Protein 7EE5 (pdb70)

Sequence (599 aa):
AMADYDTTYVSNVQINNLLSYGVYTSGGKETQFFCIGLKHGSEAISINAMCKVDVYGNHKQGFDNMLNTAKYYYTTGGDVRIYYKEENVWRDPDFKSAFSSRELIAITTCSSSSYCMGPTVAMADYDTTYVSNVQINNLLSYGVYTSGGKETQFFCIGLKHGSSEAISINAMCKVDVYGNHKQGFDNMLNTAKYYYTTGGDVRIYYKENVWRDPDFKSAFSSRELIAITTCSSSSYCMGPTVAMADYDTTYVSNVQINNLLSYGVYTSGGKETQFFCIGLKHGSEAISINAMCKVDVYGNHKQGFDNMLNTAKYYYTTGGDVRIYYKENVWRDPDFKSAFSSRELIAITTCSSSSYCMGPTVTNLESDAMADYDTYVSNVQINNLSYGVYTSGGKETQFFCCIGLKHGSEAISINAMCKVDVYGNHKQGFDNMLNTAKYYYTTGGDVRIYYKENVWRDPDFKSAFSSRELLIAITTCSSSSYCMGPTVTAMADYDTYVSNVQINNLLSYGVYTSGGKETQFFCIGLKHGSEAISINAMCKVDVYGNHKQGFDNMLNTAKYYYTTGGDVRIYYKENVWRDPDFKSAFSSRELIAITTCSSSSYCMGPTVTN

Foldseek 3Di:
DDPQQADKDWQKAQQDKDWDWDQFPNDTKIKMKTAIQRVPGRDPVGMAMAICPFWPDNPCRVVVNVVSVVRNVVRATKMWGWAAQGDDRVVVCVVTHRIHTDDIWGAPDPPDTDDDYD/DDPQQADKDWFKAFQDKDWDWDQFPNRTKIKMKTFIDRVPDDDPVGMAMAICPFWPDNPCRVVVNVVSVVRNVVRAIKMWRKAAQIDPRVVCCVVTHRIHTDDIWGAPDPPDTDDDYD/DDPQQADKDWFKAFQDKDWDWDDDPNDTKIKMKTAIARVVHHDDPGMAMAICPFWPDNPCRVVVVVVSVVRNVVRATKMWRKAAQRQDPVVCCVVGRRIHTDDIWHAPDPPDTDDDYAPDPVSD/DDPQQADKDWFWAFQDKAWDWDQFPNDTKIKMKTFIDDPPDNDGPDIAMAICPFWPDNPCRVVVNVVNVVRNVVRATKMWGKAAQTDDRVVCCVVTHRIHTDDIWHAPDPPDTDDDYDD/DDPQQQDKDWQKAFQDKDWDWDQFPNDTKIKMKTFIDRVPDDDDVGMAMAICPFWPDNPCRVVVVVVSVVRNVVRAIKMWRKDAQQDDRVVVCVVTHRIHTDDIWHAPDPPDTDDDHHHD

B-factor: mean 18.06, std 8.09, range [8.67, 68.16]

Secondary structure (DSSP, 8-state):
--TT-S-EEEEEEEEEEEEEEEEETTEEEEEEEEEEEETTEEEEEEEEEEESSSSS--TTHHHHHHHHHHHHHH---EEEEEESS----HHHHHHS-SPEEEEEEEEEETTEESS---/--TT-S-EEEEEEEEEEEEEEEEETTEEEEEEEEEEEBTTB--SS-EEEEETTBSS--TTHHHHHHHHHHHHHH---EEEEEESS----HHHHHHS-SPEEEEEEEBSSSS-BSS---/--TT-S-EEEEEEEEEEEEEEEEETTEEEEEEEEEEEBTTB--SS-EEEEESSSSS--TTHHHHHHHHHHHHHH---EEEEEETT----HHHHHHS-SPEEEEEEE-SBTTB--S---SSTT--/--TT-S-EEEEE-EEEEEEEEEEETTEEEEEEEEEE--TT-SS-EEEEEEESSSSS--TTHHHHHHHHHHHHHH---EEEEEESS----HHHHHHS-SPEEEEEEEBSSSS-BSS----/--TT-S-EEEEEEEEEEEEEEEEETTEEEEEEEEEEEBTBB--S--EEEEESSSSS--TTHHHHHHHHHHHHHH---EEEEEESS----HHHHHHS-SPEEEEEEEBSSSS-BSS-----

Nearest PDB structures (foldseek):
  7ee3-assembly1_C  TM=9.519E-01  e=1.771E-21  Salmonella enterica subsp. enterica serovar Typhi str. CT18
  5whv-assembly2_J  TM=9.503E-01  e=2.208E-17  Salmonella enterica subsp. enterica serovar Typhimurium str. DT104
  5whv-assembly1_C  TM=9.534E-01  e=9.502E-17  Salmonella enterica subsp. enterica serovar Typhimurium str. DT104
  4z9c-assembly1_F  TM=8.815E-01  e=1.760E-15  Escherichia coli
  7k7h-assembly1_B  TM=8.901E-01  e=2.316E-09  Salmonella enterica subsp. enterica serovar Typhi str. CT18

Structure (mmCIF, N/CA/C/O backbone):
data_7EE5
#
_entry.id   7EE5
#
_cell.length_a   189.094
_cell.length_b   189.094
_cell.length_c   41.207
_cell.angle_alpha   90.000
_cell.angle_beta   90.000
_cell.angle_gamma   120.000
#
_symmetry.space_group_name_H-M   'H 3'
#
loop_
_entity.id
_entity.type
_entity.pdbx_description
1 polymer 'Subtilase cytotoxin subunit B-like protein'
2 branched 'N-glycolyl-alpha-neuraminic acid-(2-3)-beta-D-galactopyranose-(1-4)-alpha-D-glucopyranose'
3 non-polymer 'N-glycolyl-alpha-neuraminic acid'
4 non-polymer 'TETRAETHYLENE GLYCOL'
5 water water
#
loop_
_atom_site.group_PDB
_atom_site.id
_atom_site.type_symbol
_atom_site.label_atom_id
_atom_site.label_alt_id
_atom_site.label_comp_id
_atom_site.label_asym_id
_atom_site.label_entity_id
_atom_site.label_seq_id
_atom_site.pdbx_PDB_ins_code
_atom_site.Cartn_x
_atom_site.Cartn_y
_atom_site.Cartn_z
_atom_site.occupancy
_atom_site.B_iso_or_equiv
_atom_site.auth_seq_id
_atom_site.auth_comp_id
_atom_site.auth_asym_id
_atom_site.auth_atom_id
_atom_site.pdbx_PDB_model_num
ATOM 1 N N . ALA A 1 1 ? -23.30900 50.12000 7.68700 1.000 21.34730 22 ALA A N 1
ATOM 2 C CA . ALA A 1 1 ? -24.08300 48.89600 7.93600 1.000 18.42589 22 ALA A CA 1
ATOM 3 C C . ALA A 1 1 ? -24.50400 48.27700 6.61500 1.000 14.55964 22 ALA A C 1
ATOM 4 O O . ALA A 1 1 ? -24.52800 48.91800 5.55500 1.000 16.78622 22 ALA A O 1
ATOM 6 N N . MET A 1 2 ? -24.84500 46.98300 6.66000 1.000 13.52004 23 MET A N 1
ATOM 7 C CA . MET A 1 2 ? -25.33900 46.26900 5.47400 1.000 13.29107 23 MET A CA 1
ATOM 8 C C . MET A 1 2 ? -26.72400 46.77600 5.11500 1.000 12.53308 23 MET A C 1
ATOM 9 O O . MET A 1 2 ? -27.69400 46.63100 5.89800 1.000 12.33832 23 MET A O 1
ATOM 14 N N . ALA A 1 3 ? -26.86100 47.25000 3.86800 1.000 12.20409 24 ALA A N 1
ATOM 15 C CA . ALA A 1 3 ? -28.18300 47.67500 3.38500 1.000 12.07513 24 ALA A CA 1
ATOM 16 C C . ALA A 1 3 ? -29.16100 46.50600 3.43700 1.000 12.48834 24 ALA A C 1
ATOM 17 O O . ALA A 1 3 ? -28.84600 45.38900 3.03100 1.000 11.95406 24 ALA A O 1
ATOM 19 N N . ASP A 1 4 ? -30.37000 46.78500 3.94100 1.000 12.07513 25 ASP A N 1
ATOM 20 C CA . ASP A 1 4 ? -31.47600 45.85100 4.04600 1.000 12.47518 25 ASP A CA 1
ATOM 21 C C . ASP A 1 4 ? -31.33000 44.87500 5.19900 1.000 10.66444 25 ASP A C 1
ATOM 22 O O . ASP A 1 4 ? -32.11800 43.91600 5.24900 1.000 11.43032 25 ASP A O 1
ATOM 27 N N . TYR A 1 5 ? -30.39300 45.08600 6.13200 1.000 11.48032 26 TYR A N 1
ATOM 28 C CA . TYR A 1 5 ? -30.17000 44.22700 7.29500 1.000 10.22754 26 TYR A CA 1
ATOM 29 C C . TYR A 1 5 ? -30.50000 44.92900 8.59400 1.000 11.05659 26 TYR A C 1
ATOM 30 O O . TYR A 1 5 ? -30.22700 44.38900 9.68000 1.000 13.16210 26 TYR A O 1
ATOM 39 N N . ASP A 1 6 ? -31.21200 46.06700 8.53800 1.000 12.45149 27 ASP A N 1
ATOM 40 C CA . ASP A 1 6 ? -31.46600 46.83800 9.76100 1.000 14.02800 27 ASP A CA 1
ATOM 41 C C . ASP A 1 6 ? -32.74300 46.43200 10.48600 1.000 11.79615 27 ASP A C 1
ATOM 42 O O . ASP A 1 6 ? -32.93500 46.85300 11.63700 1.000 13.01472 27 ASP A O 1
ATOM 47 N N A THR A 1 7 ? -33.55400 45.54800 9.91800 0.540 11.73825 28 THR A N 1
ATOM 48 N N B THR A 1 7 ? -33.64300 45.68200 9.86000 0.460 12.08829 28 THR A N 1
ATOM 49 C CA A THR A 1 7 ? -34.89300 45.25300 10.43900 0.540 11.31978 28 THR A CA 1
ATOM 50 C CA B THR A 1 7 ? -34.86400 45.25600 10.53500 0.460 11.18292 28 THR A CA 1
ATOM 51 C C A THR A 1 7 ? -35.06200 43.73400 10.59700 0.540 10.99342 28 THR A C 1
ATOM 52 C C B THR A 1 7 ? -34.89000 43.73100 10.62400 0.460 10.46178 28 THR A C 1
ATOM 53 O O A THR A 1 7 ? -35.18900 43.01800 9.59300 0.540 10.59074 28 THR A O 1
ATOM 54 O O B THR A 1 7 ? -34.67500 43.01400 9.62300 0.460 9.50377 28 THR A O 1
ATOM 61 N N . TYR A 1 8 ? -35.08900 43.26100 11.84500 1.000 10.11437 29 TYR A N 1
ATOM 62 C CA . TYR A 1 8 ? -35.07300 41.83500 12.09200 1.000 10.14859 29 TYR A CA 1
ATOM 63 C C . TYR A 1 8 ? -35.79400 41.52600 13.39600 1.000 10.12753 29 TYR A C 1
ATOM 64 O O . TYR A 1 8 ? -36.05000 42.38900 14.24100 1.000 11.02764 29 TYR A O 1
ATOM 73 N N . VAL A 1 9 ? -36.14500 40.24100 13.52700 1.000 10.25123 30 VAL A N 1
ATOM 74 C CA . VAL A 1 9 ? -36.67800 39.69900 14.78100 1.000 10.10121 30 VAL A CA 1
ATOM 75 C C . VAL A 1 9 ? -35.82100 38.48600 15.14900 1.000 9.97225 30 VAL A C 1
ATOM 76 O O . VAL A 1 9 ? -35.51100 37.67000 14.28200 1.000 10.83288 30 VAL A O 1
ATOM 80 N N . SER A 1 10 ? -35.48200 38.35700 16.43700 1.000 10.99342 31 SER A N 1
ATOM 81 C CA . SER A 1 10 ? -34.51000 37.35500 16.89300 1.000 11.42242 31 SER A CA 1
ATOM 82 C C . SER A 1 10 ? -35.12900 36.32700 17.82600 1.000 12.32253 31 SER A C 1
ATOM 83 O O . SER A 1 10 ? -36.10400 36.60400 18.53500 1.000 12.64625 31 SER A O 1
ATOM 86 N N . ASN A 1 11 ? -34.49300 35.14400 17.87600 1.000 10.78024 32 ASN A N 1
ATOM 87 C CA . ASN A 1 11 ? -34.93900 34.08000 18.76000 1.000 11.86721 32 ASN A CA 1
ATOM 88 C C . ASN A 1 11 ? -36.40000 33.75100 18.51800 1.000 11.45664 32 ASN A C 1
ATOM 89 O O . ASN A 1 11 ? -37.19600 33.57900 19.45700 1.000 14.38330 32 ASN A O 1
ATOM 94 N N . VAL A 1 12 ? -36.72900 33.64100 17.24100 1.000 10.82235 33 VAL A N 1
ATOM 95 C CA . VAL A 1 12 ? -38.03200 33.16800 16.82100 1.000 11.61192 33 VAL A CA 1
ATOM 96 C C . VAL A 1 12 ? -37.87900 31.76100 16.24400 1.000 10.85920 33 VAL A C 1
ATOM 97 O O . VAL A 1 12 ? -36.75200 31.28100 16.01500 1.000 11.87511 33 VAL A O 1
ATOM 101 N N . GLN A 1 13 ? -39.01900 31.09500 16.03600 1.000 10.10647 34 GLN A N 1
ATOM 102 C CA . GLN A 1 13 ? -39.03000 29.81500 15.33200 1.000 12.01197 34 GLN A CA 1
ATOM 103 C C . GLN A 1 13 ? -40.00400 29.90600 14.18300 1.000 11.12765 34 GLN A C 1
ATOM 104 O O . GLN A 1 13 ? -41.01800 30.62900 14.28200 1.000 11.76457 34 GLN A O 1
ATOM 110 N N . ILE A 1 14 ? -39.67000 29.26600 13.06500 1.000 10.52758 35 ILE A N 1
ATOM 111 C CA . ILE A 1 14 ? -40.58100 29.19500 11.92500 1.000 10.72234 35 ILE A CA 1
ATOM 112 C C . ILE A 1 14 ? -41.56000 28.07300 12.24000 1.000 10.99869 35 ILE A C 1
ATOM 113 O O . ILE A 1 14 ? -41.15100 26.89300 12.25600 1.000 14.12538 35 ILE A O 1
ATOM 118 N N . ASN A 1 15 ? -42.78700 28.41900 12.59400 1.000 10.69339 36 ASN A N 1
ATOM 119 C CA . ASN A 1 15 ? -43.77900 27.43200 13.00300 1.000 11.47243 36 ASN A CA 1
ATOM 120 C C . ASN A 1 15 ? -44.87000 27.28300 11.97200 1.000 11.87774 36 ASN A C 1
ATOM 121 O O . ASN A 1 15 ? -45.82300 26.52300 12.20900 1.000 13.55689 36 ASN A O 1
ATOM 126 N N . ASN A 1 16 ? -44.75900 27.89200 10.81000 1.000 11.54086 37 ASN A N 1
ATOM 127 C CA . ASN A 1 16 ? -45.68300 27.66400 9.70400 1.000 12.22778 37 ASN A CA 1
ATOM 128 C C . ASN A 1 16 ? -44.99300 28.03100 8.41200 1.000 9.58799 37 ASN A C 1
ATOM 129 O O . ASN A 1 16 ? -44.05300 28.84100 8.40100 1.000 10.31966 37 ASN A O 1
ATOM 134 N N A LEU A 1 17 ? -45.45300 27.48500 7.31000 0.620 10.51179 38 LEU A N 1
ATOM 135 N N B LEU A 1 17 ? -45.46500 27.47600 7.29600 0.380 10.06173 38 LEU A N 1
ATOM 136 C CA A LEU A 1 17 ? -44.90700 27.73600 5.99200 0.620 9.71432 38 LEU A CA 1
ATOM 137 C CA B LEU A 1 17 ? -44.88700 27.68400 5.96900 0.380 9.38534 38 LEU A CA 1
ATOM 138 C C A LEU A 1 17 ? -46.04600 27.75600 4.98200 0.620 10.01962 38 LEU A C 1
ATOM 139 C C B LEU A 1 17 ? -45.95100 27.61800 4.90400 0.380 10.33282 38 LEU A C 1
ATOM 140 O O A LEU A 1 17 ? -47.07300 27.08900 5.14600 0.620 10.95658 38 LEU A O 1
ATOM 141 O O B LEU A 1 17 ? -46.73000 26.64700 4.88500 0.380 8.67209 38 LEU A O 1
ATOM 150 N N . SER A 1 18 ? -45.91300 28.56500 3.95700 1.000 9.98541 39 SER A N 1
ATOM 151 C CA . SER A 1 18 ? -46.77500 28.54200 2.78600 1.000 9.95646 39 SER A CA 1
ATOM 152 C C . SER A 1 18 ? -45.92400 28.49800 1.54100 1.000 10.32755 39 SER A C 1
ATOM 153 O O . SER A 1 18 ? -44.91800 29.22300 1.46900 1.000 11.04869 39 SER A O 1
ATOM 156 N N . TYR A 1 19 ? -46.30700 27.74700 0.51900 1.000 9.71432 40 TYR A N 1
ATOM 157 C CA . TYR A 1 19 ? -45.70900 27.79200 -0.80100 1.000 9.03529 40 TYR A CA 1
ATOM 158 C C . TYR A 1 19 ? -46.83500 27.75600 -1.81800 1.000 9.19584 40 TYR A C 1
ATOM 159 O O . TYR A 1 19 ? -47.72000 26.88300 -1.71500 1.000 10.07752 40 TYR A O 1
ATOM 168 N N . GLY A 1 20 ? -46.80200 28.63500 -2.79900 1.000 9.08793 41 GLY A N 1
ATOM 169 C CA . GLY A 1 20 ? -47.86600 28.64100 -3.78700 1.000 10.59601 41 GLY A CA 1
ATOM 170 C C . GLY A 1 20 ? -47.45200 29.27600 -5.08500 1.000 9.67484 41 GLY A C 1
ATOM 171 O O . GLY A 1 20 ? -46.38000 29.91700 -5.19600 1.000 10.18017 41 GLY A O 1
ATOM 172 N N . VAL A 1 21 ? -48.33800 29.15400 -6.03900 1.000 9.76959 42 VAL A N 1
ATOM 173 C CA . VAL A 1 21 ? -48.23700 29.79500 -7.34400 1.000 10.39862 42 VAL A CA 1
ATOM 174 C C . VAL A 1 21 ? -49.39900 30.76600 -7.52300 1.000 12.06724 42 VAL A C 1
ATOM 175 O O . VAL A 1 21 ? -50.50200 30.50900 -7.03100 1.000 12.48308 42 VAL A O 1
ATOM 179 N N . TYR A 1 22 ? -49.16600 31.88000 -8.19800 1.000 11.40137 43 TYR A N 1
ATOM 180 C CA . TYR A 1 22 ? -50.15600 32.95400 -8.13200 1.000 11.70930 43 TYR A CA 1
ATOM 181 C C . TYR A 1 22 ? -49.87400 33.95800 -9.23300 1.000 12.48308 43 TYR A C 1
ATOM 182 O O . TYR A 1 22 ? -48.69300 34.37600 -9.41700 1.000 12.92260 43 TYR A O 1
ATOM 191 N N . THR A 1 23 ? -50.93100 34.42200 -9.90200 1.000 12.40149 44 THR A N 1
ATOM 192 C CA . THR A 1 23 ? -50.74800 35.51000 -10.86100 1.000 14.79125 44 THR A CA 1
ATOM 193 C C . THR A 1 23 ? -50.84200 36.84300 -10.12400 1.000 14.14117 44 THR A C 1
ATOM 194 O O . THR A 1 23 ? -51.83700 37.11000 -9.46700 1.000 15.10181 44 THR A O 1
ATOM 198 N N . SER A 1 24 ? -49.80800 37.68300 -10.22100 1.000 16.05719 45 SER A N 1
ATOM 199 C CA . SER A 1 24 ? -49.78600 38.96600 -9.50200 1.000 15.79137 45 SER A CA 1
ATOM 200 C C . SER A 1 24 ? -49.31100 40.06800 -10.44300 1.000 17.55737 45 SER A C 1
ATOM 201 O O . SER A 1 24 ? -48.24400 39.94100 -11.07200 1.000 18.47327 45 SER A O 1
ATOM 204 N N . GLY A 1 25 ? -50.14900 41.09700 -10.59900 1.000 19.61551 46 GLY A N 1
ATOM 205 C CA . GLY A 1 25 ? -49.74300 42.18700 -11.45800 1.000 21.72629 46 GLY A CA 1
ATOM 206 C C . GLY A 1 25 ? -49.48900 41.74300 -12.87500 1.000 23.24489 46 GLY A C 1
ATOM 207 O O . GLY A 1 25 ? -48.57300 42.24200 -13.53300 1.000 25.31619 46 GLY A O 1
ATOM 208 N N . GLY A 1 26 ? -50.18100 40.72400 -13.34800 1.000 23.48703 47 GLY A N 1
ATOM 209 C CA . GLY A 1 26 ? -49.94400 40.27300 -14.72900 1.000 24.63980 47 GLY A CA 1
ATOM 210 C C . GLY A 1 26 ? -48.80700 39.28300 -14.92000 1.000 25.15302 47 GLY A C 1
ATOM 211 O O . GLY A 1 26 ? -48.63000 38.86200 -16.01900 1.000 30.30627 47 GLY A O 1
ATOM 212 N N . LYS A 1 27 ? -48.05300 38.92500 -13.89100 1.000 20.94198 48 LYS A N 1
ATOM 213 C CA . LYS A 1 27 ? -46.94500 37.95400 -14.06300 1.000 19.12598 48 LYS A CA 1
ATOM 214 C C . LYS A 1 27 ? -47.28900 36.65000 -13.32400 1.000 16.43618 48 LYS A C 1
ATOM 215 O O . LYS A 1 27 ? -47.96200 36.68800 -12.35300 1.000 16.67042 48 LYS A O 1
ATOM 221 N N . GLU A 1 28 ? -46.67100 35.57600 -13.77700 1.000 14.25960 49 GLU A N 1
ATOM 222 C CA . GLU A 1 28 ? -46.85400 34.25900 -13.12600 1.000 13.56478 49 GLU A CA 1
ATOM 223 C C . GLU A 1 28 ? -45.77200 34.16000 -12.04600 1.000 14.20170 49 GLU A C 1
ATOM 224 O O . GLU A 1 28 ? -44.63400 34.14500 -12.38100 1.000 18.49432 49 GLU A O 1
ATOM 230 N N . THR A 1 29 ? -46.17200 34.10400 -10.78700 1.000 11.80931 50 THR A N 1
ATOM 231 C CA . THR A 1 29 ? -45.18400 34.09200 -9.71200 1.000 11.65403 50 THR A CA 1
ATOM 232 C C . THR A 1 29 ? -45.22600 32.75100 -8.95200 1.000 10.51968 50 THR A C 1
ATOM 233 O O . THR A 1 29 ? -46.25200 32.02300 -8.92800 1.000 10.66444 50 THR A O 1
ATOM 237 N N . GLN A 1 30 ? -44.10700 32.43700 -8.32800 1.000 10.69602 51 GLN A N 1
ATOM 238 C CA . GLN A 1 30 ? -44.03700 31.55200 -7.17900 1.000 9.99330 51 GLN A CA 1
ATOM 239 C C . GLN A 1 30 ? -43.83400 32.41600 -5.95100 1.000 9.71959 51 GLN A C 1
ATOM 240 O O . GLN A 1 30 ? -43.12800 33.44100 -6.02900 1.000 10.45652 51 GLN A O 1
ATOM 246 N N . PHE A 1 31 ? -44.31400 31.98900 -4.80500 1.000 9.56957 52 PHE A N 1
ATOM 247 C CA . PHE A 1 31 ? -43.99900 32.65300 -3.55300 1.000 9.08267 52 PHE A CA 1
ATOM 248 C C . PHE A 1 31 ? -43.90400 31.62500 -2.46400 1.000 9.65379 52 PHE A C 1
ATOM 249 O O . PHE A 1 31 ? -44.51100 30.54200 -2.54200 1.000 9.43797 52 PHE A O 1
ATOM 257 N N . PHE A 1 32 ? -43.23800 31.98900 -1.38300 1.000 9.87224 53 PHE A N 1
ATOM 258 C CA . PHE A 1 32 ? -43.40000 31.30700 -0.13400 1.000 9.45640 53 PHE A CA 1
ATOM 259 C C . PHE A 1 32 ? -43.44300 32.32000 0.96800 1.000 9.55378 53 PHE A C 1
ATOM 260 O O . PHE A 1 32 ? -42.95800 33.45100 0.82100 1.000 10.72497 53 PHE A O 1
ATOM 268 N N . CYS A 1 33 ? -44.02400 31.93500 2.07800 1.000 10.46441 54 CYS A N 1
ATOM 269 C CA . CYS A 1 33 ? -44.03100 32.75200 3.26200 1.000 10.95658 54 CYS A CA 1
ATOM 270 C C . CYS A 1 33 ? -43.68200 31.88400 4.44900 1.000 11.24082 54 CYS A C 1
ATOM 271 O O . CYS A 1 33 ? -43.93500 30.65000 4.46700 1.000 12.43570 54 CYS A O 1
ATOM 274 N N . ILE A 1 34 ? -43.12300 32.54900 5.44200 1.000 10.16174 55 ILE A N 1
ATOM 275 C CA . ILE A 1 34 ? -42.82800 31.92900 6.71700 1.000 9.41165 55 ILE A CA 1
ATOM 276 C C . ILE A 1 34 ? -43.69400 32.52900 7.78800 1.000 10.49863 55 ILE A C 1
ATOM 277 O O . ILE A 1 34 ? -43.91400 33.75300 7.79400 1.000 12.42781 55 ILE A O 1
ATOM 282 N N . GLY A 1 35 ? -44.20800 31.68100 8.67400 1.000 10.73023 56 GLY A N 1
ATOM 283 C CA . GLY A 1 35 ? -44.92300 32.10600 9.85600 1.000 10.96184 56 GLY A CA 1
ATOM 284 C C . GLY A 1 35 ? -44.07500 31.86900 11.08100 1.000 10.90131 56 GLY A C 1
ATOM 285 O O . GLY A 1 35 ? -43.38600 30.83100 11.16200 1.000 11.90406 56 GLY A O 1
ATOM 286 N N . LEU A 1 36 ? -44.12500 32.80600 12.02200 1.000 11.82247 57 LEU A N 1
ATOM 287 C CA . LEU A 1 36 ? -43.24300 32.77700 13.16900 1.000 11.13818 57 LEU A CA 1
ATOM 288 C C . LEU A 1 36 ? -43.97800 32.70600 14.48100 1.000 11.52243 57 LEU A C 1
ATOM 289 O O . LEU A 1 36 ? -45.10600 33.18700 14.60100 1.000 12.16198 57 LEU A O 1
ATOM 294 N N . LYS A 1 37 ? -43.28700 32.18900 15.49200 1.000 11.66982 58 LYS A N 1
ATOM 295 C CA . LYS A 1 37 ? -43.66200 32.36700 16.89700 1.000 12.55150 58 LYS A CA 1
ATOM 296 C C . LYS A 1 37 ? -42.40500 32.76100 17.65200 1.000 11.56191 58 LYS A C 1
ATOM 297 O O . LYS A 1 37 ? -41.27900 32.59300 17.17400 1.000 13.31739 58 LYS A O 1
ATOM 303 N N . HIS A 1 38 ? -42.59600 33.30100 18.84000 1.000 13.69901 59 HIS A N 1
ATOM 304 C CA . HIS A 1 38 ? -41.47200 33.68700 19.71100 1.000 14.05168 59 HIS A CA 1
ATOM 305 C C . HIS A 1 38 ? -41.50400 32.79500 20.93900 1.000 13.41740 59 HIS A C 1
ATOM 306 O O . HIS A 1 38 ? -41.99500 33.18000 22.00400 1.000 14.34119 59 HIS A O 1
ATOM 313 N N . GLY A 1 39 ? -40.99600 31.57800 20.77400 1.000 13.73586 60 GLY A N 1
ATOM 314 C CA . GLY A 1 39 ? -41.01100 30.58400 21.83600 1.000 15.02549 60 GLY A CA 1
ATOM 315 C C . GLY A 1 39 ? -42.42000 30.17200 22.17100 1.000 16.15720 60 GLY A C 1
ATOM 316 O O . GLY A 1 39 ? -43.09200 29.51700 21.37700 1.000 17.05731 60 GLY A O 1
ATOM 317 N N . SER A 1 40 ? -42.86400 30.53200 23.35900 1.000 14.16749 61 SER A N 1
ATOM 318 C CA . SER A 1 40 ? -44.22000 30.18900 23.80300 1.000 13.27528 61 SER A CA 1
ATOM 319 C C . SER A 1 40 ? -45.24000 31.26000 23.45100 1.000 15.06496 61 SER A C 1
ATOM 320 O O . SER A 1 40 ? -46.41600 31.11300 23.79900 1.000 17.00204 61 SER A O 1
ATOM 323 N N . GLU A 1 41 ? -44.82300 32.37100 22.84300 1.000 17.32839 62 GLU A N 1
ATOM 324 C CA . GLU A 1 41 ? -45.82000 33.40800 22.60500 1.000 20.42877 62 GLU A CA 1
ATOM 325 C C . GLU A 1 41 ? -45.88700 33.77600 21.12800 1.000 15.77294 62 GLU A C 1
ATOM 326 O O . GLU A 1 41 ? -44.99000 33.47500 20.33200 1.000 14.60438 62 GLU A O 1
ATOM 332 N N . ALA A 1 42 ? -46.99900 34.39500 20.76000 1.000 16.63357 63 ALA A N 1
ATOM 333 C CA . ALA A 1 42 ? -47.15000 34.85600 19.40400 1.000 16.14404 63 ALA A CA 1
ATOM 334 C C . ALA A 1 42 ? -46.23400 36.07500 19.17800 1.000 14.79125 63 ALA A C 1
ATOM 335 O O . ALA A 1 42 ? -45.77300 36.75400 20.11400 1.000 18.79173 63 ALA A O 1
ATOM 337 N N . ILE A 1 43 ? -45.96000 36.34800 17.93000 1.000 15.14392 64 ILE A N 1
ATOM 338 C CA . ILE A 1 43 ? -45.28500 37.60100 17.57600 1.000 15.38342 64 ILE A CA 1
ATOM 339 C C . ILE A 1 43 ? -46.08900 38.24300 16.46100 1.000 16.05456 64 ILE A C 1
ATOM 340 O O . ILE A 1 43 ? -46.46800 37.57100 15.50600 1.000 17.90741 64 ILE A O 1
ATOM 345 N N . SER A 1 44 ? -46.38800 39.53900 16.58800 1.000 17.71002 65 SER A N 1
ATOM 346 C CA . SER A 1 44 ? -47.28700 40.14400 15.58700 1.000 19.23389 65 SER A CA 1
ATOM 347 C C . SER A 1 44 ? -46.54700 40.64100 14.34400 1.000 15.74662 65 SER A C 1
ATOM 348 O O . SER A 1 44 ? -47.19000 41.12500 13.38100 1.000 21.07621 65 SER A O 1
ATOM 351 N N . ILE A 1 45 ? -45.21900 40.63700 14.35800 1.000 15.82295 66 ILE A N 1
ATOM 352 C CA . ILE A 1 45 ? -44.44300 40.73300 13.12600 1.000 15.53081 66 ILE A CA 1
ATOM 353 C C . ILE A 1 45 ? -44.24400 39.26200 12.74000 1.000 20.39192 66 ILE A C 1
ATOM 354 O O . ILE A 1 45 ? -43.29300 38.60700 13.12700 1.000 19.12335 66 ILE A O 1
ATOM 359 N N . ASN A 1 46 ? -45.28000 38.62700 12.19100 1.000 26.35579 67 ASN A N 1
ATOM 360 C CA . ASN A 1 46 ? -45.15100 37.14600 12.22600 1.000 25.41884 67 ASN A CA 1
ATOM 361 C C . ASN A 1 46 ? -45.18500 36.44000 10.89300 1.000 18.47590 67 ASN A C 1
ATOM 362 O O . ASN A 1 46 ? -45.35100 35.17300 10.92600 1.000 16.62305 67 ASN A O 1
ATOM 367 N N . ALA A 1 47 ? -45.06900 37.19700 9.76200 1.000 20.91040 68 ALA A N 1
ATOM 368 C CA . ALA A 1 47 ? -45.03300 36.56900 8.47700 1.000 15.99139 68 ALA A CA 1
ATOM 369 C C . ALA A 1 47 ? -44.12800 37.36800 7.54200 1.000 16.76517 68 ALA A C 1
ATOM 370 O O . ALA A 1 47 ? -44.05600 38.60800 7.59400 1.000 18.91543 68 ALA A O 1
ATOM 372 N N . MET A 1 48 ? -43.39800 36.70400 6.67300 1.000 11.85932 69 MET A N 1
ATOM 373 C CA . MET A 1 48 ? -42.47900 37.38700 5.75800 1.000 11.34873 69 MET A CA 1
ATOM 374 C C . MET A 1 48 ? -42.43400 36.49900 4.49900 1.000 10.86183 69 MET A C 1
ATOM 375 O O . MET A 1 48 ? -42.40300 35.24100 4.64100 1.000 12.78574 69 MET A O 1
ATOM 380 N N . CYS A 1 49 ? -42.39700 37.06300 3.31500 1.000 9.49061 70 CYS A N 1
ATOM 381 C CA . CYS A 1 49 ? -42.52800 36.29000 2.07400 1.000 10.69865 70 CYS A CA 1
ATOM 382 C C . CYS A 1 49 ? -41.39600 36.60000 1.13100 1.000 8.83001 70 CYS A C 1
ATOM 383 O O . CYS A 1 49 ? -40.74600 37.65100 1.19200 1.000 10.10647 70 CYS A O 1
ATOM 386 N N . LYS A 1 50 ? -41.21800 35.72000 0.16500 1.000 9.70116 71 LYS A N 1
ATOM 387 C CA . LYS A 1 50 ? -40.30400 35.90200 -0.93400 1.000 10.28544 71 LYS A CA 1
ATOM 388 C C . LYS A 1 50 ? -40.99600 35.47500 -2.21400 1.000 9.24848 71 LYS A C 1
ATOM 389 O O . LYS A 1 50 ? -41.77600 34.50400 -2.20700 1.000 9.29059 71 LYS A O 1
ATOM 395 N N . VAL A 1 51 ? -40.76000 36.19100 -3.29400 1.000 10.33545 72 VAL A N 1
ATOM 396 C CA . VAL A 1 51 ? -41.44700 36.02300 -4.56800 1.000 10.10911 72 VAL A CA 1
ATOM 397 C C . VAL A 1 51 ? -40.37300 35.86100 -5.62700 1.000 10.48547 72 VAL A C 1
ATOM 398 O O . VAL A 1 51 ? -39.37500 36.57700 -5.59100 1.000 11.05396 72 VAL A O 1
ATOM 402 N N . ASP A 1 52 ? -40.53600 34.91600 -6.55400 1.000 10.69339 73 ASP A N 1
ATOM 403 C CA . ASP A 1 52 ? -39.43400 34.63600 -7.48200 1.000 12.27516 73 ASP A CA 1
ATOM 404 C C . ASP A 1 52 ? -39.20100 35.75800 -8.47800 1.000 11.35136 73 ASP A C 1
ATOM 405 O O . ASP A 1 52 ? -38.02900 36.01700 -8.82700 1.000 14.57543 73 ASP A O 1
ATOM 410 N N . VAL A 1 53 ? -40.23200 36.47400 -8.89100 1.000 11.46190 74 VAL A N 1
ATOM 411 C CA . VAL A 1 53 ? -40.09500 37.41300 -9.99100 1.000 13.92799 74 VAL A CA 1
ATOM 412 C C . VAL A 1 53 ? -40.38900 38.84700 -9.58100 1.000 13.57005 74 VAL A C 1
ATOM 413 O O . VAL A 1 53 ? -40.45000 39.74400 -10.45200 1.000 16.14930 74 VAL A O 1
ATOM 417 N N . TYR A 1 54 ? -40.56100 39.10400 -8.30100 1.000 12.16198 75 TYR A N 1
ATOM 418 C CA . TYR A 1 54 ? -40.73900 40.45500 -7.78400 1.000 12.68047 75 TYR A CA 1
ATOM 419 C C . TYR A 1 54 ? -39.91700 40.57300 -6.51100 1.000 12.71731 75 TYR A C 1
ATOM 420 O O . TYR A 1 54 ? -39.60000 39.57200 -5.84100 1.000 13.48320 75 TYR A O 1
ATOM 429 N N . GLY A 1 55 ? -39.61000 41.81200 -6.15200 1.000 13.01735 76 GLY A N 1
ATOM 430 C CA . GLY A 1 55 ? -38.93200 42.11100 -4.90000 1.000 12.45939 76 GLY A CA 1
ATOM 431 C C . GLY A 1 55 ? -37.65100 42.88100 -5.13900 1.000 11.89616 76 GLY A C 1
ATOM 432 O O . GLY A 1 55 ? -37.22000 43.09800 -6.26900 1.000 13.92272 76 GLY A O 1
ATOM 433 N N . ASN A 1 56 ? -37.08200 43.30500 -4.03900 1.000 11.53296 77 ASN A N 1
ATOM 434 C CA . ASN A 1 56 ? -35.78100 43.99300 -4.06300 1.000 12.56993 77 ASN A CA 1
ATOM 435 C C . ASN A 1 56 ? -34.64400 43.05200 -4.35800 1.000 11.88300 77 ASN A C 1
ATOM 436 O O . ASN A 1 56 ? -33.61900 43.50200 -4.86000 1.000 14.90442 77 ASN A O 1
ATOM 441 N N . HIS A 1 57 ? -34.78600 41.76900 -4.07600 1.000 11.28556 78 HIS A N 1
ATOM 442 C CA . HIS A 1 57 ? -33.68900 40.80700 -4.29000 1.000 10.97763 78 HIS A CA 1
ATOM 443 C C . HIS A 1 57 ? -34.36600 39.54800 -4.80600 1.000 11.68298 78 HIS A C 1
ATOM 444 O O . HIS A 1 57 ? -34.82600 38.73300 -4.00300 1.000 14.38330 78 HIS A O 1
ATOM 451 N N . LYS A 1 58 ? -34.44100 39.37700 -6.11700 1.000 10.93026 79 LYS A N 1
ATOM 452 C CA . LYS A 1 58 ? -35.14300 38.22700 -6.68000 1.000 11.28030 79 LYS A CA 1
ATOM 453 C C . LYS A 1 58 ? -34.33200 36.93700 -6.65700 1.000 10.87236 79 LYS A C 1
ATOM 454 O O . LYS A 1 58 ? -34.91200 35.85200 -6.81900 1.000 11.61981 79 LYS A O 1
ATOM 460 N N . GLN A 1 59 ? -33.00200 37.04800 -6.52700 1.000 11.47506 80 GLN A N 1
ATOM 461 C CA . GLN A 1 59 ? -32.13500 35.87900 -6.47200 1.000 11.82773 80 GLN A CA 1
ATOM 462 C C . GLN A 1 59 ? -32.43800 35.06100 -5.21500 1.000 10.29860 80 GLN A C 1
ATOM 463 O O . GLN A 1 59 ? -32.98400 35.55600 -4.21500 1.000 10.84604 80 GLN A O 1
ATOM 469 N N . GLY A 1 60 ? -32.03100 33.78200 -5.24900 1.000 10.32755 81 GLY A N 1
ATOM 470 C CA . GLY A 1 60 ? -32.08200 32.94100 -4.08200 1.000 10.89078 81 GLY A CA 1
ATOM 471 C C . GLY A 1 60 ? -33.43000 32.39500 -3.73400 1.000 9.60905 81 GLY A C 1
ATOM 472 O O . GLY A 1 60 ? -33.61000 31.98800 -2.59100 1.000 10.51968 81 GLY A O 1
ATOM 473 N N . PHE A 1 61 ? -34.39700 32.38500 -4.65900 1.000 10.30387 82 PHE A N 1
ATOM 474 C CA . PHE A 1 61 ? -35.72200 31.85900 -4.31200 1.000 9.60641 82 PHE A CA 1
ATOM 475 C C . PHE A 1 61 ? -35.65400 30.43500 -3.79300 1.000 9.95383 82 PHE A C 1
ATOM 476 O O . PHE A 1 61 ? -36.15400 30.15200 -2.69600 1.000 10.00120 82 PHE A O 1
ATOM 484 N N . ASP A 1 62 ? -35.00300 29.53900 -4.54300 1.000 10.43020 83 ASP A N 1
ATOM 485 C CA . ASP A 1 62 ? -34.99600 28.12800 -4.16300 1.000 11.25135 83 ASP A CA 1
ATOM 486 C C . ASP A 1 62 ? -34.18800 27.95300 -2.90600 1.000 10.32492 83 ASP A C 1
ATOM 487 O O . ASP A 1 62 ? -34.58500 27.18600 -2.01200 1.000 10.68286 83 ASP A O 1
ATOM 492 N N . ASN A 1 63 ? -33.02200 28.61100 -2.81000 1.000 10.36440 84 ASN A N 1
ATOM 493 C CA . ASN A 1 63 ? -32.21100 28.41900 -1.61200 1.000 10.78287 84 ASN A CA 1
ATOM 494 C C . ASN A 1 63 ? -32.90300 28.96200 -0.38200 1.000 10.17754 84 ASN A C 1
ATOM 495 O O . ASN A 1 63 ? -32.81900 28.38100 0.70700 1.000 10.31703 84 ASN A O 1
ATOM 500 N N . MET A 1 64 ? -33.57500 30.11800 -0.47800 1.000 10.11963 85 MET A N 1
ATOM 501 C CA . MET A 1 64 ? -34.29200 30.61900 0.69600 1.000 9.47482 85 MET A CA 1
ATOM 502 C C . MET A 1 64 ? -35.44000 29.68800 1.06600 1.000 10.31439 85 MET A C 1
ATOM 503 O O . MET A 1 64 ? -35.69000 29.49700 2.27600 1.000 10.39335 85 MET A O 1
ATOM 508 N N . LEU A 1 65 ? -36.17400 29.19100 0.07600 1.000 10.24070 86 LEU A N 1
ATOM 509 C CA . LEU A 1 65 ? -37.28600 28.26900 0.36500 1.000 10.77234 86 LEU A CA 1
ATOM 510 C C . LEU A 1 65 ? -36.76100 27.02100 1.07000 1.000 10.71444 86 LEU A C 1
ATOM 511 O O . LEU A 1 65 ? -37.30000 26.58700 2.09800 1.000 11.19345 86 LEU A O 1
ATOM 516 N N . ASN A 1 66 ? -35.66000 26.46200 0.57900 1.000 10.98026 87 ASN A N 1
ATOM 517 C CA . ASN A 1 66 ? -35.09900 25.26900 1.20600 1.000 12.46992 87 ASN A CA 1
ATOM 518 C C . ASN A 1 66 ? -34.60300 25.54000 2.60400 1.000 11.06185 87 ASN A C 1
ATOM 519 O O . ASN A 1 66 ? -34.74900 24.70500 3.51900 1.000 12.30674 87 ASN A O 1
ATOM 524 N N . THR A 1 67 ? -34.06000 26.72500 2.81400 1.000 10.95394 88 THR A N 1
ATOM 525 C CA . THR A 1 67 ? -33.60800 27.09700 4.15000 1.000 11.63297 88 THR A CA 1
ATOM 526 C C . THR A 1 67 ? -34.80200 27.24700 5.08700 1.000 10.50126 88 THR A C 1
ATOM 527 O O . THR A 1 67 ? -34.73100 26.85100 6.26800 1.000 11.34610 88 THR A O 1
ATOM 531 N N . ALA A 1 68 ? -35.86100 27.93000 4.64400 1.000 11.57770 89 ALA A N 1
ATOM 532 C CA . ALA A 1 68 ? -37.05300 28.06700 5.48900 1.000 12.55940 89 ALA A CA 1
ATOM 533 C C . ALA A 1 68 ? -37.62300 26.71200 5.86200 1.000 12.06460 89 ALA A C 1
ATOM 534 O O . ALA A 1 68 ? -37.99600 26.48200 7.01900 1.000 12.27516 89 ALA A O 1
ATOM 536 N N . LYS A 1 69 ? -37.68300 25.80200 4.90100 1.000 11.66982 90 LYS A N 1
ATOM 537 C CA . LYS A 1 69 ? -38.24700 24.48600 5.15700 1.000 12.25936 90 LYS A CA 1
ATOM 538 C C . LYS A 1 69 ? -37.40100 23.74300 6.16900 1.000 12.36727 90 LYS A C 1
ATOM 539 O O . LYS A 1 69 ? -37.91600 23.03000 7.05200 1.000 12.97261 90 LYS A O 1
ATOM 545 N N . TYR A 1 70 ? -36.08300 23.92200 6.07600 1.000 11.53559 91 TYR A N 1
ATOM 546 C CA . TYR A 1 70 ? -35.16400 23.31000 7.03300 1.000 13.12526 91 TYR A CA 1
ATOM 547 C C . TYR A 1 70 ? -35.47100 23.75300 8.46400 1.000 12.66468 91 TYR A C 1
ATOM 548 O O . TYR A 1 70 ? -35.58800 22.92800 9.38400 1.000 12.92523 91 TYR A O 1
ATOM 557 N N . TYR A 1 71 ? -35.59700 25.08500 8.69300 1.000 11.41716 92 TYR A N 1
ATOM 558 C CA . TYR A 1 71 ? -35.87800 25.50500 10.07500 1.000 11.57770 92 TYR A CA 1
ATOM 559 C C . TYR A 1 71 ? -37.30300 25.20300 10.52800 1.000 10.54863 92 TYR A C 1
ATOM 560 O O . TYR A 1 71 ? -37.51700 25.04900 11.74400 1.000 11.49348 92 TYR A O 1
ATOM 569 N N . TYR A 1 72 ? -38.26800 25.12200 9.62100 1.000 12.58309 93 TYR A N 1
ATOM 570 C CA . TYR A 1 72 ? -39.58000 24.61500 10.00400 1.000 11.80668 93 TYR A CA 1
ATOM 571 C C . TYR A 1 72 ? -39.45600 23.18300 10.51800 1.000 13.98062 93 TYR A C 1
ATOM 572 O O . TYR A 1 72 ? -40.07600 22.81600 11.51500 1.000 14.72545 93 TYR A O 1
ATOM 581 N N . THR A 1 73 ? -38.58400 22.37600 9.89700 1.000 13.77007 94 THR A N 1
ATOM 582 C CA . THR A 1 73 ? -38.38600 20.99200 10.32900 1.000 13.27264 94 THR A CA 1
ATOM 583 C C . THR A 1 73 ? -37.72500 20.95300 11.69800 1.000 15.33079 94 THR A C 1
ATOM 584 O O . THR A 1 73 ? -38.11600 20.18000 12.59400 1.000 16.61515 94 THR A O 1
ATOM 588 N N . THR A 1 74 ? -36.65600 21.72000 11.86000 1.000 14.72019 95 THR A N 1
ATOM 589 C CA . THR A 1 74 ? -35.90400 21.58200 13.10300 1.000 15.88612 95 THR A CA 1
ATOM 590 C C . THR A 1 74 ? -36.57400 22.30000 14.24800 1.000 16.54146 95 THR A C 1
ATOM 591 O O . THR A 1 74 ? -36.35100 21.94100 15.41200 1.000 19.55234 95 THR A O 1
ATOM 595 N N . GLY A 1 75 ? -37.37300 23.33600 13.96900 1.000 15.15445 96 GLY A N 1
ATOM 596 C CA . GLY A 1 75 ? -37.91500 24.18300 15.02800 1.000 15.95454 96 GLY A CA 1
ATOM 597 C C . GLY A 1 75 ? -36.85300 24.99200 15.73900 1.000 15.55450 96 GLY A C 1
ATOM 598 O O . GLY A 1 75 ? -37.13100 25.52400 16.81900 1.000 15.99665 96 GLY A O 1
ATOM 599 N N . GLY A 1 76 ? -35.66800 25.12300 15.14400 1.000 14.85704 97 GLY A N 1
ATOM 600 C CA . GLY A 1 76 ? -34.56200 25.83100 15.77000 1.000 16.93887 97 GLY A CA 1
ATOM 601 C C . GLY A 1 76 ? -34.81500 27.32100 15.91900 1.000 13.76744 97 GLY A C 1
ATOM 602 O O . GLY A 1 76 ? -35.56900 27.93900 15.15300 1.000 12.99630 97 GLY A O 1
ATOM 603 N N . ASP A 1 77 ? -34.09400 27.91000 16.88600 1.000 13.80692 98 ASP A N 1
ATOM 604 C CA . ASP A 1 77 ? -34.11300 29.34400 17.06500 1.000 14.38857 98 ASP A CA 1
ATOM 605 C C . ASP A 1 77 ? -33.36400 30.04000 15.96100 1.000 12.42517 98 ASP A C 1
ATOM 606 O O . ASP A 1 77 ? -32.18200 29.71600 15.72600 1.000 13.83587 98 ASP A O 1
ATOM 611 N N . VAL A 1 78 ? -33.99500 31.04800 15.37400 1.000 11.59350 99 VAL A N 1
ATOM 612 C CA . VAL A 1 78 ? -33.40800 31.81900 14.28700 1.000 10.71444 99 VAL A CA 1
ATOM 613 C C . VAL A 1 78 ? -33.65900 33.31500 14.46500 1.000 10.65128 99 VAL A C 1
ATOM 614 O O . VAL A 1 78 ? -34.48300 33.75000 15.28500 1.000 11.15134 99 VAL A O 1
ATOM 618 N N . ARG A 1 79 ? -32.91400 34.08500 13.69100 1.000 10.03541 100 ARG A N 1
ATOM 619 C CA . ARG A 1 79 ? -33.19600 35.49400 13.46700 1.000 9.79328 100 ARG A CA 1
ATOM 620 C C . ARG A 1 79 ? -33.62300 35.62500 12.01400 1.000 8.91949 100 ARG A C 1
ATOM 621 O O . ARG A 1 79 ? -33.01100 35.07200 11.08200 1.000 10.05910 100 ARG A O 1
ATOM 629 N N . ILE A 1 80 ? -34.68800 36.42000 11.80700 1.000 9.38270 101 ILE A N 1
ATOM 630 C CA . ILE A 1 80 ? -35.23300 36.69100 10.48500 1.000 8.96950 101 ILE A CA 1
ATOM 631 C C . ILE A 1 80 ? -34.93700 38.16100 10.17400 1.000 10.04594 101 ILE A C 1
ATOM 632 O O . ILE A 1 80 ? -35.42400 39.06100 10.88000 1.000 9.94330 101 ILE A O 1
ATOM 637 N N . TYR A 1 81 ? -34.21500 38.39300 9.06300 1.000 9.63537 102 TYR A N 1
ATOM 638 C CA . TYR A 1 81 ? -34.05100 39.75200 8.53100 1.000 10.01436 102 TYR A CA 1
ATOM 639 C C . TYR A 1 81 ? -35.09500 39.95300 7.45200 1.000 9.37744 102 TYR A C 1
ATOM 640 O O . TYR A 1 81 ? -35.29900 39.04800 6.62300 1.000 10.03541 102 TYR A O 1
ATOM 649 N N . TYR A 1 82 ? -35.72300 41.13700 7.42300 1.000 9.49324 103 TYR A N 1
ATOM 650 C CA . TYR A 1 82 ? -36.77800 41.33400 6.43700 1.000 9.44850 103 TYR A CA 1
ATOM 651 C C . TYR A 1 82 ? -36.83900 42.80800 6.08100 1.000 10.51442 103 TYR A C 1
ATOM 652 O O . TYR A 1 82 ? -36.23500 43.65500 6.74700 1.000 11.73299 103 TYR A O 1
ATOM 661 N N . LYS A 1 83 ? -37.52900 43.12300 4.99000 1.000 9.97751 104 LYS A N 1
ATOM 662 C CA . LYS A 1 83 ? -37.67800 44.51000 4.55500 1.000 10.51442 104 LYS A CA 1
ATOM 663 C C . LYS A 1 83 ? -39.15900 44.84100 4.53800 1.000 11.03817 104 LYS A C 1
ATOM 664 O O . LYS A 1 83 ? -39.99300 44.09000 3.99400 1.000 12.19883 104 LYS A O 1
ATOM 670 N N A GLU A 1 84 ? -39.46200 46.02500 5.02700 0.540 12.47518 105 GLU A N 1
ATOM 671 N N B GLU A 1 84 ? -39.52500 45.94000 5.19000 0.460 11.75667 105 GLU A N 1
ATOM 672 C CA A GLU A 1 84 ? -40.82700 46.49700 5.17100 0.540 12.59625 105 GLU A CA 1
ATOM 673 C CA B GLU A 1 84 ? -40.92600 46.33900 5.29400 0.460 12.85417 105 GLU A CA 1
ATOM 674 C C A GLU A 1 84 ? -41.41600 46.95600 3.85100 0.540 11.11449 105 GLU A C 1
ATOM 675 C C B GLU A 1 84 ? -41.41600 46.98400 4.00300 0.460 11.93564 105 GLU A C 1
ATOM 676 O O A GLU A 1 84 ? -40.72800 47.47500 2.96500 0.540 12.14619 105 GLU A O 1
ATOM 677 O O B GLU A 1 84 ? -40.64200 47.60100 3.26100 0.460 13.11999 105 GLU A O 1
ATOM 688 N N . ASN A 1 85 ? -42.73900 46.86000 3.76700 1.000 12.43044 106 ASN A N 1
ATOM 689 C CA . ASN A 1 85 ? -43.48800 47.63200 2.77000 1.000 13.99115 106 ASN A CA 1
ATOM 690 C C . ASN A 1 85 ? -43.04200 47.31000 1.34100 1.000 13.88588 106 ASN A C 1
ATOM 691 O O . ASN A 1 85 ? -42.90300 48.20200 0.50000 1.000 15.74399 106 ASN A O 1
ATOM 696 N N . VAL A 1 86 ? -42.84800 46.02600 1.05200 1.000 12.16988 107 VAL A N 1
ATOM 697 C CA . VAL A 1 86 ? -42.41100 45.60300 -0.29200 1.000 12.30674 107 VAL A CA 1
ATOM 698 C C . VAL A 1 86 ? -43.57600 45.16400 -1.18000 1.000 12.51729 107 VAL A C 1
ATOM 699 O O . VAL A 1 86 ? -43.69200 45.59000 -2.33300 1.000 15.25446 107 VAL A O 1
ATOM 703 N N . TRP A 1 87 ? -44.38400 44.21200 -0.70900 1.000 13.77270 108 TRP A N 1
ATOM 704 C CA . TRP A 1 87 ? -45.42900 43.63100 -1.56400 1.000 14.31487 108 TRP A CA 1
ATOM 705 C C . TRP A 1 87 ? -46.59000 44.61100 -1.66100 1.000 15.50449 108 TRP A C 1
ATOM 706 O O . TRP A 1 87 ? -47.15800 45.01200 -0.64000 1.000 19.36285 108 TRP A O 1
ATOM 717 N N . ARG A 1 88 ? -46.95600 44.97000 -2.88700 1.000 15.90717 109 ARG A N 1
ATOM 718 C CA . ARG A 1 88 ? -47.97900 45.98500 -3.12600 1.000 18.74962 109 ARG A CA 1
ATOM 719 C C . ARG A 1 88 ? -49.26300 45.42700 -3.70200 1.000 17.52842 109 ARG A C 1
ATOM 720 O O . ARG A 1 88 ? -50.23800 46.15400 -3.77000 1.000 21.19991 109 ARG A O 1
ATOM 728 N N . ASP A 1 89 ? -49.32500 44.16100 -4.09400 1.000 17.44946 110 ASP A N 1
ATOM 729 C CA . ASP A 1 89 ? -50.59100 43.58600 -4.48600 1.000 17.96005 110 ASP A CA 1
ATOM 730 C C . ASP A 1 89 ? -51.47700 43.52900 -3.25500 1.000 17.37577 110 ASP A C 1
ATOM 731 O O . ASP A 1 89 ? -51.11600 42.87700 -2.27600 1.000 17.56000 110 ASP A O 1
ATOM 736 N N . PRO A 1 90 ? -52.59900 44.24400 -3.22800 1.000 19.61814 111 PRO A N 1
ATOM 737 C CA . PRO A 1 90 ? -53.36900 44.33700 -1.97500 1.000 19.77342 111 PRO A CA 1
ATOM 738 C C . PRO A 1 90 ? -53.94600 42.99700 -1.54800 1.000 18.88121 111 PRO A C 1
ATOM 739 O O . PRO A 1 90 ? -54.05300 42.74200 -0.34000 1.000 19.56550 111 PRO A O 1
ATOM 743 N N . ASP A 1 91 ? -54.29300 42.11000 -2.49800 1.000 18.02848 112 ASP A N 1
ATOM 744 C CA . ASP A 1 91 ? -54.83500 40.81400 -2.09600 1.000 19.36285 112 ASP A CA 1
ATOM 745 C C . ASP A 1 91 ? -53.75400 39.94900 -1.47900 1.000 17.04415 112 ASP A C 1
ATOM 746 O O . ASP A 1 91 ? -53.96800 39.29600 -0.45800 1.000 17.11258 112 ASP A O 1
ATOM 751 N N . PHE A 1 92 ? -52.55300 40.00800 -2.03500 1.000 17.58632 113 PHE A N 1
ATOM 752 C CA . PHE A 1 92 ? -51.43300 39.23300 -1.50600 1.000 14.08853 113 PHE A CA 1
ATOM 753 C C . PHE A 1 92 ? -51.00600 39.74400 -0.13200 1.000 16.11246 113 PHE A C 1
ATOM 754 O O . PHE A 1 92 ? -50.78600 38.96700 0.80200 1.000 15.27288 113 PHE A O 1
ATOM 762 N N . LYS A 1 93 ? -50.91000 41.07300 0.01300 1.000 15.96507 114 LYS A N 1
ATOM 763 C CA . LYS A 1 93 ? -50.43200 41.58500 1.28300 1.000 18.84173 114 LYS A CA 1
ATOM 764 C C . LYS A 1 93 ? -51.44400 41.37800 2.38700 1.000 17.73107 114 LYS A C 1
ATOM 765 O O . LYS A 1 93 ? -51.03700 41.10900 3.53000 1.000 20.57878 114 LYS A O 1
ATOM 771 N N . SER A 1 94 ? -52.73900 41.38500 2.05800 1.000 19.00228 115 SER A N 1
ATOM 772 C CA . SER A 1 94 ? -53.76900 41.09800 3.03700 1.000 20.25506 115 SER A CA 1
ATOM 773 C C . SER A 1 94 ? -53.72000 39.63200 3.48600 1.000 19.23915 115 SER A C 1
ATOM 774 O O . SER A 1 94 ? -53.89700 39.32200 4.67700 1.000 23.02645 115 SER A O 1
ATOM 777 N N . ALA A 1 95 ? -53.49000 38.71400 2.55800 1.000 17.00204 116 ALA A N 1
ATOM 778 C CA . ALA A 1 95 ? -53.50200 37.26600 2.86300 1.000 19.09176 116 ALA A CA 1
ATOM 779 C C . ALA A 1 95 ? -52.22500 36.79900 3.56000 1.000 20.16821 116 ALA A C 1
ATOM 780 O O . ALA A 1 95 ? -52.27600 35.93200 4.40600 1.000 22.81853 116 ALA A O 1
ATOM 782 N N . PHE A 1 96 ? -51.10200 37.37000 3.14000 1.000 20.51299 117 PHE A N 1
ATOM 783 C CA . PHE A 1 96 ? -49.78600 36.89600 3.60000 1.000 23.63704 117 PHE A CA 1
ATOM 784 C C . PHE A 1 96 ? -49.13800 38.04900 4.32500 1.000 24.44767 117 PHE A C 1
ATOM 785 O O . PHE A 1 96 ? -49.41200 38.27800 5.44900 1.000 29.21929 117 PHE A O 1
ATOM 793 N N . SER A 1 97 ? -48.36400 38.85900 3.61000 1.000 22.95012 118 SER A N 1
ATOM 794 C CA . SER A 1 97 ? -47.64100 39.95100 4.28900 1.000 22.75010 118 SER A CA 1
ATOM 795 C C . SER A 1 97 ? -47.14800 41.03500 3.31300 1.000 17.68107 118 SER A C 1
ATOM 796 O O . SER A 1 97 ? -47.13100 40.73100 2.18600 1.000 16.49145 118 SER A O 1
ATOM 799 N N . SER A 1 98 ? -46.77400 42.22700 3.80700 1.000 16.68621 119 SER A N 1
ATOM 800 C CA . SER A 1 98 ? -46.04900 43.19500 2.95500 1.000 17.03889 119 SER A CA 1
ATOM 801 C C . SER A 1 98 ? -44.52500 42.99900 2.99400 1.000 13.42003 119 SER A C 1
ATOM 802 O O . SER A 1 98 ? -43.79500 43.64600 2.23000 1.000 14.85704 119 SER A O 1
ATOM 805 N N . ARG A 1 99 ? -44.03800 42.15000 3.87800 1.000 11.11186 120 ARG A N 1
ATOM 806 C CA . ARG A 1 99 ? -42.58200 42.08700 4.15300 1.000 9.84329 120 ARG A CA 1
ATOM 807 C C . ARG A 1 99 ? -41.83600 41.11800 3.23700 1.000 11.49612 120 ARG A C 1
ATOM 808 O O . ARG A 1 99 ? -42.30600 40.03800 3.03500 1.000 11.12765 120 ARG A O 1
ATOM 816 N N . GLU A 1 100 ? -40.68700 41.54600 2.75000 1.000 10.43020 121 GLU A N 1
ATOM 817 C CA . GLU A 1 100 ? -39.80100 40.67000 1.96200 1.000 10.31703 121 GLU A CA 1
ATOM 818 C C . GLU A 1 100 ? -38.76000 40.02300 2.86400 1.000 10.02225 121 GLU A C 1
ATOM 819 O O . GLU A 1 100 ? -38.04000 40.70700 3.59400 1.000 10.39598 121 GLU A O 1
ATOM 825 N N . LEU A 1 101 ? -38.66600 38.71100 2.80700 1.000 9.19058 122 LEU A N 1
ATOM 826 C CA . LEU A 1 101 ? -37.65100 37.96400 3.55300 1.000 9.95383 122 LEU A CA 1
ATOM 827 C C . LEU A 1 101 ? -36.26800 38.20000 2.96400 1.000 9.16162 122 LEU A C 1
ATOM 828 O O . LEU A 1 101 ? -36.07600 38.00700 1.75200 1.000 10.28018 122 LEU A O 1
ATOM 833 N N . ILE A 1 102 ? -35.31300 38.59500 3.81000 1.000 10.08805 123 ILE A N 1
ATOM 834 C CA . ILE A 1 102 ? -33.93500 38.93400 3.37700 1.000 10.89341 123 ILE A CA 1
ATOM 835 C C . ILE A 1 102 ? -32.90700 37.86300 3.78000 1.000 10.21701 123 ILE A C 1
ATOM 836 O O . ILE A 1 102 ? -31.98500 37.55400 3.01100 1.000 9.54851 123 ILE A O 1
ATOM 841 N N . ALA A 1 103 ? -32.99600 37.38000 5.04300 1.000 9.51693 124 ALA A N 1
ATOM 842 C CA . ALA A 1 103 ? -31.98100 36.42200 5.50900 1.000 8.66946 124 ALA A CA 1
ATOM 843 C C . ALA A 1 103 ? -32.55500 35.64600 6.68100 1.000 9.27480 124 ALA A C 1
ATOM 844 O O . ALA A 1 103 ? -33.41500 36.14100 7.40700 1.000 9.18005 124 ALA A O 1
ATOM 846 N N . ILE A 1 104 ? -32.00200 34.46700 6.86500 1.000 9.07477 125 ILE A N 1
ATOM 847 C CA . ILE A 1 104 ? -32.28800 33.62900 8.02300 1.000 9.65116 125 ILE A CA 1
ATOM 848 C C . ILE A 1 104 ? -30.95800 33.23900 8.63300 1.000 9.08267 125 ILE A C 1
ATOM 849 O O . ILE A 1 104 ? -30.10500 32.62700 7.95100 1.000 10.08805 125 ILE A O 1
ATOM 854 N N . THR A 1 105 ? -30.77500 33.51000 9.92900 1.000 9.84855 126 THR A N 1
ATOM 855 C CA . THR A 1 105 ? -29.51700 33.11500 10.60800 1.000 10.08805 126 THR A CA 1
ATOM 856 C C . THR A 1 105 ? -29.89600 32.35700 11.87700 1.000 10.80919 126 THR A C 1
ATOM 857 O O . THR A 1 105 ? -31.00700 32.47900 12.37500 1.000 11.35926 126 THR A O 1
ATOM 861 N N . THR A 1 106 ? -28.94300 31.56700 12.38700 1.000 11.95143 127 THR A N 1
ATOM 862 C CA . THR A 1 106 ? -29.22600 30.77000 13.57700 1.000 11.14607 127 THR A CA 1
ATOM 863 C C . THR A 1 106 ? -28.90400 31.49400 14.85600 1.000 11.53559 127 THR A C 1
ATOM 864 O O . THR A 1 106 ? -27.97000 32.31100 14.91600 1.000 12.76995 127 THR A O 1
ATOM 868 N N . CYS A 1 107 ? -29.55500 31.07300 15.92200 1.000 11.78036 128 CYS A N 1
ATOM 869 C CA . CYS A 1 107 ? -29.25600 31.52200 17.28100 1.000 12.52255 128 CYS A CA 1
ATOM 870 C C . CYS A 1 107 ? -28.73200 30.35800 18.09700 1.000 15.15708 128 CYS A C 1
ATOM 871 O O . CYS A 1 107 ? -29.45100 29.37900 18.32100 1.000 21.07621 128 CYS A O 1
ATOM 874 N N . SER A 1 108 ? -27.54500 30.48700 18.62600 1.000 15.80453 129 SER A N 1
ATOM 875 C CA . SER A 1 108 ? -26.99000 29.41700 19.43500 1.000 16.68095 129 SER A CA 1
ATOM 876 C C . SER A 1 108 ? -27.21100 29.64800 20.91700 1.000 19.38653 129 SER A C 1
ATOM 877 O O . SER A 1 108 ? -26.82100 28.80100 21.72500 1.000 22.64482 129 SER A O 1
ATOM 880 N N . SER A 1 109 ? -27.83700 30.76200 21.31500 1.000 19.17335 130 SER A N 1
ATOM 881 C CA . SER A 1 109 ? -28.28600 30.92900 22.69000 1.000 20.38929 130 SER A CA 1
ATOM 882 C C . SER A 1 109 ? -29.47900 31.87300 22.67500 1.000 21.49731 130 SER A C 1
ATOM 883 O O . SER A 1 109 ? -29.81700 32.45700 21.63600 1.000 21.89736 130 SER A O 1
ATOM 886 N N . SER A 1 110 ? -30.04900 32.08000 23.86900 1.000 24.50820 131 SER A N 1
ATOM 887 C CA . SER A 1 110 ? -31.17100 33.00100 24.01700 1.000 27.01113 131 SER A CA 1
ATOM 888 C C . SER A 1 110 ? -30.76300 34.44900 23.79200 1.000 28.08495 131 SER A C 1
ATOM 889 O O . SER A 1 110 ? -31.64000 35.31300 23.66300 1.000 28.83504 131 SER A O 1
ATOM 892 N N . SER A 1 111 ? -29.46200 34.74100 23.74700 1.000 28.96663 132 SER A N 1
ATOM 893 C CA . SER A 1 111 ? -28.98600 36.10500 23.59500 1.000 32.24334 132 SER A CA 1
ATOM 894 C C . SER A 1 111 ? -28.10900 36.33300 22.36500 1.000 31.93278 132 SER A C 1
ATOM 895 O O . SER A 1 111 ? -27.69400 37.47400 22.13200 1.000 34.04882 132 SER A O 1
ATOM 898 N N . TYR A 1 112 ? -27.79600 35.29500 21.58200 1.000 24.27659 133 TYR A N 1
ATOM 899 C CA . TYR A 1 112 ? -26.87800 35.43900 20.46400 1.000 22.28951 133 TYR A CA 1
ATOM 900 C C . TYR A 1 112 ? -27.43900 34.76700 19.21800 1.000 16.86255 133 TYR A C 1
ATOM 901 O O . TYR A 1 112 ? -27.74300 33.55600 19.23600 1.000 17.55474 133 TYR A O 1
ATOM 910 N N . CYS A 1 113 ? -27.53500 35.52800 18.12800 1.000 15.64135 134 CYS A N 1
ATOM 911 C CA . CYS A 1 113 ? -27.75400 34.99300 16.80000 1.000 14.29908 134 CYS A CA 1
ATOM 912 C C . CYS A 1 113 ? -26.69500 35.51900 15.86200 1.000 13.45951 134 CYS A C 1
ATOM 913 O O . CYS A 1 113 ? -26.22300 36.65100 16.01600 1.000 14.76493 134 CYS A O 1
ATOM 916 N N . MET A 1 114 ? -26.37600 34.77900 14.82300 1.000 14.19118 135 MET A N 1
ATOM 917 C CA . MET A 1 114 ? -25.36600 35.24200 13.88900 1.000 15.35184 135 MET A CA 1
ATOM 918 C C . MET A 1 114 ? -25.92800 36.42000 13.08100 1.000 13.98326 135 MET A C 1
ATOM 919 O O . MET A 1 114 ? -27.13700 36.55800 12.87800 1.000 14.60965 135 MET A O 1
ATOM 924 N N . GLY A 1 115 ? -25.02400 37.30100 12.64900 1.000 15.27288 136 GLY A N 1
ATOM 925 C CA . GLY A 1 115 ? -25.34600 38.40400 11.77900 1.000 14.49121 136 GLY A CA 1
ATOM 926 C C . GLY A 1 115 ? -25.36800 39.73500 12.51300 1.000 13.62005 136 GLY A C 1
ATOM 927 O O . GLY A 1 115 ? -25.31300 39.79100 13.75800 1.000 16.28616 136 GLY A O 1
ATOM 928 N N . PRO A 1 116 ? -25.51000 40.81500 11.76400 1.000 14.14117 137 PRO A N 1
ATOM 929 C CA . PRO A 1 116 ? -25.36000 42.15200 12.34600 1.000 16.14930 137 PRO A CA 1
ATOM 930 C C . PRO A 1 116 ? -26.58100 42.56900 13.14100 1.000 14.79388 137 PRO A C 1
ATOM 931 O O . PRO A 1 116 ? -27.72200 42.16400 12.85400 1.000 13.67269 137 PRO A O 1
ATOM 935 N N . THR A 1 117 ? -26.34400 43.38300 14.16500 1.000 16.43355 138 THR A N 1
ATOM 936 C CA . THR A 1 117 ? -27.42000 43.98100 14.93000 1.000 16.10456 138 THR A CA 1
ATOM 937 C C . THR A 1 117 ? -27.35200 45.49900 14.88000 1.000 17.60474 138 THR A C 1
ATOM 938 O O . THR A 1 117 ? -26.29500 46.07800 14.54900 1.000 21.11043 138 THR A O 1
ATOM 942 N N . VAL A 1 118 ? -28.44800 46.13900 15.23000 1.000 20.08399 139 VAL A N 1
ATOM 943 C CA . VAL A 1 118 ? -28.48500 47.60700 15.33100 1.000 24.70823 139 VAL A CA 1
ATOM 944 C C . VAL A 1 118 ? -28.37000 48.07000 16.77600 1.000 34.24095 139 VAL A C 1
ATOM 945 O O . VAL A 1 118 ? -28.77300 47.35200 17.69100 1.000 34.62784 139 VAL A O 1
ATOM 949 N N . ALA B 1 1 ? -59.79400 39.51800 -3.39200 1.000 26.20841 22 ALA B N 1
ATOM 950 C CA . ALA B 1 1 ? -59.25600 38.24100 -2.87900 1.000 23.75022 22 ALA B CA 1
ATOM 951 C C . ALA B 1 1 ? -58.23100 37.70200 -3.88800 1.000 21.56048 22 ALA B C 1
ATOM 952 O O . ALA B 1 1 ? -58.25400 38.15700 -5.03600 1.000 23.33701 22 ALA B O 1
ATOM 954 N N . MET B 1 2 ? -57.30400 36.80600 -3.47800 1.000 18.02321 23 MET B N 1
ATOM 955 C CA . MET B 1 2 ? -56.28300 36.30100 -4.39900 1.000 17.44156 23 MET B CA 1
ATOM 956 C C . MET B 1 2 ? -56.94400 35.37800 -5.42200 1.000 16.30985 23 MET B C 1
ATOM 957 O O . MET B 1 2 ? -57.55400 34.35200 -5.07000 1.000 17.67054 23 MET B O 1
ATOM 962 N N . ALA B 1 3 ? -56.77600 35.69000 -6.70100 1.000 16.60725 24 ALA B N 1
ATOM 963 C CA . ALA B 1 3 ? -57.24900 34.82600 -7.75600 1.000 17.06784 24 ALA B CA 1
ATOM 964 C C . ALA B 1 3 ? -56.67300 33.41800 -7.61900 1.000 14.62017 24 ALA B C 1
ATOM 965 O O . ALA B 1 3 ? -55.45000 33.24300 -7.44100 1.000 15.61240 24 ALA B O 1
ATOM 967 N N . ASP B 1 4 ? -57.56500 32.41900 -7.71600 1.000 15.24393 25 ASP B N 1
ATOM 968 C CA . ASP B 1 4 ? -57.27500 30.98800 -7.62300 1.000 15.18077 25 ASP B CA 1
ATOM 969 C C . ASP B 1 4 ? -57.03400 30.49100 -6.20400 1.000 13.98062 25 ASP B C 1
ATOM 970 O O . ASP B 1 4 ? -56.61200 29.33700 -6.04300 1.000 14.74914 25 ASP B O 1
ATOM 975 N N . TYR B 1 5 ? -57.36200 31.27900 -5.17800 1.000 15.04128 26 TYR B N 1
ATOM 976 C CA . TYR B 1 5 ? -57.20100 30.89200 -3.77100 1.000 13.70164 26 TYR B CA 1
ATOM 977 C C . TYR B 1 5 ? -58.55100 30.68800 -3.06500 1.000 14.75703 26 TYR B C 1
ATOM 978 O O . TYR B 1 5 ? -58.58600 30.61400 -1.85000 1.000 15.89664 26 TYR B O 1
ATOM 987 N N . ASP B 1 6 ? -59.64500 30.62000 -3.79800 1.000 15.90191 27 ASP B N 1
ATOM 988 C CA . ASP B 1 6 ? -60.99400 30.59000 -3.21300 1.000 15.88348 27 ASP B CA 1
ATOM 989 C C . ASP B 1 6 ? -61.44900 29.19300 -2.83700 1.000 14.79651 27 ASP B C 1
ATOM 990 O O . ASP B 1 6 ? -62.47000 29.06300 -2.14700 1.000 17.33366 27 ASP B O 1
ATOM 995 N N A THR B 1 7 ? -60.72000 28.14900 -3.21300 0.530 13.20158 28 THR B N 1
ATOM 996 N N B THR B 1 7 ? -60.82500 28.13700 -3.34200 0.470 13.03051 28 THR B N 1
ATOM 997 C CA A THR B 1 7 ? -61.19700 26.77500 -3.07300 0.530 14.17538 28 THR B CA 1
ATOM 998 C CA B THR B 1 7 ? -61.24300 26.77900 -3.00500 0.470 13.91219 28 THR B CA 1
ATOM 999 C C A THR B 1 7 ? -60.11700 25.89500 -2.44300 0.530 13.23843 28 THR B C 1
ATOM 1000 C C B THR B 1 7 ? -60.07200 26.06200 -2.34900 0.470 13.03577 28 THR B C 1
ATOM 1001 O O A THR B 1 7 ? -59.05900 25.65200 -3.05500 0.530 13.94378 28 THR B O 1
ATOM 1002 O O B THR B 1 7 ? -58.91200 26.15900 -2.81100 0.470 13.69901 28 THR B O 1
ATOM 1009 N N . TYR B 1 8 ? -60.35500 25.44600 -1.19900 1.000 12.04881 29 TYR B N 1
ATOM 1010 C CA . TYR B 1 8 ? -59.31800 24.77400 -0.40300 1.000 13.05683 29 TYR B CA 1
ATOM 1011 C C . TYR B 1 8 ? -59.95500 23.75800 0.53800 1.000 11.96722 29 TYR B C 1
ATOM 1012 O O . TYR B 1 8 ? -61.15200 23.82200 0.85400 1.000 14.47542 29 TYR B O 1
ATOM 1021 N N . VAL B 1 9 ? -59.13800 22.80100 0.97600 1.000 13.21211 30 VAL B N 1
ATOM 1022 C CA . VAL B 1 9 ? -59.50100 21.91000 2.06900 1.000 13.01209 30 VAL B CA 1
ATOM 1023 C C . VAL B 1 9 ? -58.43000 22.06900 3.14000 1.000 11.88564 30 VAL B C 1
ATOM 1024 O O . VAL B 1 9 ? -57.24100 22.13700 2.81400 1.000 12.52255 30 VAL B O 1
ATOM 1028 N N . SER B 1 10 ? -58.80900 22.16300 4.39400 1.000 12.17778 31 SER B N 1
ATOM 1029 C CA . SER B 1 10 ? -57.94100 22.48800 5.51300 1.000 13.29107 31 SER B CA 1
ATOM 1030 C C . SER B 1 10 ? -57.75500 21.29100 6.42100 1.000 13.08578 31 SER B C 1
ATOM 1031 O O . SER B 1 10 ? -58.63400 20.43100 6.53000 1.000 13.71743 31 SER B O 1
ATOM 1034 N N . ASN B 1 11 ? -56.61100 21.26000 7.11500 1.000 13.30159 32 ASN B N 1
ATOM 1035 C CA . ASN B 1 11 ? -56.31800 20.27300 8.15200 1.000 15.07812 32 ASN B CA 1
ATOM 1036 C C . ASN B 1 11 ? -56.34100 18.86100 7.60100 1.000 13.53847 32 ASN B C 1
ATOM 1037 O O . ASN B 1 11 ? -56.88300 17.93900 8.24000 1.000 16.58620 32 ASN B O 1
ATOM 1042 N N . 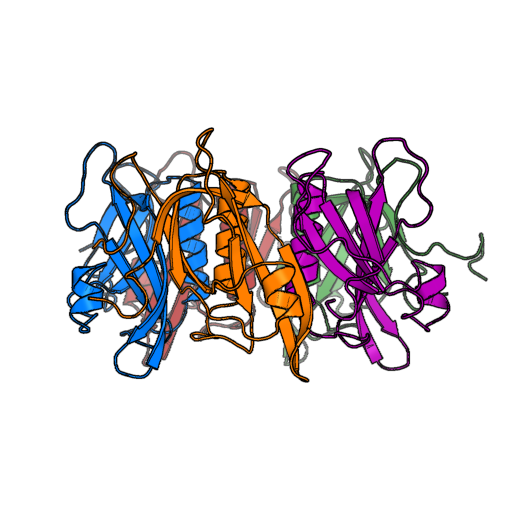VAL B 1 12 ? -55.83100 18.70500 6.39500 1.000 12.88312 33 VAL B N 1
ATOM 1043 C CA . VAL B 1 12 ? -55.70400 17.38700 5.73800 1.000 11.99618 33 VAL B CA 1
ATOM 1044 C C . VAL B 1 12 ? -54.25600 16.93400 5.86900 1.000 11.96722 33 VAL B C 1
ATOM 1045 O O . VAL B 1 12 ? -53.35600 17.71000 6.25400 1.000 12.84101 33 VAL B O 1
ATOM 1049 N N . GLN B 1 13 ? -53.98100 15.67500 5.49600 1.000 11.19871 34 GLN B N 1
ATOM 1050 C CA . GLN B 1 13 ? -52.63900 15.14900 5.39200 1.000 11.86458 34 GLN B CA 1
ATOM 1051 C C . GLN B 1 13 ? -52.44900 14.60100 3.98700 1.000 12.05671 34 GLN B C 1
ATOM 1052 O O . GLN B 1 13 ? -53.39400 14.03200 3.40200 1.000 11.77246 34 GLN B O 1
ATOM 1058 N N . ILE B 1 14 ? -51.23900 14.71100 3.48100 1.000 11.16976 35 ILE B N 1
ATOM 1059 C CA . ILE B 1 14 ? -50.91600 14.10600 2.20400 1.000 10.55653 35 ILE B CA 1
ATOM 1060 C C . ILE B 1 14 ? -50.54700 12.66100 2.50500 1.000 11.81984 35 ILE B C 1
ATOM 1061 O O . ILE B 1 14 ? -49.46500 12.42400 3.07500 1.000 13.86482 35 ILE B O 1
ATOM 1066 N N . ASN B 1 15 ? -51.41700 11.70700 2.11500 1.000 11.77773 36 ASN B N 1
ATOM 1067 C CA . ASN B 1 15 ? -51.15700 10.30900 2.39300 1.000 12.82522 36 ASN B CA 1
ATOM 1068 C C . ASN B 1 15 ? -50.80700 9.49800 1.17200 1.000 12.57256 36 ASN B C 1
ATOM 1069 O O . ASN B 1 15 ? -50.66700 8.27600 1.32100 1.000 13.80692 36 ASN B O 1
ATOM 1074 N N . ASN B 1 16 ? -50.71400 10.07500 -0.00800 1.000 11.42769 37 ASN B N 1
ATOM 1075 C CA . ASN B 1 16 ? -50.29300 9.35800 -1.20100 1.000 11.14607 37 ASN B CA 1
ATOM 1076 C C . ASN B 1 16 ? -49.63400 10.35600 -2.11700 1.000 10.37756 37 ASN B C 1
ATOM 1077 O O . ASN B 1 16 ? -49.96000 11.55500 -2.07800 1.000 10.54074 37 ASN B O 1
ATOM 1082 N N A LEU B 1 17 ? -48.67900 9.89700 -2.92000 0.560 10.66180 38 LEU B N 1
ATOM 1083 N N B LEU B 1 17 ? -48.86400 9.85800 -3.07400 0.440 9.71959 38 LEU B N 1
ATOM 1084 C CA A LEU B 1 17 ? -48.08200 10.66200 -4.00400 0.560 10.46178 38 LEU B CA 1
ATOM 1085 C CA B LEU B 1 17 ? -48.10100 10.70900 -3.97900 0.440 9.92487 38 LEU B CA 1
ATOM 1086 C C A LEU B 1 17 ? -48.02100 9.83300 -5.29000 0.560 10.03541 38 LEU B C 1
ATOM 1087 C C B LEU B 1 17 ? -47.77600 9.92200 -5.24900 0.440 9.56430 38 LEU B C 1
ATOM 1088 O O A LEU B 1 17 ? -47.96200 8.58500 -5.28400 0.560 10.86972 38 LEU B O 1
ATOM 1089 O O B LEU B 1 17 ? -47.36000 8.75300 -5.16800 0.440 9.74854 38 LEU B O 1
ATOM 1098 N N . SER B 1 18 ? -47.99800 10.53200 -6.41500 1.000 10.37493 39 SER B N 1
ATOM 1099 C CA . SER B 1 18 ? -47.69100 9.98200 -7.72600 1.000 10.14595 39 SER B CA 1
ATOM 1100 C C . SER B 1 18 ? -46.74900 10.92400 -8.43300 1.000 10.81709 39 SER B C 1
ATOM 1101 O O . SER B 1 18 ? -46.93700 12.15300 -8.38600 1.000 11.53033 39 SER B O 1
ATOM 1104 N N . TYR B 1 19 ? -45.76200 10.37100 -9.13600 1.000 10.21175 40 TYR B N 1
ATOM 1105 C CA . TYR B 1 19 ? -44.90500 11.17300 -9.99900 1.000 10.47231 40 TYR B CA 1
ATOM 1106 C C . TYR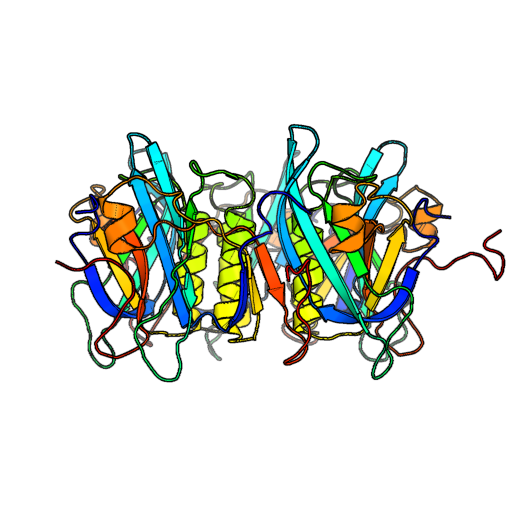 B 1 19 ? -44.69900 10.38300 -11.27800 1.000 9.71169 40 TYR B C 1
ATOM 1107 O O . TYR B 1 19 ? -44.37700 9.19000 -11.21400 1.000 10.18280 40 TYR B O 1
ATOM 1116 N N . GLY B 1 20 ? -44.89800 10.96800 -12.44800 1.000 9.63273 41 GLY B N 1
ATOM 1117 C CA . GLY B 1 20 ? -44.64300 10.24900 -13.66700 1.000 11.13555 41 GLY B CA 1
ATOM 1118 C C . GLY B 1 20 ? -44.35400 11.14300 -14.85300 1.000 9.67221 41 GLY B C 1
ATOM 1119 O O . GLY B 1 20 ? -44.48300 12.38900 -14.78600 1.000 10.38282 41 GLY B O 1
ATOM 1120 N N . VAL B 1 21 ? -44.01600 10.51000 -15.95500 1.000 10.40125 42 VAL B N 1
ATOM 1121 C CA . VAL B 1 21 ? -43.80700 11.12200 -17.26100 1.000 10.77761 42 VAL B CA 1
ATOM 1122 C C . VAL B 1 21 ? -44.83700 10.58800 -18.22700 1.000 11.03027 42 VAL B C 1
ATOM 1123 O O . VAL B 1 21 ? -45.24700 9.42500 -18.11100 1.000 12.52519 42 VAL B O 1
ATOM 1127 N N . TYR B 1 22 ? -45.29800 11.43200 -19.14900 1.000 12.43570 43 TYR B N 1
ATOM 1128 C CA . TYR B 1 22 ? -46.51300 11.07900 -19.88300 1.000 12.68310 43 TYR B CA 1
ATOM 1129 C C . TYR B 1 22 ? -46.67200 12.00900 -21.08400 1.000 13.02525 43 TYR B C 1
ATOM 1130 O O . TYR B 1 22 ? -46.42800 13.22700 -20.95000 1.000 14.08327 43 TYR B O 1
ATOM 1139 N N . THR B 1 23 ? -47.04100 11.47000 -22.23900 1.000 13.55162 44 THR B N 1
ATOM 1140 C CA . THR B 1 23 ? -47.33400 12.27200 -23.43000 1.000 14.44647 44 THR B CA 1
ATOM 1141 C C . THR B 1 23 ? -48.80500 12.64100 -23.35900 1.000 16.29932 44 THR B C 1
ATOM 1142 O O . THR B 1 23 ? -49.66600 11.76400 -23.27900 1.000 17.65475 44 THR B O 1
ATOM 1146 N N . SER B 1 24 ? -49.11300 13.93200 -23.33900 1.000 18.08375 45 SER B N 1
ATOM 1147 C CA . SER B 1 24 ? -50.50700 14.37400 -23.20800 1.000 19.21020 45 SER B CA 1
ATOM 1148 C C . SER B 1 24 ? -50.78400 15.41400 -24.26900 1.000 20.43666 45 SER B C 1
ATOM 1149 O O . SER B 1 24 ? -50.05900 16.41200 -24.36800 1.000 19.21809 45 SER B O 1
ATOM 1152 N N . GLY B 1 25 ? -51.83300 15.17900 -25.06300 1.000 21.93684 46 GLY B N 1
ATOM 1153 C CA . GLY B 1 25 ? -52.17000 16.14400 -26.09000 1.000 24.09499 46 GLY B CA 1
ATOM 1154 C C . GLY B 1 25 ? -51.00600 16.44700 -26.99800 1.000 22.87906 46 GLY B C 1
ATOM 1155 O O . GLY B 1 25 ? -50.82300 17.59400 -27.39200 1.000 24.17132 46 GLY B O 1
ATOM 1156 N N . GLY B 1 26 ? -50.16100 15.45200 -27.26700 1.000 21.98158 47 GLY B N 1
ATOM 1157 C CA . GLY B 1 26 ? -49.05100 15.57600 -28.19700 1.000 20.21558 47 GLY B CA 1
ATOM 1158 C C . GLY B 1 26 ? -47.82000 16.26300 -27.64300 1.000 20.93935 47 GLY B C 1
ATOM 1159 O O . GLY B 1 26 ? -46.92600 16.64200 -28.42200 1.000 23.75548 47 GLY B O 1
ATOM 1160 N N . LYS B 1 27 ? -47.73400 16.43300 -26.32600 1.000 18.97859 48 LYS B N 1
ATOM 1161 C CA . LYS B 1 27 ? -46.58300 17.07400 -25.71200 1.000 18.19429 48 LYS B CA 1
ATOM 1162 C C . LYS B 1 27 ? -46.03000 16.19200 -24.59900 1.000 16.41249 48 LYS B C 1
ATOM 1163 O O . LYS B 1 27 ? -46.78300 15.56100 -23.87400 1.000 16.17299 48 LYS B O 1
ATOM 1169 N N . GLU B 1 28 ? -44.71600 16.23800 -24.42500 1.000 15.12550 49 GLU B N 1
ATOM 1170 C CA . GLU B 1 28 ? -44.06100 15.49300 -23.33900 1.000 14.06748 49 GLU B CA 1
ATOM 1171 C C . GLU B 1 28 ? -44.23200 16.23000 -22.01100 1.000 14.45436 49 GLU B C 1
ATOM 1172 O O . GLU B 1 28 ? -43.88000 17.42500 -21.87600 1.000 16.76780 49 GLU B O 1
ATOM 1178 N N . THR B 1 29 ? -44.79200 15.56500 -21.03600 1.000 13.20158 50 THR B N 1
ATOM 1179 C CA . THR B 1 29 ? -45.03400 16.15800 -19.72900 1.000 11.88827 50 THR B CA 1
ATOM 1180 C C . THR B 1 29 ? -44.33800 15.39400 -18.60900 1.000 10.67496 50 THR B C 1
ATOM 1181 O O . THR B 1 29 ? -44.07600 14.16200 -18.70100 1.000 11.26714 50 THR B O 1
ATOM 1185 N N . GLN B 1 30 ? -44.16700 16.08700 -17.49900 1.000 10.25912 51 GLN B N 1
ATOM 1186 C CA . GLN B 1 30 ? -44.05700 15.53100 -16.16300 1.000 10.57758 51 GLN B CA 1
ATOM 1187 C C . GLN B 1 30 ? -45.31700 15.88600 -15.41900 1.000 10.28018 51 GLN B C 1
ATOM 1188 O O . GLN B 1 30 ? -45.86600 16.99100 -15.59900 1.000 11.14871 51 GLN B O 1
ATOM 1194 N N . PHE B 1 31 ? -45.70600 15.03100 -14.47900 1.000 10.11437 52 PHE B N 1
ATOM 1195 C CA . PHE B 1 31 ? -46.78800 15.40500 -13.57900 1.000 10.66707 52 PHE B CA 1
ATOM 1196 C C . PHE B 1 31 ? -46.57600 14.81100 -12.21700 1.000 9.51693 52 PHE B C 1
ATOM 1197 O O . PHE B 1 31 ? -45.83500 13.81100 -12.06800 1.000 9.66432 52 PHE B O 1
ATOM 1205 N N . PHE B 1 32 ? -47.22900 15.38500 -11.23600 1.000 9.84329 53 PHE B N 1
ATOM 1206 C CA . PHE B 1 32 ? -47.32200 14.71000 -9.92700 1.000 10.05121 53 PHE B CA 1
ATOM 1207 C C . PHE B 1 32 ? -48.72900 14.95800 -9.40100 1.000 9.77749 53 PHE B C 1
ATOM 1208 O O . PHE B 1 32 ? -49.36300 15.89700 -9.77900 1.000 11.17239 53 PHE B O 1
ATOM 1216 N N . CYS B 1 33 ? -49.17200 14.05900 -8.54200 1.000 10.53811 54 CYS B N 1
ATOM 1217 C CA . CYS B 1 33 ? -50.49000 14.20800 -7.88600 1.000 11.41979 54 CYS B CA 1
ATOM 1218 C C . CYS B 1 33 ? -50.34100 13.84900 -6.41900 1.000 11.96196 54 CYS B C 1
ATOM 1219 O O . CYS B 1 33 ? -49.58300 12.98300 -6.10800 1.000 14.12011 54 CYS B O 1
ATOM 1222 N N . ILE B 1 34 ? -51.05900 14.56300 -5.58500 1.000 10.53284 55 ILE B N 1
ATOM 1223 C CA . ILE B 1 34 ? -51.08900 14.28300 -4.12900 1.000 10.65391 55 ILE B CA 1
ATOM 1224 C C . ILE B 1 34 ? -52.44900 13.65800 -3.84200 1.000 11.34873 55 ILE B C 1
ATOM 1225 O O . ILE B 1 34 ? -53.41500 14.00600 -4.48100 1.000 12.32516 55 ILE B O 1
ATOM 1230 N N . GLY B 1 35 ? -52.43000 12.71500 -2.92600 1.000 10.41967 56 GLY B N 1
ATOM 1231 C CA . GLY B 1 35 ? -53.65000 12.09000 -2.38600 1.000 10.99079 56 GLY B CA 1
ATOM 1232 C C . GLY B 1 35 ? -53.78800 12.53000 -0.94300 1.000 11.30136 56 GLY B C 1
ATOM 1233 O O . GLY B 1 35 ? -52.78400 12.65100 -0.28400 1.000 12.27252 56 GLY B O 1
ATOM 1234 N N . LEU B 1 36 ? -55.01700 12.79800 -0.53000 1.000 10.91183 57 LEU B N 1
ATOM 1235 C CA . LEU B 1 36 ? -55.26200 13.33200 0.82900 1.000 10.61969 57 LEU B CA 1
ATOM 1236 C C . LEU B 1 36 ? -56.10900 12.41900 1.70500 1.000 11.05659 57 LEU B C 1
ATOM 1237 O O . LEU B 1 36 ? -56.92700 11.65600 1.21900 1.000 11.86721 57 LEU B O 1
ATOM 1242 N N . LYS B 1 37 ? -55.89500 12.58400 2.99100 1.000 10.70128 58 LYS B N 1
ATOM 1243 C CA . LYS B 1 37 ? -56.80300 12.05300 4.03500 1.000 13.08841 58 LYS B CA 1
ATOM 1244 C C . LYS B 1 37 ? -57.07800 13.21800 4.99600 1.000 12.31463 58 LYS B C 1
ATOM 1245 O O . LYS B 1 37 ? -56.46400 14.25500 4.91700 1.000 12.95155 58 LYS B O 1
ATOM 1251 N N . HIS B 1 38 ? -58.05200 13.01200 5.85800 1.000 15.09391 59 HIS B N 1
ATOM 1252 C CA . HIS B 1 38 ? -58.38400 13.99300 6.91500 1.000 15.89401 59 HIS B CA 1
ATOM 1253 C C . HIS B 1 38 ? -58.50600 13.18200 8.20300 1.000 16.23616 59 HIS B C 1
ATOM 1254 O O . HIS B 1 38 ? -59.60900 12.97400 8.65800 1.000 18.52854 59 HIS B O 1
ATOM 1261 N N . GLY B 1 39 ? -57.40200 12.67600 8.69400 1.000 19.86554 60 GLY B N 1
ATOM 1262 C CA . GLY B 1 39 ? -57.42300 11.81000 9.87900 1.000 19.61288 60 GLY B CA 1
ATOM 1263 C C . GLY B 1 39 ? -58.21100 10.55500 9.56700 1.000 20.69985 60 GLY B C 1
ATOM 1264 O O . GLY B 1 39 ? -58.00600 9.98800 8.53900 1.000 23.51335 60 GLY B O 1
ATOM 1265 N N A SER B 1 40 ? -59.28300 10.32100 10.32100 0.460 21.90789 61 SER B N 1
ATOM 1266 N N B SER B 1 40 ? -59.28400 10.32900 10.32400 0.540 22.05791 61 SER B N 1
ATOM 1267 C CA A SER B 1 40 ? -60.12700 9.13100 10.06500 0.460 22.49480 61 SER B CA 1
ATOM 1268 C CA B SER B 1 40 ? -60.15600 9.14700 10.12500 0.540 22.66324 61 SER B CA 1
ATOM 1269 C C A SER B 1 40 ? -61.45500 9.56200 9.43600 0.460 20.86829 61 SER B C 1
ATOM 1270 C C B SER B 1 40 ? -61.43300 9.55800 9.39400 0.540 21.01568 61 SER B C 1
ATOM 1271 O O A SER B 1 40 ? -62.18700 8.65600 9.04400 0.460 20.91830 61 SER B O 1
ATOM 1272 O O B SER B 1 40 ? -62.18000 8.65300 9.03900 0.540 21.11306 61 SER B O 1
ATOM 1277 N N . GLU B 1 41 ? -61.57800 10.83700 9.05800 1.000 19.33127 62 GLU B N 1
ATOM 1278 C CA . GLU B 1 41 ? -62.81600 11.36100 8.41800 1.000 17.99689 62 GLU B CA 1
ATOM 1279 C C . GLU B 1 41 ? -62.77500 11.15800 6.89900 1.000 20.19979 62 GLU B C 1
ATOM 1280 O O . GLU B 1 41 ? -61.80000 11.59400 6.28700 1.000 21.25255 62 GLU B O 1
ATOM 1286 N N . ALA B 1 42 ? -63.80400 10.56900 6.30000 1.000 16.79149 63 ALA B N 1
ATOM 1287 C CA . ALA B 1 42 ? -63.76400 10.34800 4.84000 1.000 16.38881 63 ALA B CA 1
ATOM 1288 C C . ALA B 1 42 ? -63.72700 11.67200 4.07400 1.000 16.34406 63 ALA B C 1
ATOM 1289 O O . ALA B 1 42 ? -64.53400 12.52700 4.31000 1.000 18.26272 63 ALA B O 1
ATOM 1291 N N . ILE B 1 43 ? -62.78300 11.78600 3.14500 1.000 16.32564 64 ILE B N 1
ATOM 1292 C CA . ILE B 1 43 ? -62.65700 13.00700 2.31200 1.000 15.85453 64 ILE B CA 1
ATOM 1293 C C . ILE B 1 43 ? -62.80300 12.60500 0.84300 1.000 16.50987 64 ILE B C 1
ATOM 1294 O O . ILE B 1 43 ? -62.15200 11.70600 0.41900 1.000 17.65212 64 ILE B O 1
ATOM 1299 N N . SER B 1 44 ? -63.67900 13.28000 0.12600 1.000 15.20182 65 SER B N 1
ATOM 1300 C CA . SER B 1 44 ? -63.87800 12.98900 -1.31800 1.000 14.65702 65 SER B CA 1
ATOM 1301 C C . SER B 1 44 ? -62.99400 13.90500 -2.16900 1.000 13.66743 65 SER B C 1
ATOM 1302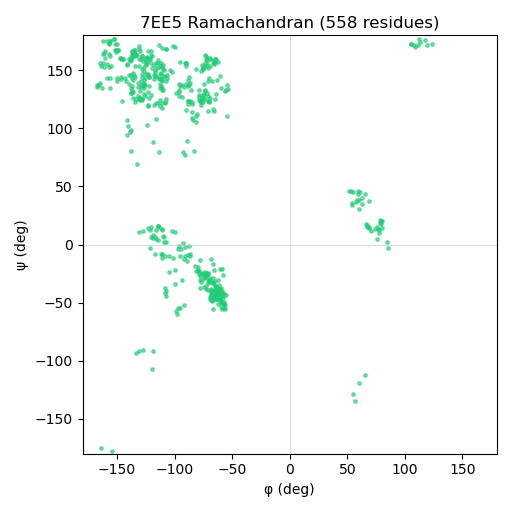 O O . SER B 1 44 ? -62.63100 13.50600 -3.24300 1.000 14.64912 65 SER B O 1
ATOM 1305 N N . ILE B 1 45 ? -62.71600 15.10400 -1.68900 1.000 14.30698 66 ILE B N 1
ATOM 1306 C CA . ILE B 1 45 ? -61.83400 16.06600 -2.42200 1.000 14.59649 66 ILE B CA 1
ATOM 1307 C C . ILE B 1 45 ? -60.41100 15.63600 -2.03700 1.000 13.72796 66 ILE B C 1
ATOM 1308 O O . ILE B 1 45 ? -59.81800 16.25900 -1.20800 1.000 15.50975 66 ILE B O 1
ATOM 1313 N N . ASN B 1 46 ? -59.91700 14.60500 -2.70800 1.000 13.42266 67 ASN B N 1
ATOM 1314 C CA . ASN B 1 46 ? -58.77400 13.85000 -2.14800 1.000 12.86733 67 ASN B CA 1
ATOM 1315 C C . ASN B 1 46 ? -57.60100 13.69100 -3.11900 1.000 12.08303 67 ASN B C 1
ATOM 1316 O O . ASN B 1 46 ? -56.75900 12.88100 -2.82800 1.000 11.74878 67 ASN B O 1
ATOM 1321 N N . ALA B 1 47 ? -57.61000 14.42000 -4.22900 1.000 12.40412 68 ALA B N 1
ATOM 1322 C CA . ALA B 1 47 ? -56.51600 14.28600 -5.21100 1.000 11.72509 68 ALA B CA 1
ATOM 1323 C C . ALA B 1 47 ? -56.40900 15.56300 -6.03300 1.000 10.25912 68 ALA B C 1
ATOM 1324 O O . ALA B 1 47 ? -57.39100 16.18700 -6.30200 1.000 12.74363 68 ALA B O 1
ATOM 1326 N N . MET B 1 48 ? -55.17700 16.02100 -6.19400 1.000 10.88552 69 MET B N 1
ATOM 1327 C CA . MET B 1 48 ? -54.86100 17.28200 -6.92600 1.000 13.10947 69 MET B CA 1
ATOM 1328 C C . MET B 1 48 ? -53.51600 17.06900 -7.62300 1.000 10.82761 69 MET B C 1
ATOM 1329 O O . MET B 1 48 ? -52.62500 16.49400 -7.04900 1.000 12.44623 69 MET B O 1
ATOM 1334 N N . CYS B 1 49 ? -53.40100 17.60800 -8.82000 1.000 10.40388 70 CYS B N 1
ATOM 1335 C CA . CYS B 1 49 ? -52.18200 17.37200 -9.61500 1.000 11.68561 70 CYS B CA 1
ATOM 1336 C C . CYS B 1 49 ? -51.57200 18.66100 -10.15900 1.000 9.76433 70 CYS B C 1
ATOM 1337 O O . CYS B 1 49 ? -52.20400 19.68300 -10.20100 1.000 10.44862 70 CYS B O 1
ATOM 1340 N N . LYS B 1 50 ? -50.35200 18.50800 -10.61700 1.000 10.37756 71 LYS B N 1
ATOM 1341 C CA . LYS B 1 50 ? -49.62100 19.62200 -11.24300 1.000 10.97500 71 LYS B CA 1
ATOM 1342 C C . LYS B 1 50 ? -48.82100 19.04300 -12.41200 1.000 9.93540 71 LYS B C 1
ATOM 1343 O O . LYS B 1 50 ? -48.34100 17.93500 -12.31700 1.000 10.54600 71 LYS B O 1
ATOM 1349 N N . VAL B 1 51 ? -48.78300 19.79800 -13.51100 1.000 10.53811 72 VAL B N 1
ATOM 1350 C CA . VAL B 1 51 ? -48.14700 19.32400 -14.73500 1.000 10.48547 72 VAL B CA 1
ATOM 1351 C C . VAL B 1 51 ? -47.14500 20.38100 -15.16500 1.000 10.01436 72 VAL B C 1
ATOM 1352 O O . VAL B 1 51 ? -47.44700 21.57400 -15.11600 1.000 11.44611 72 VAL B O 1
ATOM 1356 N N . ASP B 1 52 ? -45.96600 19.95700 -15.60200 1.000 10.62759 73 ASP B N 1
ATOM 1357 C CA . ASP B 1 52 ? -44.89700 20.94500 -15.84200 1.000 10.56442 73 ASP B CA 1
ATOM 1358 C C . ASP B 1 52 ? -45.19100 21.89500 -16.98200 1.000 11.41453 73 ASP B C 1
ATOM 1359 O O . ASP B 1 52 ? -44.80400 23.09000 -16.90100 1.000 13.70164 73 ASP B O 1
ATOM 1364 N N . VAL B 1 53 ? -45.90000 21.48500 -18.03100 1.000 11.63824 74 VAL B N 1
ATOM 1365 C CA . VAL B 1 53 ? -46.05900 22.25400 -19.26200 1.000 12.80943 74 VAL B CA 1
ATOM 1366 C C . VAL B 1 53 ? -47.52100 22.57000 -19.55500 1.000 13.44898 74 VAL B C 1
ATOM 1367 O O . VAL B 1 53 ? -47.83500 23.05700 -20.64200 1.000 15.55713 74 VAL B O 1
ATOM 1371 N N . TYR B 1 54 ? -48.43100 22.24400 -18.64000 1.000 13.76481 75 TYR B N 1
ATOM 1372 C CA . TYR B 1 54 ? -49.85500 22.53400 -18.80700 1.000 12.55940 75 TYR B CA 1
ATOM 1373 C C . TYR B 1 54 ? -50.37700 23.10600 -17.50800 1.000 12.52255 75 TYR B C 1
ATOM 1374 O O . TYR B 1 54 ? -49.75000 23.03000 -16.46800 1.000 14.07800 75 TYR B O 1
ATOM 1383 N N . GLY B 1 55 ? -51.58000 23.66900 -17.56900 1.000 13.99641 76 GLY B N 1
ATOM 1384 C CA . GLY B 1 55 ? -52.26200 24.17400 -16.39300 1.000 14.22013 76 GLY B CA 1
ATOM 1385 C C . GLY B 1 55 ? -52.41200 25.68300 -16.41200 1.000 14.45700 76 GLY B C 1
ATOM 1386 O O . GLY B 1 55 ? -51.89400 26.39500 -17.28100 1.000 15.04654 76 GLY B O 1
ATOM 1387 N N . ASN B 1 56 ? -53.14600 26.16800 -15.40700 1.000 13.14894 77 ASN B N 1
ATOM 1388 C CA . ASN B 1 56 ? -53.25000 27.59800 -15.21400 1.000 14.36751 77 ASN B CA 1
ATOM 1389 C C . ASN B 1 56 ? -51.95100 28.20200 -14.70900 1.000 12.92523 77 ASN B C 1
ATOM 1390 O O . ASN B 1 56 ? -51.76400 29.41300 -14.89300 1.000 15.30710 77 ASN B O 1
ATOM 1395 N N . HIS B 1 57 ? -51.08900 27.43400 -14.04300 1.000 12.32516 78 HIS B N 1
ATOM 1396 C CA . HIS B 1 57 ? -49.82400 27.99400 -13.57300 1.000 12.17514 78 HIS B CA 1
ATOM 1397 C C . HIS B 1 57 ? -48.76900 26.91700 -13.77100 1.000 11.99881 78 HIS B C 1
ATOM 1398 O O . HIS B 1 57 ? -48.74800 25.92600 -13.03700 1.000 13.96746 78 HIS B O 1
ATOM 1405 N N . LYS B 1 58 ? -47.89600 27.10800 -14.75700 1.000 11.09607 79 LYS B N 1
ATOM 1406 C CA . LYS B 1 58 ? -46.86400 26.12100 -15.05300 1.000 10.63285 79 LYS B CA 1
ATOM 1407 C C . LYS B 1 58 ? -45.66800 26.24500 -14.12100 1.000 11.23819 79 LYS B C 1
ATOM 1408 O O . LYS B 1 58 ? -44.86300 25.33100 -14.03000 1.000 11.60665 79 LYS B O 1
ATOM 1414 N N . GLN B 1 59 ? -45.50100 27.43800 -13.53600 1.000 11.10659 80 GLN B N 1
ATOM 1415 C CA . GLN B 1 59 ? -44.31100 27.67200 -12.69100 1.000 11.11186 80 GLN B CA 1
ATOM 1416 C C . GLN B 1 59 ? -44.31800 26.78300 -11.44500 1.000 11.06448 80 GLN B C 1
ATOM 1417 O O . GLN B 1 59 ? -45.36100 26.31800 -10.98000 1.000 11.23556 80 GLN B O 1
ATOM 1423 N N . GLY B 1 60 ? -43.13800 26.56700 -10.89500 1.000 10.31703 81 GLY B N 1
ATOM 1424 C CA . GLY B 1 60 ? -43.04000 25.95900 -9.59200 1.000 10.72234 81 GLY B CA 1
ATOM 1425 C C . GLY B 1 60 ? -43.19700 24.44000 -9.60400 1.000 9.92487 81 GLY B C 1
ATOM 1426 O O . GLY B 1 60 ? -43.51300 23.87400 -8.55900 1.000 11.24345 81 GLY B O 1
ATOM 1427 N N . PHE B 1 61 ? -42.99900 23.78700 -10.75100 1.000 9.93803 82 PHE B N 1
ATOM 1428 C CA . PHE B 1 61 ? -43.18400 22.33500 -10.76000 1.000 9.96962 82 PHE B CA 1
ATOM 1429 C C . PHE B 1 61 ? -42.31000 21.62100 -9.72700 1.000 11.00132 82 PHE B C 1
ATOM 1430 O O . PHE B 1 61 ? -42.80500 20.85700 -8.88200 1.000 10.45915 82 PHE B O 1
ATOM 1438 N N . ASP B 1 62 ? -41.00200 21.84600 -9.78900 1.000 10.08279 83 ASP B N 1
ATOM 1439 C CA . ASP B 1 62 ? -40.07400 21.15000 -8.87800 1.000 11.23556 83 ASP B CA 1
ATOM 1440 C C . ASP B 1 62 ? -40.29700 21.55900 -7.45400 1.000 10.17227 83 ASP B C 1
ATOM 1441 O O . ASP B 1 62 ? -40.28100 20.72500 -6.54500 1.000 10.95658 83 ASP B O 1
ATOM 1446 N N . ASN B 1 63 ? -40.48700 22.86500 -7.22300 1.000 9.60641 84 ASN B N 1
ATOM 1447 C CA . ASN B 1 63 ? -40.68600 23.30100 -5.84000 1.000 9.35112 84 ASN B CA 1
ATOM 1448 C C . ASN B 1 63 ? -41.98200 22.73000 -5.24700 1.000 9.76959 84 ASN B C 1
ATOM 1449 O O . ASN B 1 63 ? -42.01700 22.40000 -4.05200 1.000 10.26965 84 ASN B O 1
ATOM 1454 N N . MET B 1 64 ? -43.07400 22.73800 -6.00400 1.000 10.20912 85 MET B N 1
ATOM 1455 C CA . MET B 1 64 ? -44.31300 22.16500 -5.48600 1.000 9.98541 85 MET B CA 1
ATOM 1456 C C . MET B 1 64 ? -44.16000 20.66400 -5.25900 1.000 10.01962 85 MET B C 1
ATOM 1457 O O . MET B 1 64 ? -44.65000 20.15600 -4.24900 1.000 10.56442 85 MET B O 1
ATOM 1462 N N . LEU B 1 65 ? -43.46100 19.93900 -6.15600 1.000 10.54863 86 LEU B N 1
ATOM 1463 C CA . LEU B 1 65 ? -43.23100 18.50900 -5.94500 1.000 10.20912 86 LEU B CA 1
ATOM 1464 C C . LEU B 1 65 ? -42.44800 18.27500 -4.66600 1.000 10.66707 86 LEU B C 1
ATOM 1465 O O . LEU B 1 65 ? -42.79800 17.40100 -3.84300 1.000 12.05144 86 LEU B O 1
ATOM 1470 N N . ASN B 1 66 ? -41.36800 19.03400 -4.47900 1.000 10.68286 87 ASN B N 1
ATOM 1471 C CA . ASN B 1 66 ? -40.58000 18.83000 -3.28300 1.000 11.66192 87 ASN B CA 1
ATOM 1472 C C . ASN B 1 66 ? -41.35100 19.15800 -2.03400 1.000 10.37493 87 ASN B C 1
ATOM 1473 O O . ASN B 1 66 ? -41.17100 18.52000 -0.99700 1.000 11.81984 87 ASN B O 1
ATOM 1478 N N . THR B 1 67 ? -42.20000 20.18400 -2.09900 1.000 10.37756 88 THR B N 1
ATOM 1479 C CA . THR B 1 67 ? -43.03000 20.54400 -0.94800 1.000 12.03039 88 THR B CA 1
ATOM 1480 C C . THR B 1 67 ? -44.04000 19.44400 -0.64000 1.000 10.44862 88 THR B C 1
ATOM 1481 O O . THR B 1 67 ? -44.23400 19.07900 0.54300 1.000 11.24345 88 THR B O 1
ATOM 1485 N N . ALA B 1 68 ? -44.68500 18.91900 -1.67000 1.000 11.13555 89 ALA B N 1
ATOM 1486 C CA . ALA B 1 68 ? -45.63000 17.80800 -1.46000 1.000 12.11987 89 ALA B CA 1
ATOM 1487 C C . ALA B 1 68 ? -44.93200 16.58700 -0.86100 1.000 12.23568 89 ALA B C 1
ATOM 1488 O O . ALA B 1 68 ? -45.43000 15.96900 0.09500 1.000 11.93301 89 ALA B O 1
ATOM 1490 N N . LYS B 1 69 ? -43.73700 16.26400 -1.36000 1.000 11.28030 90 LYS B N 1
ATOM 1491 C CA . LYS B 1 69 ? -42.97800 15.13300 -0.81300 1.000 11.47243 90 LYS B CA 1
ATOM 1492 C C . LYS B 1 69 ? -42.62500 15.35700 0.63400 1.000 12.39096 90 LYS B C 1
ATOM 1493 O O . LYS B 1 69 ? -42.66400 14.41700 1.45500 1.000 13.24896 90 LYS B O 1
ATOM 1499 N N . TYR B 1 70 ? -42.26300 16.60300 0.96700 1.000 11.54612 91 TYR B N 1
ATOM 1500 C CA . TYR B 1 70 ? -41.96400 16.91200 2.34600 1.000 12.01723 91 TYR B CA 1
ATOM 1501 C C . TYR B 1 70 ? -43.14900 16.58900 3.26200 1.000 12.67257 91 TYR B C 1
ATOM 1502 O O . TYR B 1 70 ? -42.98100 15.94100 4.31000 1.000 13.74639 91 TYR B O 1
ATOM 1511 N N . TYR B 1 71 ? -44.36100 17.07400 2.93500 1.000 12.43307 92 TYR B N 1
ATOM 1512 C CA . TYR B 1 71 ? -45.49700 16.83900 3.83500 1.000 12.41991 92 TYR B CA 1
ATOM 1513 C C . TYR B 1 71 ? -45.94300 15.37500 3.82100 1.000 11.73562 92 TYR B C 1
ATOM 1514 O O . TYR B 1 71 ? -46.52900 14.90200 4.80700 1.000 13.08578 92 TYR B O 1
ATOM 1523 N N . TYR B 1 72 ? -45.77200 14.68400 2.70900 1.000 11.44874 93 TYR B N 1
ATOM 1524 C CA . TYR B 1 72 ? -46.02000 13.23500 2.73900 1.000 12.89102 93 TYR B CA 1
ATOM 1525 C C . TYR B 1 72 ? -45.12100 12.58400 3.79300 1.000 14.34383 93 TYR B C 1
ATOM 1526 O O . TYR B 1 72 ? -45.53600 11.68900 4.53800 1.000 14.96232 93 TYR B O 1
ATOM 1535 N N . THR B 1 73 ? -43.85700 13.01300 3.85900 1.000 13.97010 94 THR B N 1
ATOM 1536 C CA . THR B 1 73 ? -42.91600 12.47000 4.84000 1.000 14.82809 94 THR B CA 1
ATOM 1537 C C . THR B 1 73 ? -43.33400 12.78600 6.26600 1.000 16.02824 94 THR B C 1
ATOM 1538 O O . THR B 1 73 ? -43.25100 11.92300 7.15800 1.000 19.18651 94 THR B O 1
ATOM 1542 N N . THR B 1 74 ? -43.69100 14.03700 6.53100 1.000 15.81242 95 THR B N 1
ATOM 1543 C CA . THR B 1 74 ? -43.99700 14.37500 7.91600 1.000 16.35722 95 THR B CA 1
ATOM 1544 C C . THR B 1 74 ? -45.37300 13.90400 8.37000 1.000 17.24154 95 THR B C 1
ATOM 1545 O O . THR B 1 74 ? -45.60600 13.74200 9.58000 1.000 18.43116 95 THR B O 1
ATOM 1549 N N . GLY B 1 75 ? -46.31200 13.74300 7.45800 1.000 16.76517 96 GLY B N 1
ATOM 1550 C CA . GLY B 1 75 ? -47.70600 13.52100 7.84800 1.000 16.27564 96 GLY B CA 1
ATOM 1551 C C . GLY B 1 75 ? -48.37500 14.71500 8.51900 1.000 16.73885 96 GLY B C 1
ATOM 1552 O O . GLY B 1 75 ? -49.46600 14.55300 9.13400 1.000 19.04702 96 GLY B O 1
ATOM 1553 N N . GLY B 1 76 ? -47.78500 15.91100 8.41800 1.000 15.20182 97 GLY B N 1
ATOM 1554 C CA . GLY B 1 76 ? -48.31300 17.07400 9.11700 1.000 16.34933 97 GLY B CA 1
ATOM 1555 C C . GLY B 1 76 ? -49.59900 17.59100 8.50200 1.000 13.67532 97 GLY B C 1
ATOM 1556 O O . GLY B 1 76 ? -49.92500 17.35100 7.32900 1.000 14.59122 97 GLY B O 1
ATOM 1557 N N . ASP B 1 77 ? -50.31900 18.38300 9.27000 1.000 14.67544 98 ASP B N 1
ATOM 1558 C CA . ASP B 1 77 ? -51.56300 18.96200 8.78000 1.000 14.66492 98 ASP B CA 1
ATOM 1559 C C . ASP B 1 77 ? -51.27600 20.15200 7.87800 1.000 13.18579 98 ASP B C 1
ATOM 1560 O O . ASP B 1 77 ? -50.43900 21.03400 8.19300 1.000 13.83850 98 ASP B O 1
ATOM 1565 N N . VAL B 1 78 ? -51.94100 20.18400 6.73500 1.000 11.25135 99 VAL B N 1
ATOM 1566 C CA . VAL B 1 78 ? -51.79200 21.21700 5.73200 1.000 11.30136 99 VAL B CA 1
ATOM 1567 C C . VAL B 1 78 ? -53.15900 21.67100 5.25200 1.000 11.14344 99 VAL B C 1
ATOM 1568 O O . VAL B 1 78 ? -54.16500 20.97800 5.44100 1.000 11.84089 99 VAL B O 1
ATOM 1572 N N . ARG B 1 79 ? -53.17400 22.81000 4.59700 1.000 11.77773 100 ARG B N 1
ATOM 1573 C CA . ARG B 1 79 ? -54.29100 23.27200 3.77500 1.000 10.74866 100 ARG B CA 1
ATOM 1574 C C . ARG B 1 79 ? -53.84800 23.20600 2.31000 1.000 11.28030 100 ARG B C 1
ATOM 1575 O O . ARG B 1 79 ? -52.73500 23.64100 1.95300 1.000 10.98026 100 ARG B O 1
ATOM 1583 N N . ILE B 1 80 ? -54.71900 22.64400 1.47300 1.000 10.06963 101 ILE B N 1
ATOM 1584 C CA . ILE B 1 80 ? -54.47700 22.54200 0.05200 1.000 9.37218 101 ILE B CA 1
ATOM 1585 C C . ILE B 1 80 ? -55.40000 23.52700 -0.65900 1.000 10.83551 101 ILE B C 1
ATOM 1586 O O . ILE B 1 80 ? -56.62300 23.40700 -0.55800 1.000 11.00658 101 ILE B O 1
ATOM 1591 N N . TYR B 1 81 ? -54.81600 24.43500 -1.43100 1.000 11.39610 102 TYR B N 1
ATOM 1592 C CA . TYR B 1 81 ? -55.54900 25.30400 -2.36500 1.000 10.61706 102 TYR B CA 1
ATOM 1593 C C . TYR B 1 81 ? -55.49900 24.67900 -3.74300 1.000 11.05659 102 TYR B C 1
ATOM 1594 O O . TYR B 1 81 ? -54.42400 24.22700 -4.17400 1.000 10.45652 102 TYR B O 1
ATOM 1603 N N . TYR B 1 82 ? -56.66000 24.57800 -4.41000 1.000 10.20649 103 TYR B N 1
ATOM 1604 C CA . TYR B 1 82 ? -56.69800 23.88600 -5.68900 1.000 10.69339 103 TYR B CA 1
ATOM 1605 C C . TYR B 1 82 ? -57.76400 24.51800 -6.54900 1.000 11.81984 103 TYR B C 1
ATOM 1606 O O . TYR B 1 82 ? -58.59400 25.29600 -6.07500 1.000 13.07525 103 TYR B O 1
ATOM 1615 N N . LYS B 1 83 ? -57.74800 24.18700 -7.83000 1.000 11.73562 104 LYS B N 1
ATOM 1616 C CA . LYS B 1 83 ? -58.73100 24.65300 -8.80200 1.000 14.51227 104 LYS B CA 1
ATOM 1617 C C . LYS B 1 83 ? -59.40200 23.45700 -9.45200 1.000 13.28580 104 LYS B C 1
ATOM 1618 O O . LYS B 1 83 ? -58.72500 22.51100 -9.89500 1.000 14.58859 104 LYS B O 1
ATOM 1624 N N . GLU B 1 84 ? -60.72500 23.41800 -9.42100 1.000 15.29394 105 GLU B N 1
ATOM 1625 C CA . GLU B 1 84 ? -61.47800 22.33200 -10.02800 1.000 16.75727 105 GLU B CA 1
ATOM 1626 C C . GLU B 1 84 ? -61.47600 22.41900 -11.55600 1.000 17.48104 105 GLU B C 1
ATOM 1627 O O . GLU B 1 84 ? -61.41100 23.50000 -12.14200 1.000 19.69973 105 GLU B O 1
ATOM 1633 N N . ASN B 1 85 ? -61.69400 21.27300 -12.19300 1.000 18.69435 106 ASN B N 1
ATOM 1634 C CA . ASN B 1 85 ? -62.04300 21.22900 -13.61300 1.000 20.11820 106 ASN B CA 1
ATOM 1635 C C . ASN B 1 85 ? -60.97600 21.82800 -14.51700 1.000 19.00754 106 ASN B C 1
ATOM 1636 O O . ASN B 1 85 ? -61.28200 22.59100 -15.44000 1.000 22.46585 106 ASN B O 1
ATOM 1641 N N . VAL B 1 86 ? -59.73200 21.47100 -14.24600 1.000 15.85716 107 VAL B N 1
ATOM 1642 C CA . VAL B 1 86 ? -58.61500 21.99200 -15.06400 1.000 15.01233 107 VAL B CA 1
ATOM 1643 C C . VAL B 1 86 ? -58.18700 20.99600 -16.14300 1.000 16.07824 107 VAL B C 1
ATOM 1644 O O . VAL B 1 86 ? -58.24000 21.33600 -17.27500 1.000 17.11258 107 VAL B O 1
ATOM 1648 N N . TRP B 1 87 ? -57.76100 19.80700 -15.76200 1.000 16.10719 108 TRP B N 1
ATOM 1649 C CA . TRP B 1 87 ? -57.16200 18.88900 -16.76900 1.000 16.91782 108 TRP B CA 1
ATOM 1650 C C . TRP B 1 87 ? -58.19300 18.45600 -17.81600 1.000 21.44731 108 TRP B C 1
ATOM 1651 O O . TRP B 1 87 ? -59.19300 17.91300 -17.43600 1.000 22.66061 108 TRP B O 1
ATOM 1662 N N . ARG B 1 88 ? -57.85500 18.67600 -19.07600 1.000 23.22384 109 ARG B N 1
ATOM 1663 C CA . ARG B 1 88 ? -58.77400 18.37000 -20.20700 1.000 28.74029 109 ARG B CA 1
ATOM 1664 C C . ARG B 1 88 ? -58.40100 17.06400 -20.90800 1.000 26.64793 109 ARG B C 1
ATOM 1665 O O . ARG B 1 88 ? -59.19100 16.61700 -21.69500 1.000 29.88253 109 ARG B O 1
ATOM 1673 N N . ASP B 1 89 ? -57.23500 16.49200 -20.63800 1.000 22.49480 110 ASP B N 1
ATOM 1674 C CA . ASP B 1 89 ? -56.91200 15.16900 -21.22100 1.000 21.64733 110 ASP B CA 1
ATOM 1675 C C . ASP B 1 89 ? -57.81400 14.24600 -20.48200 1.000 24.82140 110 ASP B C 1
ATOM 1676 O O . ASP B 1 89 ? -57.70500 14.10000 -19.25100 1.000 24.12921 110 ASP B O 1
ATOM 1681 N N . PRO B 1 90 ? -58.92300 13.44700 -21.04400 1.000 23.88971 111 PRO B N 1
ATOM 1682 C CA . PRO B 1 90 ? -59.88900 12.62200 -20.30900 1.000 24.93457 111 PRO B CA 1
ATOM 1683 C C . PRO B 1 90 ? -59.26000 11.38500 -19.70100 1.000 23.87655 111 PRO B C 1
ATOM 1684 O O . PRO B 1 90 ? -59.67800 10.95800 -18.61600 1.000 24.22659 111 PRO B O 1
ATOM 1688 N N . ASP B 1 91 ? -58.19600 10.85900 -20.32500 1.000 22.92906 112 ASP B N 1
ATOM 1689 C CA . ASP B 1 91 ? -57.50100 9.71000 -19.76000 1.000 23.66073 112 ASP B CA 1
ATOM 1690 C C . ASP B 1 91 ? -56.80100 10.08600 -18.45300 1.000 20.84460 112 ASP B C 1
ATOM 1691 O O . ASP B 1 91 ? -56.84900 9.35000 -17.46400 1.000 22.30004 112 ASP B O 1
ATOM 1696 N N . PHE B 1 92 ? -56.19000 11.26100 -18.41800 1.000 19.52076 113 PHE B N 1
ATOM 1697 C CA . PHE B 1 92 ? -55.49600 11.70100 -17.20900 1.000 17.21522 113 PHE B CA 1
ATOM 1698 C C . PHE B 1 92 ? -56.48100 11.98600 -16.08800 1.000 17.61790 113 PHE B C 1
ATOM 1699 O O . PHE B 1 92 ? -56.28000 11.62300 -14.93300 1.000 17.29681 113 PHE B O 1
ATOM 1707 N N . LYS B 1 93 ? -57.52200 12.74800 -16.44200 1.000 19.56814 114 LYS B N 1
ATOM 1708 C CA . LYS B 1 93 ? -58.57500 13.17500 -15.48200 1.000 23.68705 114 LYS B CA 1
ATOM 1709 C C . LYS B 1 93 ? -59.18200 11.94100 -14.80800 1.000 22.19477 114 LYS B C 1
ATOM 1710 O O . LYS B 1 93 ? -59.38100 11.97600 -13.57800 1.000 22.13686 114 LYS B O 1
ATOM 1716 N N . SER B 1 94 ? -59.45900 10.89800 -15.59400 1.000 22.39742 115 SER B N 1
ATOM 1717 C CA . SER B 1 94 ? -60.04500 9.68100 -15.05700 1.000 25.32146 115 SER B CA 1
ATOM 1718 C C . SER B 1 94 ? -59.05000 8.90700 -14.20800 1.000 25.10827 115 SER B C 1
ATOM 1719 O O . SER B 1 94 ? -59.43600 8.30500 -13.20000 1.000 27.19800 115 SER B O 1
ATOM 1722 N N . ALA B 1 95 ? -57.75200 8.95300 -14.56400 1.000 23.57125 116 ALA B N 1
ATOM 1723 C CA . ALA B 1 95 ? -56.74800 8.18300 -13.82300 1.000 22.67903 116 ALA B CA 1
ATOM 1724 C C . ALA B 1 95 ? -56.37300 8.84400 -12.51900 1.000 22.03948 116 ALA B C 1
ATOM 1725 O O . ALA B 1 95 ? -55.96500 8.16500 -11.57300 1.000 24.33976 116 ALA B O 1
ATOM 1727 N N . PHE B 1 96 ? -56.43000 10.17900 -12.47500 1.000 20.67353 117 PHE B N 1
ATOM 1728 C CA . PHE B 1 96 ? -55.80200 10.94700 -11.39900 1.000 20.80513 117 PHE B CA 1
ATOM 1729 C C . PHE B 1 96 ? -56.85800 11.90700 -10.90600 1.000 23.85549 117 PHE B C 1
ATOM 1730 O O . PHE B 1 96 ? -57.71300 11.51900 -10.10600 1.000 28.87715 117 PHE B O 1
ATOM 1738 N N . SER B 1 97 ? -56.91600 13.11400 -11.45200 1.000 21.74998 118 SER B N 1
ATOM 1739 C CA . SER B 1 97 ? -57.93400 14.04400 -10.99100 1.000 20.62879 118 SER B CA 1
ATOM 1740 C C . SER B 1 97 ? -58.09300 15.12300 -12.06200 1.000 18.00216 118 SER B C 1
ATOM 1741 O O . SER B 1 97 ? -57.22200 15.24900 -12.91400 1.000 18.13375 118 SER B O 1
ATOM 1744 N N . SER B 1 98 ? -59.19800 15.91300 -11.99800 1.000 16.59673 119 SER B N 1
ATOM 1745 C CA . SER B 1 98 ? -59.25600 17.13400 -12.81100 1.000 15.38079 119 SER B CA 1
ATOM 1746 C C . SER B 1 98 ? -58.62400 18.33200 -12.11800 1.000 14.12801 119 SER B C 1
ATOM 1747 O O . SER B 1 98 ? -58.55600 19.41600 -12.73800 1.000 15.10971 119 SER B O 1
ATOM 1750 N N . ARG B 1 99 ? -58.27500 18.23400 -10.83600 1.000 13.21474 120 ARG B N 1
ATOM 1751 C CA . ARG B 1 99 ? -57.96700 19.41300 -10.04200 1.000 11.97775 120 ARG B CA 1
ATOM 1752 C C . ARG B 1 99 ? -56.48400 19.80200 -10.19400 1.000 10.94868 120 ARG B C 1
ATOM 1753 O O . ARG B 1 99 ? -55.57500 18.93200 -10.17000 1.000 12.19094 120 ARG B O 1
ATOM 1761 N N . GLU B 1 100 ? -56.21000 21.10600 -10.29700 1.000 11.66719 121 GLU B N 1
ATOM 1762 C CA . GLU B 1 100 ? -54.84000 21.63700 -10.28600 1.000 11.43295 121 GLU B CA 1
ATOM 1763 C C . GLU B 1 100 ? -54.47300 22.08900 -8.87500 1.000 11.63561 121 GLU B C 1
ATOM 1764 O O . GLU B 1 100 ? -55.19100 22.90500 -8.26500 1.000 11.72246 121 GLU B O 1
ATOM 1770 N N . LEU B 1 101 ? -53.29300 21.67700 -8.44500 1.000 10.07489 122 LEU B N 1
ATOM 1771 C CA . LEU B 1 101 ? -52.77100 22.09200 -7.15800 1.000 9.76696 122 LEU B CA 1
ATOM 1772 C C . LEU B 1 101 ? -52.20400 23.52000 -7.29300 1.000 10.77498 122 LEU B C 1
ATOM 1773 O O . LEU B 1 101 ? -51.33300 23.77900 -8.14800 1.000 11.49348 122 LEU B O 1
ATOM 1778 N N . ILE B 1 102 ? -52.63100 24.41500 -6.39200 1.000 10.42493 123 ILE B N 1
ATOM 1779 C CA . ILE B 1 102 ? -52.24400 25.83000 -6.40400 1.000 10.12227 123 ILE B CA 1
ATOM 1780 C C . ILE B 1 102 ? -51.29000 26.18300 -5.27500 1.000 9.04319 123 ILE B C 1
ATOM 1781 O O . ILE B 1 102 ? -50.35300 26.97000 -5.50800 1.000 10.20649 123 ILE B O 1
ATOM 1786 N N . ALA B 1 103 ? -51.51200 25.67800 -4.07800 1.000 10.17227 124 ALA B N 1
ATOM 1787 C CA . ALA B 1 103 ? -50.68100 26.04000 -2.93000 1.000 10.69339 124 ALA B CA 1
ATOM 1788 C C . ALA B 1 103 ? -50.83300 25.01600 -1.82600 1.000 10.11963 124 ALA B C 1
ATOM 1789 O O . ALA B 1 103 ? -51.87200 24.37400 -1.70400 1.000 10.39335 124 ALA B O 1
ATOM 1791 N N . ILE B 1 104 ? -49.77900 24.89400 -1.02100 1.000 9.59062 125 ILE B N 1
ATOM 1792 C CA . ILE B 1 104 ? -49.79700 24.06500 0.17700 1.000 10.11700 125 ILE B CA 1
ATOM 1793 C C . ILE B 1 104 ? -49.32400 24.93200 1.31500 1.000 10.18806 125 ILE B C 1
ATOM 1794 O O . ILE B 1 104 ? -48.21900 25.50000 1.25200 1.000 10.37230 125 ILE B O 1
ATOM 1799 N N . THR B 1 105 ? -50.12600 25.03600 2.37600 1.000 10.42230 126 THR B N 1
ATOM 1800 C CA . THR B 1 105 ? -49.74000 25.79100 3.56900 1.000 10.39072 126 THR B CA 1
ATOM 1801 C C . THR B 1 105 ? -49.86300 24.89100 4.77900 1.000 10.48284 126 THR B C 1
ATOM 1802 O O . THR B 1 105 ? -50.60500 23.90500 4.75400 1.000 12.14883 126 THR B O 1
ATOM 1806 N N . THR B 1 106 ? -49.19400 25.19800 5.86200 1.000 10.63285 127 THR B N 1
ATOM 1807 C CA . THR B 1 106 ? -49.25600 24.39700 7.06600 1.000 10.89868 127 THR B CA 1
ATOM 1808 C C . THR B 1 106 ? -50.35500 24.85100 7.99200 1.000 10.96447 127 THR B C 1
ATOM 1809 O O . THR B 1 106 ? -50.73300 26.03700 8.03600 1.000 12.59362 127 THR B O 1
ATOM 1813 N N . CYS B 1 107 ? -50.82900 23.90300 8.77800 1.000 12.62520 128 CYS B N 1
ATOM 1814 C CA . CYS B 1 107 ? -51.77000 24.20500 9.86600 1.000 13.38318 128 CYS B CA 1
ATOM 1815 C C . CYS B 1 107 ? -51.11100 23.95100 11.20900 1.000 14.51490 128 CYS B C 1
ATOM 1816 O O . CYS B 1 107 ? -50.61200 22.85000 11.45600 1.000 22.22109 128 CYS B O 1
ATOM 1819 N N . SER B 1 108 ? -51.09300 24.96000 12.07500 1.000 14.03063 129 SER B N 1
ATOM 1820 C CA . SER B 1 108 ? -50.51300 24.80400 13.40000 1.000 14.29119 129 SER B CA 1
ATOM 1821 C C . SER B 1 108 ? -51.54100 24.46000 14.45000 1.000 15.89401 129 SER B C 1
ATOM 1822 O O . SER B 1 108 ? -51.19900 24.16600 15.59400 1.000 17.73897 129 SER B O 1
ATOM 1825 N N . SER B 1 109 ? -52.82600 24.53700 14.11400 1.000 17.02046 130 SER B N 1
ATOM 1826 C CA . SER B 1 109 ? -53.89100 24.10500 15.01100 1.000 18.95754 130 SER B CA 1
ATOM 1827 C C . SER B 1 109 ? -55.08600 23.68200 14.17400 1.000 17.89162 130 SER B C 1
ATOM 1828 O O . SER B 1 109 ? -55.09900 23.86400 12.96300 1.000 18.85489 130 SER B O 1
ATOM 1831 N N . SER B 1 110 ? -56.13700 23.18600 14.85200 1.000 20.11557 131 SER B N 1
ATOM 1832 C CA . SER B 1 110 ? -57.36500 22.75500 14.15900 1.000 20.59984 131 SER B CA 1
ATOM 1833 C C . SER B 1 110 ? -58.07700 23.92100 13.50000 1.000 22.25267 131 SER B C 1
ATOM 1834 O O . SER B 1 110 ? -58.88400 23.69500 12.58800 1.000 23.37122 131 SER B O 1
ATOM 1837 N N . SER B 1 111 ? -57.83700 25.15900 13.95100 1.000 22.46585 132 SER B N 1
ATOM 1838 C CA . SER B 1 111 ? -58.42600 26.31600 13.28100 1.000 23.42649 132 SER B CA 1
ATOM 1839 C C . SER B 1 111 ? -57.48400 27.02900 12.33200 1.000 23.17909 132 SER B C 1
ATOM 1840 O O . SER B 1 111 ? -57.92700 27.52500 11.28600 1.000 24.51610 132 SER B O 1
ATOM 1843 N N . TYR B 1 112 ? -56.19300 27.08300 12.61000 1.000 18.75751 133 TYR B N 1
ATOM 1844 C CA . TYR B 1 112 ? -55.37500 27.99300 11.85800 1.000 17.02573 133 TYR B CA 1
ATOM 1845 C C . TYR B 1 112 ? -54.48900 27.23200 10.88800 1.000 14.84125 133 TYR B C 1
ATOM 1846 O O . TYR B 1 112 ? -53.67900 26.37300 11.31300 1.000 15.32552 133 TYR B O 1
ATOM 1855 N N . CYS B 1 113 ? -54.57300 27.60900 9.59700 1.000 15.15971 134 CYS B N 1
ATOM 1856 C CA . CYS B 1 113 ? -53.51600 27.25700 8.66100 1.000 15.27552 134 CYS B CA 1
ATOM 1857 C C . CYS B 1 113 ? -53.19500 28.57400 7.95900 1.000 14.68071 134 CYS B C 1
ATOM 1858 O O . CYS B 1 113 ? -54.05600 29.47700 7.86400 1.000 15.32289 134 CYS B O 1
ATOM 1861 N N . MET B 1 114 ? -51.97100 28.71100 7.47600 1.000 15.53081 135 MET B N 1
ATOM 1862 C CA . MET B 1 114 ? -51.63100 29.96000 6.80900 1.000 16.98625 135 MET B CA 1
ATOM 1863 C C . MET B 1 114 ? -52.42300 30.13900 5.52100 1.000 14.50963 135 MET B C 1
ATOM 1864 O O . MET B 1 114 ? -52.85400 29.15400 4.90200 1.000 14.64649 135 MET B O 1
ATOM 1869 N N . GLY B 1 115 ? -52.57700 31.40300 5.09500 1.000 14.66228 136 GLY B N 1
ATOM 1870 C CA . GLY B 1 115 ? -53.16500 31.72800 3.81100 1.000 15.78874 136 GLY B CA 1
ATOM 1871 C C . GLY B 1 115 ? -54.56200 32.31200 3.94800 1.000 15.06496 136 GLY B C 1
ATOM 1872 O O . GLY B 1 115 ? -55.17200 32.27400 5.02300 1.000 17.94162 136 GLY B O 1
ATOM 1873 N N . PRO B 1 116 ? -55.11300 32.78700 2.84800 1.000 16.29406 137 PRO B N 1
ATOM 1874 C CA . PRO B 1 116 ? -56.41000 33.45900 2.90200 1.000 16.65463 137 PRO B CA 1
ATOM 1875 C C . PRO B 1 116 ? -57.54100 32.46400 3.07600 1.000 15.78347 137 PRO B C 1
ATOM 1876 O O . PRO B 1 116 ? -57.47900 31.31400 2.61100 1.000 16.15720 137 PRO B O 1
ATOM 1880 N N . THR B 1 117 ? -58.61100 32.91900 3.70400 1.000 18.31272 138 THR B N 1
ATOM 1881 C CA . THR B 1 117 ? -59.82400 32.12400 3.82600 1.000 19.83133 138 THR B CA 1
ATOM 1882 C C . THR B 1 117 ? -60.98400 32.91400 3.26200 1.000 23.09224 138 THR B C 1
ATOM 1883 O O . THR B 1 117 ? -60.95200 34.15400 3.18800 1.000 25.75835 138 THR B O 1
ATOM 1887 N N . VAL B 1 118 ? -62.00500 32.16900 2.87400 1.000 25.26356 139 VAL B N 1
ATOM 1888 C CA . VAL B 1 118 ? -63.22100 32.83800 2.35900 1.000 31.42745 139 VAL B CA 1
ATOM 1889 C C . VAL B 1 118 ? -64.21200 33.15800 3.48900 1.000 35.66217 139 VAL B C 1
ATOM 1890 O O . VAL B 1 118 ? -63.93400 33.93900 4.39600 1.000 39.22312 139 VAL B O 1
ATOM 1894 N N . ALA C 1 1 ? -19.42500 -6.05900 -22.65800 1.000 25.95838 22 ALA C N 1
ATOM 1895 C CA . ALA C 1 1 ? -19.66000 -5.53200 -21.30200 1.000 25.07406 22 ALA C CA 1
ATOM 1896 C C . ALA C 1 1 ? -19.87000 -4.01800 -21.36000 1.000 23.77653 22 ALA C C 1
ATOM 1897 O O . ALA C 1 1 ? -19.51200 -3.39700 -22.37400 1.000 24.25817 22 ALA C O 1
ATOM 1899 N N . MET C 1 2 ? -20.41400 -3.41000 -20.28400 1.000 20.61563 23 MET C N 1
ATOM 1900 C CA . MET C 1 2 ? -20.54500 -1.96200 -20.23300 1.000 19.23915 23 MET C CA 1
ATOM 1901 C C . MET C 1 2 ? -19.14200 -1.36000 -20.08500 1.000 17.53631 23 MET C C 1
ATOM 1902 O O . MET C 1 2 ? -18.48000 -1.54600 -19.03900 1.000 18.44432 23 MET C O 1
ATOM 1907 N N . ALA C 1 3 ? -18.80000 -0.50300 -21.05000 1.000 18.76278 24 ALA C N 1
ATOM 1908 C CA . ALA C 1 3 ? -17.56800 0.27100 -20.98300 1.000 18.13112 24 ALA C CA 1
ATOM 1909 C C . ALA C 1 3 ? -17.51200 1.04400 -19.67700 1.000 15.96507 24 ALA C C 1
ATOM 1910 O O . ALA C 1 3 ? -18.47100 1.72400 -19.30300 1.000 15.89664 24 ALA C O 1
ATOM 1912 N N . ASP C 1 4 ? -16.31600 1.05800 -19.04200 1.000 15.06496 25 ASP C N 1
ATOM 1913 C CA . ASP C 1 4 ? -16.02700 1.71500 -17.77700 1.000 16.14930 25 ASP C CA 1
ATOM 1914 C C . ASP C 1 4 ? -16.68400 1.11600 -16.54500 1.000 14.60175 25 ASP C C 1
ATOM 1915 O O . ASP C 1 4 ? -16.61000 1.73500 -15.46800 1.000 15.73610 25 ASP C O 1
ATOM 1920 N N . TYR C 1 5 ? -17.22700 -0.11100 -16.63100 1.000 14.14906 26 TYR C N 1
ATOM 1921 C CA . TYR C 1 5 ? -17.86100 -0.78700 -15.49700 1.000 14.38594 26 TYR C CA 1
ATOM 1922 C C . TYR C 1 5 ? -17.11000 -2.04100 -15.05500 1.000 15.29131 26 TYR C C 1
ATOM 1923 O O . TYR C 1 5 ? -17.66500 -2.84700 -14.30000 1.000 16.20984 26 TYR C O 1
ATOM 1932 N N . ASP C 1 6 ? -15.86700 -2.18500 -15.48300 1.000 13.48320 27 ASP C N 1
ATOM 1933 C CA . ASP C 1 6 ? -15.09900 -3.42500 -15.20100 1.000 15.58082 27 ASP C CA 1
ATOM 1934 C C . ASP C 1 6 ? -14.32900 -3.37500 -13.88800 1.000 14.79914 27 ASP C C 1
ATOM 1935 O O . ASP C 1 6 ? -13.81300 -4.42800 -13.55700 1.000 15.71241 27 ASP C O 1
ATOM 1940 N N A THR C 1 7 ? -14.31300 -2.27500 -13.22300 0.400 15.05180 28 THR C N 1
ATOM 1941 N N B THR C 1 7 ? -14.12400 -2.23600 -13.32000 0.600 14.41752 28 THR C N 1
ATOM 1942 C CA A THR C 1 7 ? -13.44200 -2.11200 -12.07200 0.400 15.54397 28 THR C CA 1
ATOM 1943 C CA B THR C 1 7 ? -13.43100 -2.16900 -12.04500 0.600 14.73598 28 THR C CA 1
ATOM 1944 C C A THR C 1 7 ? -14.24100 -1.50900 -10.92500 0.400 14.57806 28 THR C C 1
ATOM 1945 C C B THR C 1 7 ? -14.38800 -1.59100 -11.00900 0.600 14.30961 28 THR C C 1
ATOM 1946 O O A THR C 1 7 ? -14.58700 -0.33300 -10.95700 0.400 15.35184 28 THR C O 1
ATOM 1947 O O B THR C 1 7 ? -15.05100 -0.56100 -11.23500 0.600 15.28868 28 THR C O 1
ATOM 1954 N N . TYR C 1 8 ? -14.51600 -2.29700 -9.90100 1.000 13.62269 29 TYR C N 1
ATOM 1955 C CA . TYR C 1 8 ? -15.42200 -1.90900 -8.84900 1.000 12.87523 29 TYR C CA 1
ATOM 1956 C C . TYR C 1 8 ? -14.94200 -2.50600 -7.56300 1.000 14.00168 29 TYR C C 1
ATOM 1957 O O . TYR C 1 8 ? -14.12300 -3.43200 -7.56000 1.000 15.35974 29 TYR C O 1
ATOM 1966 N N . VAL C 1 9 ? -15.45700 -1.99200 -6.47400 1.000 13.63585 30 VAL C N 1
ATOM 1967 C CA . VAL C 1 9 ? -15.30900 -2.60400 -5.16000 1.000 14.47279 30 VAL C CA 1
ATOM 1968 C C . VAL C 1 9 ? -16.67900 -2.77900 -4.53400 1.000 13.00945 30 VAL C C 1
ATOM 1969 O O . VAL C 1 9 ? -17.49200 -1.85700 -4.56100 1.000 14.73861 30 VAL C O 1
ATOM 1973 N N . SER C 1 10 ? -16.92400 -3.94100 -3.96900 1.000 13.82797 31 SER C N 1
ATOM 1974 C CA . SER C 1 10 ? -18.24800 -4.35100 -3.53700 1.000 12.33569 31 SER C CA 1
ATOM 1975 C C . SER C 1 10 ? -18.34500 -4.43100 -2.02600 1.000 14.19118 31 SER C C 1
ATOM 1976 O O . SER C 1 10 ? -17.36600 -4.74600 -1.34900 1.000 15.54923 31 SER C O 1
ATOM 1979 N N . ASN C 1 11 ? -19.57200 -4.24700 -1.50500 1.000 12.30147 32 ASN C N 1
ATOM 1980 C CA . ASN C 1 11 ? -19.87800 -4.43200 -0.07900 1.000 14.86757 32 ASN C CA 1
ATOM 1981 C C . ASN C 1 11 ? -19.01400 -3.50100 0.77400 1.000 14.54648 32 ASN C C 1
ATOM 1982 O O . ASN C 1 11 ? -18.47100 -3.88400 1.81700 1.000 16.83886 32 ASN C O 1
ATOM 1987 N N . VAL C 1 12 ? -18.88400 -2.26000 0.34000 1.000 15.33342 33 VAL C N 1
ATOM 1988 C CA . VAL C 1 12 ? -18.16500 -1.23600 1.09800 1.000 15.01233 33 VAL C CA 1
ATOM 1989 C C . VAL C 1 12 ? -19.15900 -0.24500 1.69500 1.000 13.90956 33 VAL C C 1
ATOM 1990 O O . VAL C 1 12 ? -20.32500 -0.18000 1.32100 1.000 14.46489 33 VAL C O 1
ATOM 1994 N N . GLN C 1 13 ? -18.66500 0.59200 2.60800 1.000 14.41225 34 GLN C N 1
ATOM 1995 C CA . GLN C 1 13 ? -19.41600 1.74400 3.09500 1.000 14.27013 34 GLN C CA 1
ATOM 1996 C C . GLN C 1 13 ? -18.63600 3.00500 2.84300 1.000 13.49109 34 GLN C C 1
ATOM 1997 O O . GLN C 1 13 ? -17.41400 2.99100 2.92300 1.000 16.31248 34 GLN C O 1
ATOM 2003 N N . ILE C 1 14 ? -19.35600 4.07000 2.52400 1.000 13.22264 35 ILE C N 1
ATOM 2004 C CA . ILE C 1 14 ? -18.75900 5.39200 2.37900 1.000 13.59374 35 ILE C CA 1
ATOM 2005 C C . ILE C 1 14 ? -18.62600 5.95700 3.79100 1.000 15.67556 35 ILE C C 1
ATOM 2006 O O . ILE C 1 14 ? -19.63000 6.25800 4.44000 1.000 16.76780 35 ILE C O 1
ATOM 2011 N N . ASN C 1 15 ? -17.40200 6.08500 4.26500 1.000 14.70439 36 ASN C N 1
ATOM 2012 C CA . ASN C 1 15 ? -17.15200 6.55100 5.63200 1.000 14.62281 36 ASN C CA 1
ATOM 2013 C C . ASN C 1 15 ? -16.43300 7.89800 5.68400 1.000 14.24118 36 ASN C C 1
ATOM 2014 O O . ASN C 1 15 ? -16.11100 8.34800 6.78300 1.000 16.24142 36 ASN C O 1
ATOM 2019 N N . ASN C 1 16 ? -16.18100 8.54700 4.54500 1.000 13.87008 37 ASN C N 1
ATOM 2020 C CA . ASN C 1 16 ? -15.65800 9.90500 4.55800 1.000 12.07776 37 ASN C CA 1
ATOM 2021 C C . ASN C 1 16 ? -16.07900 10.58000 3.26000 1.000 11.99354 37 ASN C C 1
ATOM 2022 O O . ASN C 1 16 ? -16.32600 9.90400 2.24100 1.000 13.15421 37 ASN C O 1
ATOM 2027 N N A LEU C 1 17 ? -16.12300 11.90900 3.28200 0.590 11.60665 38 LEU C N 1
ATOM 2028 N N B LEU C 1 17 ? -16.17200 11.91600 3.31600 0.410 11.82247 38 LEU C N 1
ATOM 2029 C CA A LEU C 1 17 ? -16.56400 12.63400 2.10400 0.590 11.38031 38 LEU C CA 1
ATOM 2030 C CA B LEU C 1 17 ? -16.57800 12.74000 2.18800 0.410 11.18555 38 LEU C CA 1
ATOM 2031 C C A LEU C 1 17 ? -15.87900 13.99400 2.08700 0.590 11.43821 38 LEU C C 1
ATOM 2032 C C B LEU C 1 17 ? -15.69900 13.98300 2.11600 0.410 11.12765 38 LEU C C 1
ATOM 2033 O O A LEU C 1 17 ? -15.75500 14.62600 3.13400 0.590 12.20673 38 LEU C O 1
ATOM 2034 O O B LEU C 1 17 ? -15.27600 14.52800 3.13800 0.410 14.09380 38 LEU C O 1
ATOM 2043 N N . SER C 1 18 ? -15.46300 14.45300 0.90600 1.000 10.79866 39 SER C N 1
ATOM 2044 C CA . SER C 1 18 ? -14.89000 15.78400 0.73300 1.000 11.47243 39 SER C CA 1
ATOM 2045 C C . SER C 1 18 ? -15.62400 16.48900 -0.38300 1.000 10.94079 39 SER C C 1
ATOM 2046 O O . SER C 1 18 ? -15.95100 15.86800 -1.39400 1.000 12.08303 39 SER C O 1
ATOM 2049 N N . TYR C 1 19 ? -15.86100 17.79400 -0.24300 1.000 10.86709 40 TYR C N 1
ATOM 2050 C CA . TYR C 1 19 ? -16.35600 18.60800 -1.35200 1.000 10.43546 40 TYR C CA 1
ATOM 2051 C C . TYR C 1 19 ? -15.57900 19.91800 -1.35100 1.000 10.21965 40 TYR C C 1
ATOM 2052 O O . TYR C 1 19 ? -15.41900 20.52600 -0.28700 1.000 10.53284 40 TYR C O 1
ATOM 2061 N N . GLY C 1 20 ? -15.18000 20.34200 -2.53700 1.000 11.31188 41 GLY C N 1
ATOM 2062 C CA . GLY C 1 20 ? -14.46200 21.61600 -2.61700 1.000 12.28042 41 GLY C CA 1
ATOM 2063 C C . GLY C 1 20 ? -14.44800 22.18000 -4.00300 1.000 10.41704 41 GLY C C 1
ATOM 2064 O O . GLY C 1 20 ? -14.94900 21.61200 -4.98400 1.000 11.38294 41 GLY C O 1
ATOM 2065 N N . VAL C 1 21 ? -13.87700 23.38600 -4.05100 1.000 10.27228 42 VAL C N 1
ATOM 2066 C CA . VAL C 1 21 ? -13.67100 24.08700 -5.31400 1.000 11.95143 42 VAL C CA 1
ATOM 2067 C C . VAL C 1 21 ? -12.16800 24.22600 -5.54700 1.000 12.93050 42 VAL C C 1
ATOM 2068 O O . VAL C 1 21 ? -11.37000 24.27900 -4.59300 1.000 14.13064 42 VAL C O 1
ATOM 2072 N N . TYR C 1 22 ? -11.78200 24.29000 -6.82200 1.000 11.93564 43 TYR C N 1
ATOM 2073 C CA . TYR C 1 22 ? -10.35900 24.21500 -7.15300 1.000 13.64900 43 TYR C CA 1
ATOM 2074 C C . TYR C 1 22 ? -10.13400 24.72200 -8.56700 1.000 12.98050 43 TYR C C 1
ATOM 2075 O O . TYR C 1 22 ? -10.88500 24.36700 -9.50000 1.000 13.68059 43 TYR C O 1
ATOM 2084 N N . THR C 1 23 ? -9.10800 25.56500 -8.75400 1.000 13.22527 44 THR C N 1
ATOM 2085 C CA . THR C 1 23 ? -8.75300 26.00200 -10.09100 1.000 12.80153 44 THR C CA 1
ATOM 2086 C C . THR C 1 23 ? -7.82100 24.98600 -10.71300 1.000 14.02537 44 THR C C 1
ATOM 2087 O O . THR C 1 23 ? -6.79400 24.63000 -10.10400 1.000 15.74926 44 THR C O 1
ATOM 2091 N N . SER C 1 24 ? -8.07200 24.58200 -11.95900 1.000 13.12263 45 SER C N 1
ATOM 2092 C CA . SER C 1 24 ? -7.17000 23.64000 -12.64000 1.000 13.99641 45 SER C CA 1
ATOM 2093 C C . SER C 1 24 ? -7.11100 23.94500 -14.13000 1.000 13.77270 45 SER C C 1
ATOM 2094 O O . SER C 1 24 ? -8.17000 23.94900 -14.78100 1.000 14.20170 45 SER C O 1
ATOM 2097 N N . GLY C 1 25 ? -5.92400 24.19300 -14.67200 1.000 16.69147 46 GLY C N 1
ATOM 2098 C CA . GLY C 1 25 ? -5.85800 24.33300 -16.13000 1.000 18.23377 46 GLY C CA 1
ATOM 2099 C C . GLY C 1 25 ? -6.66800 25.49800 -16.64800 1.000 20.79460 46 GLY C C 1
ATOM 2100 O O . GLY C 1 25 ? -7.21200 25.42600 -17.76300 1.000 21.97895 46 GLY C O 1
ATOM 2101 N N . GLY C 1 26 ? -6.73200 26.58800 -15.88900 1.000 19.56024 47 GLY C N 1
ATOM 2102 C CA . GLY C 1 26 ? -7.48900 27.75800 -16.32100 1.000 20.34454 47 GLY C CA 1
ATOM 2103 C C . GLY C 1 26 ? -8.98100 27.61100 -16.19200 1.000 19.09703 47 GLY C C 1
ATOM 2104 O O . GLY C 1 26 ? -9.69000 28.54100 -16.60900 1.000 21.66049 47 GLY C O 1
ATOM 2105 N N . LYS C 1 27 ? -9.49000 26.49600 -15.62200 1.000 17.18101 48 LYS C N 1
ATOM 2106 C CA . LYS C 1 27 ? -10.91800 26.27100 -15.42300 1.000 16.56251 48 LYS C CA 1
ATOM 2107 C C . LYS C 1 27 ? -11.22200 26.26500 -13.93900 1.000 14.20697 48 LYS C C 1
ATOM 2108 O O . LYS C 1 27 ? -10.47500 25.69400 -13.13500 1.000 15.91243 48 LYS C O 1
ATOM 2114 N N . GLU C 1 28 ? -12.35000 26.80400 -13.57900 1.000 14.68597 49 GLU C N 1
ATOM 2115 C CA . GLU C 1 28 ? -12.81700 26.74000 -12.20900 1.000 13.18053 49 GLU C CA 1
ATOM 2116 C C . GLU C 1 28 ? -13.61800 25.45300 -12.03600 1.000 13.43056 49 GLU C C 1
ATOM 2117 O O . GLU C 1 28 ? -14.60600 25.24700 -12.75800 1.000 16.09930 49 GLU C O 1
ATOM 2123 N N . THR C 1 29 ? -13.24200 24.60900 -11.09200 1.000 11.16976 50 THR C N 1
ATOM 2124 C CA . THR C 1 29 ? -13.89600 23.32400 -10.97800 1.000 10.25123 50 THR C CA 1
ATOM 2125 C C . THR C 1 29 ? -14.55300 23.21200 -9.59900 1.000 11.38294 50 THR C C 1
ATOM 2126 O O . THR C 1 29 ? -14.17700 23.86700 -8.60700 1.000 10.85130 50 THR C O 1
ATOM 2130 N N . GLN C 1 30 ? -15.48000 22.24900 -9.53200 1.000 10.36966 51 GLN C N 1
ATOM 2131 C CA . GLN C 1 30 ? -15.91600 21.66000 -8.27400 1.000 9.25111 51 GLN C CA 1
ATOM 2132 C C . GLN C 1 30 ? -15.45300 20.19800 -8.27700 1.000 9.98804 51 GLN C C 1
ATOM 2133 O O . GLN C 1 30 ? -15.40200 19.57200 -9.33800 1.000 11.23819 51 GLN C O 1
ATOM 2139 N N . PHE C 1 31 ? -15.22900 19.65400 -7.09300 1.000 10.30387 52 PHE C N 1
ATOM 2140 C CA . PHE C 1 31 ? -14.97100 18.21000 -7.01600 1.000 10.38282 52 PHE C CA 1
ATOM 2141 C C . PHE C 1 31 ? -15.52500 17.68500 -5.71900 1.000 10.03015 52 PHE C C 1
ATOM 2142 O O . PHE C 1 31 ? -15.75200 18.40000 -4.75400 1.000 11.49875 52 PHE C O 1
ATOM 2150 N N . PHE C 1 32 ? -15.72000 16.38300 -5.71000 1.000 10.42757 53 PHE C N 1
ATOM 2151 C CA . PHE C 1 32 ? -15.98300 15.69800 -4.42500 1.000 9.76433 53 PHE C CA 1
ATOM 2152 C C . PHE C 1 32 ? -15.26400 14.35800 -4.45100 1.000 11.10133 53 PHE C C 1
ATOM 2153 O O . PHE C 1 32 ? -14.98000 13.86500 -5.50700 1.000 11.67508 53 PHE C O 1
ATOM 2161 N N . CYS C 1 33 ? -14.95400 13.88300 -3.26800 1.000 11.55928 54 CYS C N 1
ATOM 2162 C CA . CYS C 1 33 ? -14.28800 12.56500 -3.11400 1.000 11.90932 54 CYS C CA 1
ATOM 2163 C C . CYS C 1 33 ? -14.95400 11.78500 -1.99100 1.000 12.66731 54 CYS C C 1
ATOM 2164 O O . CYS C 1 33 ? -15.36300 12.35200 -1.03200 1.000 15.63345 54 CYS C O 1
ATOM 2167 N N . ILE C 1 34 ? -15.00100 10.48100 -2.18600 1.000 11.78036 55 ILE C N 1
ATOM 2168 C CA . ILE C 1 34 ? -15.54600 9.55100 -1.16600 1.000 13.29896 55 ILE C CA 1
ATOM 2169 C C . ILE C 1 34 ? -14.39700 8.69000 -0.65200 1.000 11.67772 55 ILE C C 1
ATOM 2170 O O . ILE C 1 34 ? -13.49800 8.37900 -1.39500 1.000 13.57005 55 ILE C O 1
ATOM 2175 N N . GLY C 1 35 ? -14.45900 8.42500 0.63900 1.000 12.79101 56 GLY C N 1
ATOM 2176 C CA . GLY C 1 35 ? -13.56100 7.48600 1.33200 1.000 15.17287 56 GLY C CA 1
ATOM 2177 C C . GLY C 1 35 ? -14.36500 6.24400 1.69400 1.000 13.81745 56 GLY C C 1
ATOM 2178 O O . GLY C 1 35 ? -15.51300 6.37500 2.04000 1.000 13.68059 56 GLY C O 1
ATOM 2179 N N . LEU C 1 36 ? -13.71000 5.08900 1.63600 1.000 12.87260 57 LEU C N 1
ATOM 2180 C CA . LEU C 1 36 ? -14.41200 3.80200 1.86800 1.000 13.50425 57 LEU C CA 1
ATOM 2181 C C . LEU C 1 36 ? -13.77200 2.96300 2.97500 1.000 15.99929 57 LEU C C 1
ATOM 2182 O O . LEU C 1 36 ? -12.59400 3.04200 3.20900 1.000 18.63645 57 LEU C O 1
ATOM 2187 N N . LYS C 1 37 ? -14.62000 2.12300 3.52300 1.000 16.74674 58 LYS C N 1
ATOM 2188 C CA . LYS C 1 37 ? -14.16200 1.04100 4.42100 1.000 17.83372 58 LYS C CA 1
ATOM 2189 C C . LYS C 1 37 ? -14.95000 -0.22500 4.05200 1.000 18.50748 58 LYS C C 1
ATOM 2190 O O . LYS C 1 37 ? -15.95500 -0.14900 3.39600 1.000 18.17323 58 LYS C O 1
ATOM 2196 N N . HIS C 1 38 ? -14.44200 -1.37000 4.47000 1.000 20.68143 59 HIS C N 1
ATOM 2197 C CA . HIS C 1 38 ? -15.14100 -2.65500 4.23200 1.000 23.18436 59 HIS C CA 1
ATOM 2198 C C . HIS C 1 38 ? -15.41500 -3.19300 5.61900 1.000 26.80321 59 HIS C C 1
ATOM 2199 O O . HIS C 1 38 ? -14.55500 -3.90100 6.16800 1.000 27.62173 59 HIS C O 1
ATOM 2206 N N . GLY C 1 39 ? -16.54600 -2.81000 6.18300 1.000 27.93230 60 GLY C N 1
ATOM 2207 C CA . GLY C 1 39 ? -16.84700 -3.16300 7.57600 1.000 30.50103 60 GLY C CA 1
ATOM 2208 C C . GLY C 1 39 ? -15.79400 -2.60100 8.50300 1.000 32.88552 60 GLY C C 1
ATOM 2209 O O . GLY C 1 39 ? -15.64400 -1.39800 8.53500 1.000 33.58297 60 GLY C O 1
ATOM 2210 N N . SER C 1 40 ? -15.08400 -3.46600 9.22700 1.000 37.55450 61 SER C N 1
ATOM 2211 C CA . SER C 1 40 ? -14.03500 -3.06700 10.19300 1.000 40.90754 61 SER C CA 1
ATOM 2212 C C . SER C 1 40 ? -12.68700 -3.07300 9.49600 1.000 40.30483 61 SER C C 1
ATOM 2213 O O . SER C 1 40 ? -11.71700 -2.79700 10.14400 1.000 41.53130 61 SER C O 1
ATOM 2216 N N . GLU C 1 41 ? -12.65400 -3.39400 8.20800 1.000 38.41250 62 GLU C N 1
ATOM 2217 C CA . GLU C 1 41 ? -11.35800 -3.47400 7.50600 1.000 37.92823 62 GLU C CA 1
ATOM 2218 C C . GLU C 1 41 ? -11.08400 -2.24000 6.64400 1.000 36.14381 62 GLU C C 1
ATOM 2219 O O . GLU C 1 41 ? -12.02600 -1.59600 6.13800 1.000 32.97501 62 GLU C O 1
ATOM 2225 N N . ALA C 1 42 ? -9.80900 -1.92700 6.55000 1.000 36.72546 63 ALA C N 1
ATOM 2226 C CA . ALA C 1 42 ? -9.33300 -0.84300 5.68000 1.000 40.48380 63 ALA C CA 1
ATOM 2227 C C . ALA C 1 42 ? -9.10800 -1.49700 4.32300 1.000 46.95300 63 ALA C C 1
ATOM 2228 O O . ALA C 1 42 ? -8.69300 -2.66700 4.29400 1.000 46.75824 63 ALA C O 1
ATOM 2230 N N . ILE C 1 43 ? -9.37900 -0.79600 3.23400 1.000 42.06557 64 ILE C N 1
ATOM 2231 C CA . ILE C 1 43 ? -9.12900 -1.51500 1.96000 1.000 40.08375 64 ILE C CA 1
ATOM 2232 C C . ILE C 1 43 ? -8.11500 -0.75100 1.13500 1.000 40.64171 64 ILE C C 1
ATOM 2233 O O . ILE C 1 43 ? -7.82500 0.37300 1.46600 1.000 38.69674 64 ILE C O 1
ATOM 2238 N N . SER C 1 44 ? -7.62100 -1.42900 0.12300 1.000 40.94175 65 SER C N 1
ATOM 2239 C CA . SER C 1 44 ? -6.61900 -0.87500 -0.80000 1.000 44.81590 65 SER C CA 1
ATOM 2240 C C . SER C 1 44 ? -7.22600 0.27400 -1.61200 1.000 37.59661 65 SER C C 1
ATOM 2241 O O . SER C 1 44 ? -6.69600 1.36800 -1.60800 1.000 39.87320 65 SER C O 1
ATOM 2244 N N . ILE C 1 45 ? -8.32000 -0.01700 -2.27700 1.000 32.16701 66 ILE C N 1
ATOM 2245 C CA . ILE C 1 45 ? -8.96600 0.99000 -3.15800 1.000 27.58752 66 ILE C CA 1
ATOM 2246 C C . ILE C 1 45 ? -9.95000 1.74500 -2.27700 1.000 22.97907 66 ILE C C 1
ATOM 2247 O O . ILE C 1 45 ? -11.03900 1.32200 -2.19300 1.000 25.82941 66 ILE C O 1
ATOM 2252 N N . ASN C 1 46 ? -9.51300 2.81500 -1.63000 1.000 20.92356 67 ASN C N 1
ATOM 2253 C CA . ASN C 1 46 ? -10.42000 3.38000 -0.60200 1.000 19.47602 67 ASN C CA 1
ATOM 2254 C C . ASN C 1 46 ? -10.81000 4.83000 -0.88200 1.000 17.53105 67 ASN C C 1
ATOM 2255 O O . ASN C 1 46 ? -11.33000 5.42700 0.01100 1.000 16.78622 67 ASN C O 1
ATOM 2260 N N . ALA C 1 47 ? -10.57400 5.30500 -2.08800 1.000 16.05982 68 ALA C N 1
ATOM 2261 C CA . ALA C 1 47 ? -10.95800 6.70100 -2.39300 1.000 14.68071 68 ALA C CA 1
ATOM 2262 C C . ALA C 1 47 ? -11.10900 6.90200 -3.88800 1.000 13.84377 68 ALA C C 1
ATOM 2263 O O . ALA C 1 47 ? -10.49200 6.23600 -4.67300 1.000 16.77306 68 ALA C O 1
ATOM 2265 N N . MET C 1 48 ? -12.10000 7.71800 -4.21500 1.000 12.08040 69 MET C N 1
ATOM 2266 C CA . MET C 1 48 ? -12.37100 8.03200 -5.63500 1.000 12.39359 69 MET C CA 1
ATOM 2267 C C . MET C 1 48 ? -13.12600 9.36500 -5.69900 1.000 12.22515 69 MET C C 1
ATOM 2268 O O . MET C 1 48 ? -13.81700 9.69600 -4.77600 1.000 13.80429 69 MET C O 1
ATOM 2273 N N . CYS C 1 49 ? -12.94900 10.05000 -6.81200 1.000 11.23556 70 CYS C N 1
ATOM 2274 C CA . CYS C 1 49 ? -13.46100 11.43900 -6.91000 1.000 11.47769 70 CYS C CA 1
ATOM 2275 C C . CYS C 1 49 ? -14.15300 11.71100 -8.24300 1.000 9.73011 70 CYS C C 1
ATOM 2276 O O . CYS C 1 49 ? -13.93600 11.02600 -9.20700 1.000 10.92499 70 CYS C O 1
ATOM 2279 N N . LYS C 1 50 ? -14.94200 12.78100 -8.24800 1.000 10.20122 71 LYS C N 1
ATOM 2280 C CA . LYS C 1 50 ? -15.61000 13.24500 -9.48700 1.000 10.87236 71 LYS C CA 1
ATOM 2281 C C . LYS C 1 50 ? -15.41300 14.76000 -9.55200 1.000 10.26965 71 LYS C C 1
ATOM 2282 O O . LYS C 1 50 ? -15.43500 15.39100 -8.52500 1.000 10.55390 71 LYS C O 1
ATOM 2288 N N . VAL C 1 51 ? -15.23500 15.25900 -10.76200 1.000 10.85130 72 VAL C N 1
ATOM 2289 C CA . VAL C 1 51 ? -14.92400 16.68000 -10.98300 1.000 11.25924 72 VAL C CA 1
ATOM 2290 C C . VAL C 1 51 ? -15.92400 17.17100 -12.02000 1.000 10.97763 72 VAL C C 1
ATOM 2291 O O . VAL C 1 51 ? -16.19900 16.46900 -12.99700 1.000 11.95670 72 VAL C O 1
ATOM 2295 N N . ASP C 1 52 ? -16.47800 18.35900 -11.82800 1.000 11.03817 73 ASP C N 1
ATOM 2296 C CA . ASP C 1 52 ? -17.60400 18.75600 -12.68100 1.000 11.03027 73 ASP C CA 1
ATOM 2297 C C . ASP C 1 52 ? -17.18300 19.01900 -14.11700 1.000 11.58823 73 ASP C C 1
ATOM 2298 O O . ASP C 1 52 ? -17.96400 18.72000 -15.03000 1.000 14.24118 73 ASP C O 1
ATOM 2303 N N . VAL C 1 53 ? -15.95400 19.50300 -14.37000 1.000 11.38821 74 VAL C N 1
ATOM 2304 C CA . VAL C 1 53 ? -15.59100 19.93200 -15.71900 1.000 12.55677 74 VAL C CA 1
ATOM 2305 C C . VAL C 1 53 ? -14.36800 19.20300 -16.25400 1.000 13.22790 74 VAL C C 1
ATOM 2306 O O . VAL C 1 53 ? -13.81400 19.62200 -17.27300 1.000 13.62795 74 VAL C O 1
ATOM 2310 N N . TYR C 1 54 ? -13.96900 18.10500 -15.61400 1.000 12.05144 75 TYR C N 1
ATOM 2311 C CA . TYR C 1 54 ? -12.91300 17.20400 -16.07900 1.000 12.92787 75 TYR C CA 1
ATOM 2312 C C . TYR C 1 54 ? -13.38900 15.77800 -15.89900 1.000 12.99103 75 TYR C C 1
ATOM 2313 O O . TYR C 1 54 ? -14.32900 15.48700 -15.16200 1.000 13.54636 75 TYR C O 1
ATOM 2322 N N . GLY C 1 55 ? -12.69200 14.87200 -16.56700 1.000 13.31212 76 GLY C N 1
ATOM 2323 C CA . GLY C 1 55 ? -12.90100 13.44500 -16.43400 1.000 14.25697 76 GLY C CA 1
ATOM 2324 C C . GLY C 1 55 ? -13.47500 12.81600 -17.68500 1.000 14.02537 76 GLY C C 1
ATOM 2325 O O . GLY C 1 55 ? -13.80200 13.47800 -18.67300 1.000 14.25434 76 GLY C O 1
ATOM 2326 N N . ASN C 1 56 ? -13.62300 11.50500 -17.61400 1.000 13.05683 77 ASN C N 1
ATOM 2327 C CA . ASN C 1 56 ? -14.20200 10.80400 -18.74700 1.000 14.06484 77 ASN C CA 1
ATOM 2328 C C . ASN C 1 56 ? -15.69500 11.01900 -18.87500 1.000 13.46214 77 ASN C C 1
ATOM 2329 O O . ASN C 1 56 ? -16.23400 10.82700 -19.96300 1.000 15.12287 77 ASN C O 1
ATOM 2334 N N . HIS C 1 57 ? -16.36700 11.35900 -17.79800 1.000 13.44109 78 HIS C N 1
ATOM 2335 C CA . HIS C 1 57 ? -17.82500 11.53700 -17.83700 1.000 14.08853 78 HIS C CA 1
ATOM 2336 C C . HIS C 1 57 ? -18.14600 12.76000 -17.00200 1.000 13.52267 78 HIS C C 1
ATOM 2337 O O . HIS C 1 57 ? -18.24400 12.66300 -15.77600 1.000 15.64661 78 HIS C O 1
ATOM 2344 N N . LYS C 1 58 ? -18.31300 13.93000 -17.64200 1.000 13.88851 79 LYS C N 1
ATOM 2345 C CA . LYS C 1 58 ? -18.49400 15.18100 -16.89400 1.000 14.48858 79 LYS C CA 1
ATOM 2346 C C . LYS C 1 58 ? -19.92000 15.33300 -16.38300 1.000 12.90944 79 LYS C C 1
ATOM 2347 O O . LYS C 1 58 ? -20.17800 16.10200 -15.43400 1.000 13.31739 79 LYS C O 1
ATOM 2353 N N . GLN C 1 59 ? -20.87200 14.64400 -17.00200 1.000 12.18567 80 GLN C N 1
ATOM 2354 C CA . GLN C 1 59 ? -22.27600 14.72000 -16.62200 1.000 12.12514 80 GLN C CA 1
ATOM 2355 C C . GLN C 1 59 ? -22.49700 14.14800 -15.21800 1.000 11.33294 80 GLN C C 1
ATOM 2356 O O . GLN C 1 59 ? -21.70500 13.32600 -14.72400 1.000 12.25147 80 GLN C O 1
ATOM 2362 N N . GLY C 1 60 ? -23.59600 14.53800 -14.60100 1.000 11.48296 81 GLY C N 1
ATOM 2363 C CA . GLY C 1 60 ? -24.02800 13.90700 -13.36800 1.000 12.51992 81 GLY C CA 1
ATOM 2364 C C . GLY C 1 60 ? -23.31500 14.33900 -12.11300 1.000 10.92236 81 GLY C C 1
ATOM 2365 O O . GLY C 1 60 ? -23.38900 13.63100 -11.10400 1.000 11.23293 81 GLY C O 1
ATOM 2366 N N . PHE C 1 61 ? -22.66400 15.51400 -12.10000 1.000 11.23819 82 PHE C N 1
ATOM 2367 C CA . PHE C 1 61 ? -21.93200 15.90800 -10.90500 1.000 10.89341 82 PHE C CA 1
ATOM 2368 C C . PHE C 1 61 ? -22.84900 16.00100 -9.70100 1.000 10.23544 82 PHE C C 1
ATOM 2369 O O . PHE C 1 61 ? -22.59600 15.41200 -8.64100 1.000 10.91183 82 PHE C O 1
ATOM 2377 N N . ASP C 1 62 ? -23.92900 16.77500 -9.83000 1.000 11.08028 83 ASP C N 1
ATOM 2378 C CA . ASP C 1 62 ? -24.79500 16.99300 -8.67900 1.000 11.91722 83 ASP C CA 1
ATOM 2379 C C . ASP C 1 62 ? -25.48000 15.68700 -8.27800 1.000 11.39084 83 ASP C C 1
ATOM 2380 O O . ASP C 1 62 ? -25.61000 15.39300 -7.07700 1.000 11.42505 83 ASP C O 1
ATOM 2385 N N . ASN C 1 63 ? -25.98100 14.92400 -9.23500 1.000 11.53296 84 ASN C N 1
ATOM 2386 C CA . ASN C 1 63 ? -26.64600 13.67200 -8.86800 1.000 10.63812 84 ASN C CA 1
ATOM 2387 C C . ASN C 1 63 ? -25.69400 12.68900 -8.22000 1.000 11.34610 84 ASN C C 1
ATOM 2388 O O . ASN C 1 63 ? -26.06400 12.02900 -7.24300 1.000 12.40149 84 ASN C O 1
ATOM 2393 N N . MET C 1 64 ? -24.42600 12.60400 -8.68700 1.000 11.18292 85 MET C N 1
ATOM 2394 C CA . MET C 1 64 ? -23.45700 11.71900 -8.03500 1.000 11.25135 85 MET C CA 1
ATOM 2395 C C . MET C 1 64 ? -23.15500 12.20500 -6.63900 1.000 10.77761 85 MET C C 1
ATOM 2396 O O . MET C 1 64 ? -23.03200 11.40600 -5.70400 1.000 11.70403 85 MET C O 1
ATOM 2401 N N . LEU C 1 65 ? -22.98200 13.52400 -6.48200 1.000 11.71193 86 LEU C N 1
ATOM 2402 C CA . LEU C 1 65 ? -22.68100 14.08200 -5.15900 1.000 11.66719 86 LEU C CA 1
ATOM 2403 C C . LEU C 1 65 ? -23.79700 13.76800 -4.18300 1.000 11.62508 86 LEU C C 1
ATOM 2404 O O . LEU C 1 65 ? -23.56700 13.34100 -3.04000 1.000 11.51191 86 LEU C O 1
ATOM 2409 N N . ASN C 1 66 ? -25.04600 14.00000 -4.61100 1.000 11.96722 87 ASN C N 1
ATOM 2410 C CA . ASN C 1 66 ? -26.17200 13.75100 -3.73500 1.000 13.72796 87 ASN C CA 1
ATOM 2411 C C . ASN C 1 66 ? -26.25900 12.29400 -3.36600 1.000 12.31727 87 ASN C C 1
ATOM 2412 O O . ASN C 1 66 ? -26.63000 11.96200 -2.24000 1.000 13.08841 87 ASN C O 1
ATOM 2417 N N . THR C 1 67 ? -25.98300 11.42400 -4.31800 1.000 12.34622 88 THR C N 1
ATOM 2418 C CA . THR C 1 67 ? -26.02000 9.98100 -4.06100 1.000 12.47255 88 THR C CA 1
ATOM 2419 C C . THR C 1 67 ? -24.92500 9.56300 -3.07400 1.000 12.64889 88 THR C C 1
ATOM 2420 O O . THR C 1 67 ? -25.17500 8.80300 -2.13200 1.000 13.26212 88 THR C O 1
ATOM 2424 N N . ALA C 1 68 ? -23.71100 10.09200 -3.25600 1.000 12.75679 89 ALA C N 1
ATOM 2425 C CA . ALA C 1 68 ? -22.63800 9.80500 -2.29500 1.000 12.90155 89 ALA C CA 1
ATOM 2426 C C . ALA C 1 68 ? -22.95100 10.29000 -0.90700 1.000 12.66994 89 ALA C C 1
ATOM 2427 O O . ALA C 1 68 ? -22.73200 9.57400 0.09400 1.000 14.29119 89 ALA C O 1
ATOM 2429 N N . LYS C 1 69 ? -23.47300 11.51200 -0.80200 1.000 12.86470 90 LYS C N 1
ATOM 2430 C CA . LYS C 1 69 ? -23.82700 12.02600 0.51400 1.000 14.43857 90 LYS C CA 1
ATOM 2431 C C . LYS C 1 69 ? -24.88900 11.15700 1.18200 1.000 12.85154 90 LYS C C 1
ATOM 2432 O O . LYS C 1 69 ? -24.87100 10.95900 2.40900 1.000 13.97799 90 LYS C O 1
ATOM 2438 N N . TYR C 1 70 ? -25.85700 10.68100 0.39900 1.000 13.85692 91 TYR C N 1
ATOM 2439 C CA . TYR C 1 70 ? -26.91000 9.82300 0.92300 1.000 14.38067 91 TYR C CA 1
ATOM 2440 C C . TYR C 1 70 ? -26.32900 8.58400 1.57600 1.000 13.52004 91 TYR C C 1
ATOM 2441 O O . TYR C 1 70 ? -26.65600 8.25400 2.71500 1.000 14.41489 91 TYR C O 1
ATOM 2450 N N . TYR C 1 71 ? -25.40800 7.89300 0.87200 1.000 13.28317 92 TYR C N 1
ATOM 2451 C CA . TYR C 1 71 ? -24.83900 6.67200 1.43900 1.000 13.68585 92 TYR C CA 1
ATOM 2452 C C . TYR C 1 71 ? -23.85700 6.94200 2.56800 1.000 13.81745 92 TYR C C 1
ATOM 2453 O O . TYR C 1 71 ? -23.72900 6.10800 3.46500 1.000 14.56490 92 TYR C O 1
ATOM 2462 N N . TYR C 1 72 ? -23.19000 8.09200 2.57200 1.000 13.66216 93 TYR C N 1
ATOM 2463 C CA . TYR C 1 72 ? -22.41900 8.44700 3.75200 1.000 14.02800 93 TYR C CA 1
ATOM 2464 C C . TYR C 1 72 ? -23.34400 8.58100 4.95900 1.000 16.01508 93 TYR C C 1
ATOM 2465 O O . TYR C 1 72 ? -23.00700 8.17100 6.07700 1.000 16.81517 93 TYR C O 1
ATOM 2474 N N . THR C 1 73 ? -24.53700 9.15000 4.74100 1.000 14.95179 94 THR C N 1
ATOM 2475 C CA . THR C 1 73 ? -25.47300 9.30600 5.85300 1.000 15.59134 94 THR C CA 1
ATOM 2476 C C . THR C 1 73 ? -26.01700 7.96300 6.31400 1.000 16.62831 94 THR C C 1
ATOM 2477 O O . THR C 1 73 ? -26.08800 7.70500 7.52600 1.000 18.68645 94 THR C O 1
ATOM 2481 N N . THR C 1 74 ? -26.45700 7.11000 5.38300 1.000 17.25996 95 THR C N 1
ATOM 2482 C CA . THR C 1 74 ? -27.09200 5.86500 5.81800 1.000 19.04439 95 THR C CA 1
ATOM 2483 C C . THR C 1 74 ? -26.06900 4.86900 6.32200 1.000 18.98386 95 THR C C 1
ATOM 2484 O O . THR C 1 74 ? -26.43600 3.97800 7.10200 1.000 21.39204 95 THR C O 1
ATOM 2488 N N . GLY C 1 75 ? -24.82200 4.96400 5.85800 1.000 20.23137 96 GLY C N 1
ATOM 2489 C CA . GLY C 1 75 ? -23.82300 3.92300 6.09800 1.000 18.94438 96 GLY C CA 1
ATOM 2490 C C . GLY C 1 75 ? -24.11300 2.59600 5.42700 1.000 18.71803 96 GLY C C 1
ATOM 2491 O O . GLY C 1 75 ? -23.50000 1.58400 5.78000 1.000 19.11282 96 GLY C O 1
ATOM 2492 N N . GLY C 1 76 ? -24.99600 2.58100 4.43500 1.000 17.67054 97 GLY C N 1
ATOM 2493 C CA . GLY C 1 76 ? -25.39700 1.32500 3.82300 1.000 18.48906 97 GLY C CA 1
ATOM 2494 C C . GLY C 1 76 ? -24.32100 0.72900 2.94000 1.000 16.34143 97 GLY C C 1
ATOM 2495 O O . GLY C 1 76 ? -23.39000 1.40800 2.50800 1.000 17.20996 97 GLY C O 1
ATOM 2496 N N . ASP C 1 77 ? -24.44400 -0.58700 2.70000 1.000 17.27576 98 ASP C N 1
ATOM 2497 C CA . ASP C 1 77 ? -23.50800 -1.31600 1.83600 1.000 17.28892 98 ASP C CA 1
ATOM 2498 C C . ASP C 1 77 ? -23.73700 -1.00300 0.38500 1.000 14.96495 98 ASP C C 1
ATOM 2499 O O . ASP C 1 77 ? -24.87300 -1.06500 -0.10600 1.000 15.73610 98 ASP C O 1
ATOM 2504 N N . VAL C 1 78 ? -22.65300 -0.65200 -0.31000 1.000 13.46214 99 VAL C N 1
ATOM 2505 C CA . VAL C 1 78 ? -22.71300 -0.27200 -1.70100 1.000 11.73035 99 VAL C CA 1
ATOM 2506 C C . VAL C 1 78 ? -21.59800 -0.96400 -2.48900 1.000 12.21462 99 VAL C C 1
ATOM 2507 O O . VAL C 1 78 ? -20.62400 -1.49000 -1.92000 1.000 13.24106 99 VAL C O 1
ATOM 2511 N N . ARG C 1 79 ? -21.72600 -0.89800 -3.82100 1.000 11.67772 100 ARG C N 1
ATOM 2512 C CA . ARG C 1 79 ? -20.64300 -1.18300 -4.74500 1.000 12.23831 100 ARG C CA 1
ATOM 2513 C C . ARG C 1 79 ? -20.29100 0.12600 -5.43200 1.000 11.54612 100 ARG C C 1
ATOM 2514 O O . ARG C 1 79 ? -21.17000 0.87300 -5.86300 1.000 12.55150 100 ARG C O 1
ATOM 2522 N N . ILE C 1 80 ? -19.00000 0.38300 -5.50800 1.000 11.73562 101 ILE C N 1
ATOM 2523 C CA . ILE C 1 80 ? -18.48400 1.57900 -6.17200 1.000 12.01986 101 ILE C CA 1
ATOM 2524 C C . ILE C 1 80 ? -17.82600 1.15100 -7.46300 1.000 11.42505 101 ILE C C 1
ATOM 2525 O O . ILE C 1 80 ? -16.86200 0.38700 -7.40900 1.000 12.92260 101 ILE C O 1
ATOM 2530 N N . TYR C 1 81 ? -18.27200 1.66700 -8.60000 1.000 10.65917 102 TYR C N 1
ATOM 2531 C CA . TYR C 1 81 ? -17.58200 1.51300 -9.87100 1.000 12.84891 102 TYR C CA 1
ATOM 2532 C C . TYR C 1 81 ? -16.67700 2.71600 -10.07200 1.000 11.44874 102 TYR C C 1
ATOM 2533 O O . TYR C 1 81 ? -17.11200 3.84800 -9.85100 1.000 11.82773 102 TYR C O 1
ATOM 2542 N N . TYR C 1 82 ? -15.44900 2.49000 -10.54100 1.000 12.75153 103 TYR C N 1
ATOM 2543 C CA . TYR C 1 82 ? -14.48800 3.57500 -10.66300 1.000 12.10935 103 TYR C CA 1
ATOM 2544 C C . TYR C 1 82 ? -13.57700 3.28700 -11.83100 1.000 13.29896 103 TYR C C 1
ATOM 2545 O O . TYR C 1 82 ? -13.49700 2.15300 -12.30900 1.000 14.82809 103 TYR C O 1
ATOM 2554 N N . LYS C 1 83 ? -12.81400 4.29600 -12.22700 1.000 13.89640 104 LYS C N 1
ATOM 2555 C CA . LYS C 1 83 ? -11.87600 4.16700 -13.32800 1.000 14.67808 104 LYS C CA 1
ATOM 2556 C C . LYS C 1 83 ? -10.50700 4.62600 -12.82400 1.000 14.07537 104 LYS C C 1
ATOM 2557 O O . LYS C 1 83 ? -10.35700 5.71800 -12.22600 1.000 15.01233 104 LYS C O 1
ATOM 2563 N N . GLU C 1 84 ? -9.49200 3.79800 -13.04200 1.000 14.88073 105 GLU C N 1
ATOM 2564 C CA . GLU C 1 84 ? -8.14300 4.11100 -12.58900 1.000 16.08877 105 GLU C CA 1
ATOM 2565 C C . GLU C 1 84 ? -7.46300 5.17200 -13.45000 1.000 16.01508 105 GLU C C 1
ATOM 2566 O O . GLU C 1 84 ? -7.71800 5.30300 -14.66000 1.000 16.97572 105 GLU C O 1
ATOM 2572 N N . ASN C 1 85 ? -6.53700 5.90300 -12.80600 1.000 17.54158 106 ASN C N 1
ATOM 2573 C CA . ASN C 1 85 ? -5.56700 6.73800 -13.49900 1.000 17.89951 106 ASN C CA 1
ATOM 2574 C C . ASN C 1 85 ? -6.23600 7.86500 -14.28800 1.000 16.35459 106 ASN C C 1
ATOM 2575 O O . ASN C 1 85 ? -5.79600 8.20400 -15.39300 1.000 18.74962 106 ASN C O 1
ATOM 2580 N N . VAL C 1 86 ? -7.27100 8.47400 -13.71300 1.000 15.36763 107 VAL C N 1
ATOM 2581 C CA . VAL C 1 86 ? -7.93300 9.59000 -14.38600 1.000 14.23592 107 VAL C CA 1
ATOM 2582 C C . VAL C 1 86 ? -7.32900 10.92900 -13.97200 1.000 12.93839 107 VAL C C 1
ATOM 2583 O O . VAL C 1 86 ? -7.04700 11.78100 -14.81500 1.000 14.47542 107 VAL C O 1
ATOM 2587 N N . TRP C 1 87 ? -7.24000 11.17600 -12.66500 1.000 13.83587 108 TRP C N 1
ATOM 2588 C CA . TRP C 1 87 ? -6.73900 12.46000 -12.15000 1.000 14.72808 108 TRP C CA 1
ATOM 2589 C C . TRP C 1 87 ? -5.22400 12.35700 -12.10800 1.000 18.16797 108 TRP C C 1
ATOM 2590 O O . TRP C 1 87 ? -4.65400 11.51200 -11.38800 1.000 21.22097 108 TRP C O 1
ATOM 2601 N N . ARG C 1 88 ? -4.58900 13.15000 -12.93800 1.000 16.22300 109 ARG C N 1
ATOM 2602 C CA . ARG C 1 88 ? -3.16800 13.05800 -13.18100 1.000 19.04176 109 ARG C CA 1
ATOM 2603 C C . ARG C 1 88 ? -2.45400 14.33400 -12.73100 1.000 20.21821 109 ARG C C 1
ATOM 2604 O O . ARG C 1 88 ? -1.26500 14.52300 -13.03600 1.000 23.52387 109 ARG C O 1
ATOM 2612 N N . ASP C 1 89 ? -3.09800 15.20500 -11.99900 1.000 18.35483 110 ASP C N 1
ATOM 2613 C CA . ASP C 1 89 ? -2.41100 16.26500 -11.25200 1.000 16.83360 110 ASP C CA 1
ATOM 2614 C C . ASP C 1 89 ? -1.90200 15.62000 -9.99100 1.000 16.08614 110 ASP C C 1
ATOM 2615 O O . ASP C 1 89 ? -2.71400 15.22000 -9.13800 1.000 14.92021 110 ASP C O 1
ATOM 2620 N N . PRO C 1 90 ? -0.58700 15.49100 -9.82400 1.000 14.63070 111 PRO C N 1
ATOM 2621 C CA . PRO C 1 90 ? -0.07600 14.75100 -8.66900 1.000 16.37038 111 PRO C CA 1
ATOM 2622 C C . PRO C 1 90 ? -0.43900 15.35100 -7.35300 1.000 16.28616 111 PRO C C 1
ATOM 2623 O O . PRO C 1 90 ? -0.56000 14.60600 -6.38000 1.000 16.03087 111 PRO C O 1
ATOM 2627 N N . ASP C 1 91 ? -0.60600 16.67600 -7.25500 1.000 15.94928 112 ASP C N 1
ATOM 2628 C CA . ASP C 1 91 ? -0.95800 17.19800 -5.94300 1.000 16.75201 112 ASP C CA 1
ATOM 2629 C C . ASP C 1 91 ? -2.40700 16.91700 -5.59600 1.000 16.17036 112 ASP C C 1
ATOM 2630 O O . ASP C 1 91 ? -2.71500 16.73500 -4.41800 1.000 17.72581 112 ASP C O 1
ATOM 2635 N N . PHE C 1 92 ? -3.28300 16.84200 -6.58900 1.000 14.15170 113 PHE C N 1
ATOM 2636 C CA . PHE C 1 92 ? -4.64900 16.39100 -6.32500 1.000 14.04379 113 PHE C CA 1
ATOM 2637 C C . PHE C 1 92 ? -4.65900 14.90600 -5.97300 1.000 13.64900 113 PHE C C 1
ATOM 2638 O O . PHE C 1 92 ? -5.34500 14.47900 -5.04600 1.000 14.56227 113 PHE C O 1
ATOM 2646 N N . LYS C 1 93 ? -3.92000 14.10100 -6.74100 1.000 14.88073 114 LYS C N 1
ATOM 2647 C CA . LYS C 1 93 ? -3.86800 12.65700 -6.47600 1.000 16.91255 114 LYS C CA 1
ATOM 2648 C C . LYS C 1 93 ? -3.30900 12.36300 -5.07700 1.000 17.37840 114 LYS C C 1
ATOM 2649 O O . LYS C 1 93 ? -3.88800 11.52900 -4.35600 1.000 18.93385 114 LYS C O 1
ATOM 2655 N N . SER C 1 94 ? -2.26400 13.08900 -4.66900 1.000 17.16522 115 SER C N 1
ATOM 2656 C CA . SER C 1 94 ? -1.71800 12.93700 -3.32800 1.000 19.94450 115 SER C CA 1
ATOM 2657 C C . SER C 1 94 ? -2.74000 13.32200 -2.27100 1.000 22.10002 115 SER C C 1
ATOM 2658 O O . SER C 1 94 ? -2.82600 12.67000 -1.22600 1.000 24.06868 115 SER C O 1
ATOM 2661 N N . ALA C 1 95 ? -3.48100 14.41700 -2.51200 1.000 18.12059 116 ALA C N 1
ATOM 2662 C CA . ALA C 1 95 ? -4.44300 14.96800 -1.54500 1.000 18.78909 116 ALA C CA 1
ATOM 2663 C C . ALA C 1 95 ? -5.69100 14.11300 -1.42900 1.000 20.60773 116 ALA C C 1
ATOM 2664 O O . ALA C 1 95 ? -6.24100 13.96000 -0.32500 1.000 22.03948 116 ALA C O 1
ATOM 2666 N N . PHE C 1 96 ? -6.16400 13.55800 -2.55200 1.000 17.79161 117 PHE C N 1
ATOM 2667 C CA . PHE C 1 96 ? -7.47200 12.93500 -2.67700 1.000 17.47578 117 PHE C CA 1
ATOM 2668 C C . PHE C 1 96 ? -7.29900 11.59200 -3.38500 1.000 17.40472 117 PHE C C 1
ATOM 2669 O O . PHE C 1 96 ? -7.03700 10.58500 -2.72000 1.000 21.80525 117 PHE C O 1
ATOM 2677 N N . SER C 1 97 ? -7.45000 11.53500 -4.70400 1.000 16.94677 118 SER C N 1
ATOM 2678 C CA . SER C 1 97 ? -7.33200 10.23200 -5.40700 1.000 16.36775 118 SER C CA 1
ATOM 2679 C C . SER C 1 97 ? -7.06000 10.42100 -6.90400 1.000 16.85465 118 SER C C 1
ATOM 2680 O O . SER C 1 97 ? -7.31100 11.46200 -7.40300 1.000 16.97309 118 SER C O 1
ATOM 2683 N N . SER C 1 98 ? -6.55000 9.38100 -7.55900 1.000 15.89927 119 SER C N 1
ATOM 2684 C CA . SER C 1 98 ? -6.37400 9.35100 -9.03200 1.000 15.83611 119 SER C CA 1
ATOM 2685 C C . SER C 1 98 ? -7.60900 8.73600 -9.71600 1.000 14.20697 119 SER C C 1
ATOM 2686 O O . SER C 1 98 ? -7.68700 8.77100 -10.90300 1.000 16.21773 119 SER C O 1
ATOM 2689 N N . ARG C 1 99 ? -8.49200 8.10400 -8.93800 1.000 14.62807 120 ARG C N 1
ATOM 2690 C CA . ARG C 1 99 ? -9.63700 7.35900 -9.53200 1.000 13.27001 120 ARG C CA 1
ATOM 2691 C C . ARG C 1 99 ? -10.87100 8.24200 -9.74700 1.000 13.21737 120 ARG C C 1
ATOM 2692 O O . ARG C 1 99 ? -11.15600 9.09800 -8.88600 1.000 14.09116 120 ARG C O 1
ATOM 2700 N N . GLU C 1 100 ? -11.56300 8.01700 -10.87100 1.000 12.53045 121 GLU C N 1
ATOM 2701 C CA . GLU C 1 100 ? -12.83500 8.71300 -11.19300 1.000 11.54086 121 GLU C CA 1
ATOM 2702 C C . GLU C 1 100 ? -14.01300 7.82500 -10.78300 1.000 12.49360 121 GLU C C 1
ATOM 2703 O O . GLU C 1 100 ? -14.06600 6.68300 -11.16000 1.000 14.79125 121 GLU C O 1
ATOM 2709 N N . LEU C 1 101 ? -14.92000 8.39900 -10.01100 1.000 10.58811 122 LEU C N 1
ATOM 2710 C CA . LEU C 1 101 ? -16.16100 7.71000 -9.58300 1.000 11.20924 122 LEU C CA 1
ATOM 2711 C C . LEU C 1 101 ? -17.11300 7.62700 -10.78200 1.000 11.27240 122 LEU C C 1
ATOM 2712 O O . LEU C 1 101 ? -17.44900 8.64600 -11.34900 1.000 12.73837 122 LEU C O 1
ATOM 2717 N N . ILE C 1 102 ? -17.53700 6.40200 -11.07200 1.000 11.61455 123 ILE C N 1
ATOM 2718 C CA . ILE C 1 102 ? -18.37900 6.10200 -12.25000 1.000 12.54098 123 ILE C CA 1
ATOM 2719 C C . ILE C 1 102 ? -19.82000 5.75800 -11.87200 1.000 11.29609 123 ILE C C 1
ATOM 2720 O O . ILE C 1 102 ? -20.76200 6.19900 -12.55300 1.000 11.50401 123 ILE C O 1
ATOM 2725 N N . ALA C 1 103 ? -20.04200 5.04600 -10.75400 1.000 11.00395 124 ALA C N 1
ATOM 2726 C CA . ALA C 1 103 ? -21.39100 4.63200 -10.38400 1.000 11.03290 124 ALA C CA 1
ATOM 2727 C C . ALA C 1 103 ? -21.38700 4.20200 -8.93800 1.000 12.31200 124 ALA C C 1
ATOM 2728 O O . ALA C 1 103 ? -20.36000 3.71500 -8.43500 1.000 11.68298 124 ALA C O 1
ATOM 2730 N N . ILE C 1 104 ? -22.58300 4.28300 -8.32100 1.000 12.05671 125 ILE C N 1
ATOM 2731 C CA . ILE C 1 104 ? -22.80600 3.78300 -6.96400 1.000 11.34347 125 ILE C CA 1
ATOM 2732 C C . ILE C 1 104 ? -24.04900 2.91600 -7.03000 1.000 11.55665 125 ILE C C 1
ATOM 2733 O O . ILE C 1 104 ? -25.10300 3.40000 -7.46500 1.000 11.66192 125 ILE C O 1
ATOM 2738 N N . THR C 1 105 ? -23.94000 1.67100 -6.59900 1.000 11.54875 126 THR C N 1
ATOM 2739 C CA . THR C 1 105 ? -25.10100 0.78400 -6.57200 1.000 11.58297 126 THR C CA 1
ATOM 2740 C C . THR C 1 105 ? -25.20600 0.18500 -5.17300 1.000 11.32241 126 THR C C 1
ATOM 2741 O O . THR C 1 105 ? -24.23600 0.16000 -4.40300 1.000 12.30674 126 THR C O 1
ATOM 2745 N N . THR C 1 106 ? -26.37400 -0.35200 -4.83300 1.000 12.01197 127 THR C N 1
ATOM 2746 C CA . THR C 1 106 ? -26.55700 -0.85900 -3.50200 1.000 12.15409 127 THR C CA 1
ATOM 2747 C C . THR C 1 106 ? -26.29400 -2.37200 -3.43700 1.000 12.81733 127 THR C C 1
ATOM 2748 O O . THR C 1 106 ? -26.46400 -3.10300 -4.41000 1.000 14.06484 127 THR C O 1
ATOM 2752 N N . CYS C 1 107 ? -25.97500 -2.82000 -2.24100 1.000 13.60426 128 CYS C N 1
ATOM 2753 C CA . CYS C 1 107 ? -25.92000 -4.25300 -1.90900 1.000 15.07812 128 CYS C CA 1
ATOM 2754 C C . CYS C 1 107 ? -26.97700 -4.56700 -0.87000 1.000 15.68872 128 CYS C C 1
ATOM 2755 O O . CYS C 1 107 ? -26.81600 -4.24100 0.31000 1.000 18.96543 128 CYS C O 1
ATOM 2758 N N . SER C 1 108 ? -28.02400 -5.26500 -1.28600 1.000 15.56239 129 SER C N 1
ATOM 2759 C CA . SER C 1 108 ? -29.11500 -5.57400 -0.37700 1.000 16.73095 129 SER C CA 1
ATOM 2760 C C . SER C 1 108 ? -28.77500 -6.72100 0.55500 1.000 19.73395 129 SER C C 1
ATOM 2761 O O . SER C 1 108 ? -29.49400 -6.98800 1.53400 1.000 21.73418 129 SER C O 1
ATOM 2764 N N . SER C 1 109 ? -27.70500 -7.45000 0.26800 1.000 17.50210 130 SER C N 1
ATOM 2765 C CA . SER C 1 109 ? -27.24200 -8.48700 1.17500 1.000 19.89712 130 SER C CA 1
ATOM 2766 C C . SER C 1 109 ? -25.74200 -8.62500 0.99100 1.000 22.50007 130 SER C C 1
ATOM 2767 O O . SER C 1 109 ? -25.15200 -8.06700 0.07500 1.000 22.79484 130 SER C O 1
ATOM 2770 N N . SER C 1 110 ? -25.13700 -9.43500 1.85900 1.000 24.70823 131 SER C N 1
ATOM 2771 C CA . SER C 1 110 ? -23.70300 -9.63600 1.77600 1.000 26.05839 131 SER C CA 1
ATOM 2772 C C . SER C 1 110 ? -23.32800 -10.36300 0.49700 1.000 26.87691 131 SER C C 1
ATOM 2773 O O . SER C 1 110 ? -22.14700 -10.30500 0.11500 1.000 28.24286 131 SER C O 1
ATOM 2776 N N . SER C 1 111 ? -24.30000 -11.01700 -0.17700 1.000 26.27157 132 SER C N 1
ATOM 2777 C CA . SER C 1 111 ? -24.07000 -11.72700 -1.42400 1.000 29.22982 132 SER C CA 1
ATOM 2778 C C . SER C 1 111 ? -24.57700 -11.04400 -2.69400 1.000 30.18520 132 SER C C 1
ATOM 2779 O O . SER C 1 111 ? -24.26200 -11.51900 -3.78500 1.000 30.00097 132 SER C O 1
ATOM 2782 N N . TYR C 1 112 ? -25.35600 -9.96400 -2.62300 1.000 23.45808 133 TYR C N 1
ATOM 2783 C CA . TYR C 1 112 ? -25.89200 -9.36700 -3.84800 1.000 21.22097 133 TYR C CA 1
ATOM 2784 C C . TYR C 1 112 ? -25.65200 -7.87800 -3.83800 1.000 19.10229 133 TYR C C 1
ATOM 2785 O O . TYR C 1 112 ? -26.08100 -7.20300 -2.90500 1.000 16.91255 133 TYR C O 1
ATOM 2794 N N . CYS C 1 113 ? -25.02000 -7.36600 -4.88600 1.000 18.52591 134 CYS C N 1
ATOM 2795 C CA . CYS C 1 113 ? -25.06800 -5.94200 -5.21000 1.000 17.87320 134 CYS C CA 1
ATOM 2796 C C . CYS C 1 113 ? -25.60700 -5.76200 -6.61800 1.000 16.34143 134 CYS C C 1
ATOM 2797 O O . CYS C 1 113 ? -25.34700 -6.58900 -7.51400 1.000 17.32576 134 CYS C O 1
ATOM 2800 N N . MET C 1 114 ? -26.34700 -4.68700 -6.81000 1.000 14.52543 135 MET C N 1
ATOM 2801 C CA . MET C 1 114 ? -26.92100 -4.40500 -8.11900 1.000 15.01233 135 MET C CA 1
ATOM 2802 C C . MET C 1 114 ? -25.81500 -3.96400 -9.08100 1.000 14.99127 135 MET C C 1
ATOM 2803 O O . MET C 1 114 ? -24.78200 -3.42800 -8.66500 1.000 15.68872 135 MET C O 1
ATOM 2808 N N . GLY C 1 115 ? -26.03000 -4.17600 -10.38400 1.000 15.44396 136 GLY C N 1
ATOM 2809 C CA . GLY C 1 115 ? -25.15700 -3.69000 -11.41200 1.000 15.60187 136 GLY C CA 1
ATOM 2810 C C . GLY C 1 115 ? -24.39300 -4.79900 -12.13300 1.000 15.06233 136 GLY C C 1
ATOM 2811 O O . GLY C 1 115 ? -24.40600 -5.96900 -11.72200 1.000 18.41537 136 GLY C O 1
ATOM 2812 N N . PRO C 1 116 ? -23.69700 -4.40600 -13.22300 1.000 17.53368 137 PRO C N 1
ATOM 2813 C CA . PRO C 1 116 ? -22.95900 -5.38700 -14.03800 1.000 18.91806 137 PRO C CA 1
ATOM 2814 C C . PRO C 1 116 ? -21.77600 -5.97700 -13.25300 1.000 18.07848 137 PRO C C 1
ATOM 2815 O O . PRO C 1 116 ? -21.09500 -5.27400 -12.50700 1.000 15.59661 137 PRO C O 1
ATOM 2819 N N . THR C 1 117 ? -21.54100 -7.26800 -13.40800 1.000 22.14213 138 THR C N 1
ATOM 2820 C CA . THR C 1 117 ? -20.28100 -7.86000 -12.96300 1.000 22.35005 138 THR C CA 1
ATOM 2821 C C . THR C 1 117 ? -19.48200 -8.36600 -14.15800 1.000 20.16294 138 THR C C 1
ATOM 2822 O O . THR C 1 117 ? -20.01300 -8.55400 -15.25500 1.000 22.64219 138 THR C O 1
ATOM 2826 N N . VAL C 1 118 ? -18.17400 -8.51700 -13.93000 1.000 19.11808 139 VAL C N 1
ATOM 2827 C CA . VAL C 1 118 ? -17.31700 -8.91900 -15.03900 1.000 19.27073 139 VAL C CA 1
ATOM 2828 C C . VAL C 1 118 ? -17.74400 -10.29400 -15.53500 1.000 19.12598 139 VAL C C 1
ATOM 2829 O O . VAL C 1 118 ? -18.40000 -11.07300 -14.82400 1.000 20.64458 139 VAL C O 1
ATOM 2833 N N . THR C 1 119 ? -17.40400 -10.57100 -16.79900 1.000 19.26020 140 THR C N 1
ATOM 2834 C CA . THR C 1 119 ? -17.78100 -11.83500 -17.41900 1.000 20.79723 140 THR C CA 1
ATOM 2835 C C . THR C 1 119 ? -17.22600 -13.03200 -16.64200 1.000 18.92069 140 THR C C 1
ATOM 2836 O O . THR C 1 119 ? -17.90300 -14.04800 -16.46400 1.000 22.47375 140 THR C O 1
ATOM 2840 N N . ASN C 1 120 ? -15.96000 -12.96500 -16.23800 1.000 17.99163 141 ASN C N 1
ATOM 2841 C CA . ASN C 1 120 ? -15.30600 -14.15000 -15.66000 1.000 16.44144 141 ASN C CA 1
ATOM 2842 C C . ASN C 1 120 ? -14.05000 -13.69100 -14.94300 1.000 14.17275 141 ASN C C 1
ATOM 2843 O O . ASN C 1 120 ? -13.73500 -12.49600 -14.90700 1.000 15.40711 141 ASN C O 1
ATOM 2848 N N . LEU C 1 121 ? -13.28200 -14.64800 -14.43900 1.000 14.44384 142 LEU C N 1
ATOM 2849 C CA . LEU C 1 121 ? -12.08000 -14.33300 -13.62600 1.000 15.11497 142 LEU C CA 1
ATOM 2850 C C . LEU C 1 121 ? -11.01800 -13.52000 -14.37400 1.000 14.89126 142 LEU C C 1
ATOM 2851 O O . LEU C 1 121 ? -10.24100 -12.92200 -13.70000 1.000 17.96531 142 LEU C O 1
ATOM 2856 N N . GLU C 1 122 ? -11.02800 -13.52700 -15.69400 1.000 16.52567 143 GLU C N 1
ATOM 2857 C CA . GLU C 1 122 ? -10.05500 -12.73000 -16.43000 1.000 19.67341 143 GLU C CA 1
ATOM 2858 C C . GLU C 1 122 ? -10.69000 -11.54700 -17.12200 1.000 20.06293 143 GLU C C 1
ATOM 2859 O O . GLU C 1 122 ? -10.00700 -10.84000 -17.87100 1.000 22.65272 143 GLU C O 1
ATOM 2865 N N . SER C 1 123 ? -11.98200 -11.30700 -16.87600 1.000 19.24178 144 SER C N 1
ATOM 2866 C CA . SER C 1 123 ? -12.72200 -10.22500 -17.53000 1.000 22.57376 144 SER C CA 1
ATOM 2867 C C . SER C 1 123 ? -12.55300 -10.29200 -19.05100 1.000 24.74507 144 SER C C 1
ATOM 2868 O O . SER C 1 123 ? -12.27600 -9.29100 -19.71600 1.000 27.34538 144 SER C O 1
ATOM 2871 N N . ASP C 1 124 ? -12.69700 -11.49600 -19.61200 1.000 27.07167 145 ASP C N 1
ATOM 2872 C CA . ASP C 1 124 ? -12.59000 -11.69700 -21.07400 1.000 31.06162 145 ASP C CA 1
ATOM 2873 C C . ASP C 1 124 ? -13.62400 -10.84700 -21.80400 1.000 34.71732 145 ASP C C 1
ATOM 2874 O O . ASP C 1 124 ? -14.77700 -10.73500 -21.35900 1.000 36.79915 145 ASP C O 1
ATOM 2879 N N . ALA D 1 1 ? 1.68200 21.70800 -3.65700 1.000 23.42649 22 ALA D N 1
ATOM 2880 C CA . ALA D 1 1 ? 0.36100 21.62200 -3.00900 1.000 23.80285 22 ALA D CA 1
ATOM 2881 C C . ALA D 1 1 ? -0.78400 22.16100 -3.88900 1.000 21.76314 22 ALA D C 1
ATOM 2882 O O . ALA D 1 1 ? -0.53700 22.88000 -4.85600 1.000 24.65032 22 ALA D O 1
ATOM 2884 N N . MET D 1 2 ? -2.03200 21.78500 -3.58400 1.000 19.56024 23 MET D N 1
ATOM 2885 C CA . MET D 1 2 ? -3.18100 22.30900 -4.31100 1.000 16.34143 23 MET D CA 1
ATOM 2886 C C . MET D 1 2 ? -3.37900 23.77700 -3.98400 1.000 15.98876 23 MET D C 1
ATOM 2887 O O . MET D 1 2 ? -3.48300 24.14500 -2.81300 1.000 16.10719 23 MET D O 1
ATOM 2892 N N . ALA D 1 3 ? -3.43400 24.59700 -5.00600 1.000 16.33091 24 ALA D N 1
ATOM 2893 C CA . ALA D 1 3 ? -3.67600 26.02200 -4.80100 1.000 16.52567 24 ALA D CA 1
ATOM 2894 C C . ALA D 1 3 ? -4.96700 26.23200 -4.01900 1.000 16.38354 24 ALA D C 1
ATOM 2895 O O . ALA D 1 3 ? -6.01500 25.63700 -4.32400 1.000 15.52291 24 ALA D O 1
ATOM 2897 N N . ASP D 1 4 ? -4.89900 27.09300 -3.01000 1.000 15.68083 25 ASP D N 1
ATOM 2898 C CA . ASP D 1 4 ? -5.99200 27.49900 -2.11100 1.000 14.86757 25 ASP D CA 1
ATOM 2899 C C . ASP D 1 4 ? -6.36200 26.45900 -1.05600 1.000 13.64637 25 ASP D C 1
ATOM 2900 O O . ASP D 1 4 ? -7.37800 26.61100 -0.36500 1.000 15.00706 25 ASP D O 1
ATOM 2905 N N . TYR D 1 5 ? -5.50200 25.45100 -0.83800 1.000 14.19118 26 TYR D N 1
ATOM 2906 C CA . TYR D 1 5 ? -5.70900 24.40600 0.17300 1.000 14.04905 26 TYR D CA 1
ATOM 2907 C C . TYR D 1 5 ? -4.70000 24.51200 1.33700 1.000 14.83599 26 TYR D C 1
ATOM 2908 O O . TYR D 1 5 ? -4.65400 23.64000 2.18600 1.000 16.18089 26 TYR D O 1
ATOM 2917 N N . ASP D 1 6 ? -3.99100 25.62500 1.44500 1.000 15.13076 27 ASP D N 1
ATOM 2918 C CA . ASP D 1 6 ? -2.90600 25.76200 2.43100 1.000 16.10193 27 ASP D CA 1
ATOM 2919 C C . ASP D 1 6 ? -3.40600 26.12600 3.81600 1.000 15.76768 27 ASP D C 1
ATOM 2920 O O . ASP D 1 6 ? -2.64300 26.00100 4.77600 1.000 16.94940 27 ASP D O 1
ATOM 2925 N N . THR D 1 7 ? -4.63500 26.64600 3.94100 1.000 13.46214 28 THR D N 1
ATOM 2926 C CA . THR D 1 7 ? -5.13000 27.20200 5.19400 1.000 13.15158 28 THR D CA 1
ATOM 2927 C C . THR D 1 7 ? -6.41000 26.47500 5.58700 1.000 13.00156 28 THR D C 1
ATOM 2928 O O . THR D 1 7 ? -7.39000 26.49300 4.84300 1.000 13.94115 28 THR D O 1
ATOM 2932 N N . TYR D 1 8 ? -6.38800 25.83000 6.75100 1.000 13.23317 29 TYR D N 1
ATOM 2933 C CA . TYR D 1 8 ? -7.50700 25.01000 7.17800 1.000 13.12789 29 TYR D CA 1
ATOM 2934 C C . TYR D 1 8 ? -7.50500 24.88700 8.70600 1.000 13.73323 29 TYR D C 1
ATOM 2935 O O . TYR D 1 8 ? -6.50100 25.14400 9.37700 1.000 15.13866 29 TYR D O 1
ATOM 2944 N N . VAL D 1 9 ? -8.65900 24.48300 9.23200 1.000 13.47530 30 VAL D N 1
ATOM 2945 C CA . VAL D 1 9 ? -8.79800 24.09200 10.63100 1.000 13.60163 30 VAL D CA 1
ATOM 2946 C C . VAL D 1 9 ? -9.42800 22.69900 10.62100 1.000 15.05444 30 VAL D C 1
ATOM 2947 O O . VAL D 1 9 ? -10.31000 22.41500 9.79600 1.000 14.96495 30 VAL D O 1
ATOM 2951 N N . SER D 1 10 ? -8.98900 21.84300 11.52600 1.000 14.75703 31 SER D N 1
ATOM 2952 C CA . SER D 1 10 ? -9.36500 20.43900 11.51500 1.000 14.68597 31 SER D CA 1
ATOM 2953 C C . SER D 1 10 ? -10.14100 20.08000 12.77300 1.000 14.15433 31 SER D C 1
ATOM 2954 O O . SER D 1 10 ? -9.87600 20.60000 13.87300 1.000 16.87308 31 SER D O 1
ATOM 2957 N N . ASN D 1 11 ? -11.02300 19.09200 12.62300 1.000 14.22802 32 ASN D N 1
ATOM 2958 C CA . ASN D 1 11 ? -11.75200 18.54200 13.77600 1.000 15.17287 32 ASN D CA 1
ATOM 2959 C C . ASN D 1 11 ? -12.56400 19.62500 14.47600 1.000 15.21498 32 ASN D C 1
ATOM 2960 O O . ASN D 1 11 ? -12.53300 19.73400 15.71400 1.000 17.49157 32 ASN D O 1
ATOM 2965 N N . VAL D 1 12 ? -13.28100 20.41400 13.67600 1.000 14.28329 33 VAL D N 1
ATOM 2966 C CA . VAL D 1 12 ? -14.13500 21.48100 14.17200 1.000 14.28066 33 VAL D CA 1
ATOM 2967 C C . VAL D 1 12 ? -15.57000 21.08900 13.91900 1.000 14.11485 33 VAL D C 1
ATOM 2968 O O . VAL D 1 12 ? -15.86200 20.16300 13.15900 1.000 14.36751 33 VAL D O 1
ATOM 2972 N N . GLN D 1 13 ? -16.48500 21.84300 14.51100 1.000 13.63585 34 GLN D N 1
ATOM 2973 C CA . GLN D 1 13 ? -17.90700 21.62200 14.32400 1.000 14.46752 34 GLN D CA 1
ATOM 2974 C C . GLN D 1 13 ? -18.53100 22.94700 13.93500 1.000 13.50162 34 GLN D C 1
ATOM 2975 O O . GLN D 1 13 ? -18.14600 24.00200 14.43700 1.000 14.30961 34 GLN D O 1
ATOM 2981 N N . ILE D 1 14 ? -19.46900 22.90100 13.01600 1.000 13.49372 35 ILE D N 1
ATOM 2982 C CA . ILE D 1 14 ? -20.21900 24.09400 12.63000 1.000 12.34885 35 ILE D CA 1
ATOM 2983 C C . ILE D 1 14 ? -21.35700 24.25000 13.61300 1.000 13.98589 35 ILE D C 1
ATOM 2984 O O . ILE D 1 14 ? -22.22300 23.36500 13.66000 1.000 16.26774 35 ILE D O 1
ATOM 2989 N N . ASN D 1 15 ? -21.42900 25.37400 14.34000 1.000 12.38043 36 ASN D N 1
ATOM 2990 C CA . ASN D 1 15 ? -22.51700 25.58800 15.29400 1.000 13.21211 36 ASN D CA 1
ATOM 2991 C C . ASN D 1 15 ? -23.42100 26.77100 14.97300 1.000 13.17000 36 ASN D C 1
ATOM 2992 O O . ASN D 1 15 ? -24.30900 27.09400 15.77400 1.000 14.67544 36 ASN D O 1
ATOM 2997 N N . ASN D 1 16 ? -23.25000 27.41900 13.81700 1.000 12.88049 37 ASN D N 1
ATOM 2998 C CA . ASN D 1 16 ? -24.17400 28.47300 13.38700 1.000 12.06197 37 ASN D CA 1
ATOM 2999 C C . ASN D 1 16 ? -24.09800 28.57000 11.87800 1.000 11.02237 37 ASN D C 1
ATOM 3000 O O . ASN D 1 16 ? -23.04900 28.27000 11.27200 1.000 11.77773 37 ASN D O 1
ATOM 3005 N N . LEU D 1 17 ? -25.20400 29.04000 11.28500 1.000 10.94868 38 LEU D N 1
ATOM 3006 C CA . LEU D 1 17 ? -25.31300 29.16900 9.83700 1.000 10.17754 38 LEU D CA 1
ATOM 3007 C C . LEU D 1 17 ? -26.11200 30.43100 9.55000 1.000 10.78550 38 LEU D C 1
ATOM 3008 O O . LEU D 1 17 ? -27.17000 30.67300 10.16500 1.000 12.22252 38 LEU D O 1
ATOM 3013 N N . SER D 1 18 ? -25.73600 31.11700 8.49900 1.000 10.38282 39 SER D N 1
ATOM 3014 C CA . SER D 1 18 ? -26.46500 32.27500 7.99400 1.000 10.12227 39 SER D CA 1
ATOM 3015 C C . SER D 1 18 ? -26.64700 32.13300 6.49100 1.000 9.69064 39 SER D C 1
ATOM 3016 O O . SER D 1 18 ? -25.69300 31.73300 5.79200 1.000 11.04080 39 SER D O 1
ATOM 3019 N N . TYR D 1 19 ? -27.82000 32.47600 5.96600 1.000 9.14583 40 TYR D N 1
ATOM 3020 C CA . TYR D 1 19 ? -28.01000 32.53600 4.51300 1.000 8.86422 40 TYR D CA 1
ATOM 3021 C C . TYR D 1 19 ? -28.81600 33.79400 4.23400 1.000 9.22742 40 TYR D C 1
ATOM 3022 O O . TYR D 1 19 ? -29.85600 34.03100 4.88700 1.000 9.81697 40 TYR D O 1
ATOM 3031 N N . GLY D 1 20 ? -28.40500 34.56400 3.23500 1.000 8.91686 41 GLY D N 1
ATOM 3032 C CA . GLY D 1 20 ? -29.15700 35.76200 2.91300 1.000 9.53535 41 GLY D CA 1
ATOM 3033 C C . GLY D 1 20 ? -28.93400 36.19200 1.48000 1.000 8.75105 41 GLY D C 1
ATOM 3034 O O . GLY D 1 20 ? -28.01000 35.74600 0.75700 1.000 9.66168 41 GLY D O 1
ATOM 3035 N N . VAL D 1 21 ? -29.70300 37.24200 1.15300 1.000 8.98002 42 VAL D N 1
ATOM 3036 C CA . VAL D 1 21 ? -29.54200 37.97600 -0.09600 1.000 9.86960 42 VAL D CA 1
ATOM 3037 C C . VAL D 1 21 ? -29.17200 39.42500 0.23300 1.000 9.95383 42 VAL D C 1
ATOM 3038 O O . VAL D 1 21 ? -29.54500 39.96100 1.29200 1.000 10.41177 42 VAL D O 1
ATOM 3042 N N . TYR D 1 22 ? -28.33500 40.05000 -0.62100 1.000 9.79065 43 TYR D N 1
ATOM 3043 C CA . TYR D 1 22 ? -27.68400 41.30400 -0.23200 1.000 9.97751 43 TYR D CA 1
ATOM 3044 C C . TYR D 1 22 ? -27.11300 41.96200 -1.48300 1.000 11.28820 43 TYR D C 1
ATOM 3045 O O . TYR D 1 22 ? -26.47900 41.27700 -2.29500 1.000 11.06185 43 TYR D O 1
ATOM 3054 N N . THR D 1 23 ? -27.24900 43.28100 -1.59100 1.000 10.44073 44 THR D N 1
ATOM 3055 C CA . THR D 1 23 ? -26.59400 44.02500 -2.67000 1.000 10.95921 44 THR D CA 1
ATOM 3056 C C . THR D 1 23 ? -25.19700 44.42700 -2.18000 1.000 11.50138 44 THR D C 1
ATOM 3057 O O . THR D 1 23 ? -25.08100 45.04700 -1.12200 1.000 12.56730 44 THR D O 1
ATOM 3061 N N . SER D 1 24 ? -24.14600 44.04100 -2.89600 1.000 11.60139 45 SER D N 1
ATOM 3062 C CA . SER D 1 24 ? -22.78300 44.40100 -2.49500 1.000 12.37780 45 SER D CA 1
ATOM 3063 C C . SER D 1 24 ? -22.04300 44.84300 -3.73100 1.000 13.21737 45 SER D C 1
ATOM 3064 O O . SER D 1 24 ? -22.02000 44.17200 -4.76600 1.000 13.09631 45 SER D O 1
ATOM 3067 N N . GLY D 1 25 ? -21.38700 46.00000 -3.60300 1.000 15.97823 46 GLY D N 1
ATOM 3068 C CA . GLY D 1 25 ? -20.57900 46.52000 -4.70500 1.000 16.23353 46 GLY D CA 1
ATOM 3069 C C . GLY D 1 25 ? -21.30600 46.66000 -6.02400 1.000 13.38845 46 GLY D C 1
ATOM 3070 O O . GLY D 1 25 ? -20.74700 46.42200 -7.11000 1.000 15.52555 46 GLY D O 1
ATOM 3071 N N . GLY D 1 26 ? -22.58700 47.02200 -5.95400 1.000 14.25434 47 GLY D N 1
ATOM 3072 C CA . GLY D 1 26 ? -23.36200 47.20900 -7.17500 1.000 15.44922 47 GLY D CA 1
ATOM 3073 C C . GLY D 1 26 ? -23.97500 45.95500 -7.76600 1.000 14.35698 47 GLY D C 1
ATOM 3074 O O . GLY D 1 26 ? -24.58900 46.04900 -8.83900 1.000 17.82582 47 GLY D O 1
ATOM 3075 N N . LYS D 1 27 ? -23.81200 44.79500 -7.13900 1.000 13.75428 48 LYS D N 1
ATOM 3076 C CA . LYS D 1 27 ? -24.31400 43.54000 -7.68600 1.000 13.16737 48 LYS D CA 1
ATOM 3077 C C . LYS D 1 27 ? -25.24100 42.89000 -6.67700 1.000 10.64865 48 LYS D C 1
ATOM 3078 O O . LYS D 1 27 ? -25.04500 42.94700 -5.46200 1.000 11.14871 48 LYS D O 1
ATOM 3084 N N . GLU D 1 28 ? -26.26900 42.19300 -7.17700 1.000 11.59086 49 GLU D N 1
ATOM 3085 C CA . GLU D 1 28 ? -27.14300 41.38000 -6.31500 1.000 11.45664 49 GLU D CA 1
ATOM 3086 C C . GLU D 1 28 ? -26.46500 40.06700 -5.97200 1.000 10.93026 49 GLU D C 1
ATOM 3087 O O . GLU D 1 28 ? -26.01100 39.36000 -6.88800 1.000 12.83575 49 GLU D O 1
ATOM 3093 N N . THR D 1 29 ? -26.37100 39.75600 -4.67400 1.000 9.77222 50 THR D N 1
ATOM 3094 C CA . THR D 1 29 ? -25.66400 38.55600 -4.27900 1.000 10.82235 50 THR D CA 1
ATOM 3095 C C . THR D 1 29 ? -26.57600 37.66900 -3.42800 1.000 10.54863 50 THR D C 1
ATOM 3096 O O . THR D 1 29 ? -27.56600 38.11600 -2.80900 1.000 9.71695 50 THR D O 1
ATOM 3100 N N . GLN D 1 30 ? -26.17000 36.40300 -3.37500 1.000 9.36691 51 GLN D N 1
ATOM 3101 C CA . GLN D 1 30 ? -26.53400 35.47900 -2.29200 1.000 9.27480 51 GLN D CA 1
ATOM 3102 C C . GLN D 1 30 ? -25.26500 35.19900 -1.51400 1.000 9.18794 51 GLN D C 1
ATOM 3103 O O . GLN D 1 30 ? -24.18000 35.17700 -2.09600 1.000 10.06173 51 GLN D O 1
ATOM 3109 N N . PHE D 1 31 ? -25.38600 34.97000 -0.19800 1.000 9.39850 52 PHE D N 1
ATOM 3110 C CA . PHE D 1 31 ? -24.22400 34.48900 0.55300 1.000 9.63010 52 PHE D CA 1
ATOM 3111 C C . PHE D 1 31 ? -24.68500 33.53300 1.62700 1.000 8.92212 52 PHE D C 1
ATOM 3112 O O . PHE D 1 31 ? -25.86300 33.50500 2.00600 1.000 9.43008 52 PHE D O 1
ATOM 3120 N N . PHE D 1 32 ? -23.74400 32.71000 2.08400 1.000 9.33007 53 PHE D N 1
ATOM 3121 C CA . PHE D 1 32 ? -23.97800 32.05400 3.35400 1.000 9.67221 53 PHE D CA 1
ATOM 3122 C C . PHE D 1 32 ? -22.69200 32.09000 4.14500 1.000 9.97751 53 PHE D C 1
ATOM 3123 O O . PHE D 1 32 ? -21.58600 32.29200 3.58900 1.000 11.25135 53 PHE D O 1
ATOM 3131 N N . CYS D 1 33 ? -22.81100 31.93200 5.45500 1.000 10.41177 54 CYS D N 1
ATOM 3132 C CA A CYS D 1 33 ? -21.64300 31.91700 6.31700 0.530 13.30686 54 CYS D CA 1
ATOM 3133 C CA B CYS D 1 33 ? -21.67500 31.99200 6.37100 0.470 13.52267 54 CYS D CA 1
ATOM 3134 C C . CYS D 1 33 ? -21.83300 30.87900 7.39500 1.000 12.55414 54 CYS D C 1
ATOM 3135 O O . CYS D 1 33 ? -22.97000 30.61500 7.83400 1.000 14.49384 54 CYS D O 1
ATOM 3140 N N . ILE D 1 34 ? -20.73700 30.23800 7.76500 1.000 11.10396 55 ILE D N 1
ATOM 3141 C CA . ILE D 1 34 ? -20.74100 29.24100 8.84100 1.000 12.47255 55 ILE D CA 1
ATOM 3142 C C . ILE D 1 34 ? -19.99400 29.82000 10.01700 1.000 12.02776 55 ILE D C 1
ATOM 3143 O O . ILE D 1 34 ? -18.96600 30.52300 9.83600 1.000 13.85166 55 ILE D O 1
ATOM 3148 N N . GLY D 1 35 ? -20.43100 29.49300 11.22100 1.000 12.54624 56 GLY D N 1
ATOM 3149 C CA . GLY D 1 35 ? -19.67300 29.77400 12.42700 1.000 13.75691 56 GLY D CA 1
ATOM 3150 C C . GLY D 1 35 ? -19.20700 28.47100 13.04900 1.000 13.50425 56 GLY D C 1
ATOM 3151 O O . GLY D 1 35 ? -19.94500 27.47600 13.04200 1.000 13.34634 56 GLY D O 1
ATOM 3152 N N . LEU D 1 36 ? -18.03800 28.48800 13.66300 1.000 14.37541 57 LEU D N 1
ATOM 3153 C CA . LEU D 1 36 ? -17.45500 27.29400 14.26000 1.000 13.29896 57 LEU D CA 1
ATOM 3154 C C . LEU D 1 36 ? -17.52400 27.32900 15.77700 1.000 14.68860 57 LEU D C 1
ATOM 3155 O O . LEU D 1 36 ? -17.45900 28.39500 16.40900 1.000 15.62029 57 LEU D O 1
ATOM 3160 N N . LYS D 1 37 ? -17.70100 26.15000 16.35100 1.000 15.17814 58 LYS D N 1
ATOM 3161 C CA . LYS D 1 37 ? -17.86000 26.04100 17.78300 1.000 16.17299 58 LYS D CA 1
ATOM 3162 C C . LYS D 1 37 ? -16.51900 26.24300 18.47300 1.000 16.47303 58 LYS D C 1
ATOM 3163 O O . LYS D 1 37 ? -15.50100 25.64700 18.08300 1.000 19.63656 58 LYS D O 1
ATOM 3169 N N . HIS D 1 38 ? -16.54400 26.98500 19.57500 1.000 17.59158 59 HIS D N 1
ATOM 3170 C CA . HIS D 1 38 ? -15.37000 27.13700 20.43700 1.000 17.95742 59 HIS D CA 1
ATOM 3171 C C . HIS D 1 38 ? -15.75200 26.71600 21.84700 1.000 19.06544 59 HIS D C 1
ATOM 3172 O O . HIS D 1 38 ? -16.43100 27.45700 22.56700 1.000 19.08913 59 HIS D O 1
ATOM 3179 N N . GLY D 1 39 ? -15.32800 25.51700 22.22200 1.000 18.38642 60 GLY D N 1
ATOM 3180 C CA . GLY D 1 39 ? -15.67400 25.04200 23.56600 1.000 20.92093 60 GLY D CA 1
ATOM 3181 C C . GLY D 1 39 ? -17.19000 25.05300 23.75400 1.000 20.42613 60 GLY D C 1
ATOM 3182 O O . GLY D 1 39 ? -17.95100 24.60100 22.88500 1.000 21.05252 60 GLY D O 1
ATOM 3183 N N . SER D 1 40 ? -17.65400 25.55400 24.90200 1.000 19.09439 61 SER D N 1
ATOM 3184 C CA . SER D 1 40 ? -19.08100 25.64000 25.19400 1.000 20.55510 61 SER D CA 1
ATOM 3185 C C . SER D 1 40 ? -19.63500 27.03400 24.95900 1.000 22.35531 61 SER D C 1
ATOM 3186 O O . SER D 1 40 ? -20.77400 27.33000 25.36400 1.000 26.27420 61 SER D O 1
ATOM 3189 N N . GLU D 1 41 ? -18.86300 27.90700 24.32900 1.000 21.12885 62 GLU D N 1
ATOM 3190 C CA . GLU D 1 41 ? -19.33100 29.26600 24.09200 1.000 23.45281 62 GLU D CA 1
ATOM 3191 C C . GLU D 1 41 ? -20.44500 29.29300 23.04400 1.000 20.43140 62 GLU D C 1
ATOM 3192 O O . GLU D 1 41 ? -20.40700 28.55700 22.05300 1.000 21.50784 62 GLU D O 1
ATOM 3198 N N . ALA D 1 42 ? -21.43600 30.18000 23.24700 1.000 21.46310 63 ALA D N 1
ATOM 3199 C CA . ALA D 1 42 ? -22.47800 30.31500 22.21900 1.000 21.26044 63 ALA D CA 1
ATOM 3200 C C . ALA D 1 42 ? -21.96000 31.06300 20.99900 1.000 20.04977 63 ALA D C 1
ATOM 3201 O O . ALA D 1 42 ? -22.32100 30.76200 19.84500 1.000 21.24465 63 ALA D O 1
ATOM 3203 N N . ILE D 1 43 ? -21.10600 32.05500 21.21400 1.000 20.90514 64 ILE D N 1
ATOM 3204 C CA . ILE D 1 43 ? -20.67800 32.86300 20.08700 1.000 19.46549 64 ILE D CA 1
ATOM 3205 C C . ILE D 1 43 ? -19.67800 32.07300 19.24500 1.000 18.35483 64 ILE D C 1
ATOM 3206 O O . ILE D 1 43 ? -18.65300 31.59300 19.75900 1.000 17.81793 64 ILE D O 1
ATOM 3211 N N . SER D 1 44 ? -19.96100 31.95300 17.95700 1.000 18.84700 65 SER D N 1
ATOM 3212 C CA . SER D 1 44 ? -19.06300 31.23000 17.07200 1.000 19.15493 65 SER D CA 1
ATOM 3213 C C . SER D 1 44 ? -17.76300 31.99700 16.87800 1.000 20.84724 65 SER D C 1
ATOM 3214 O O . SER D 1 44 ? -17.67400 33.19900 17.11600 1.000 23.20541 65 SER D O 1
ATOM 3217 N N . ILE D 1 45 ? -16.74400 31.27900 16.43700 1.000 21.54732 66 ILE D N 1
ATOM 3218 C CA . ILE D 1 45 ? -15.46200 31.85500 16.06800 1.000 21.46310 66 ILE D CA 1
ATOM 3219 C C . ILE D 1 45 ? -15.18900 31.43800 14.61300 1.000 20.29454 66 ILE D C 1
ATOM 3220 O O . ILE D 1 45 ? -15.82700 30.52600 14.05300 1.000 20.47614 66 ILE D O 1
ATOM 3225 N N . ASN D 1 46 ? -14.20500 32.10000 14.02300 1.000 20.79986 67 ASN D N 1
ATOM 3226 C CA . ASN D 1 46 ? -13.63700 31.73100 12.72900 1.000 21.94210 67 ASN D CA 1
ATOM 3227 C C . ASN D 1 46 ? -14.71400 31.58500 11.64400 1.000 19.37338 67 ASN D C 1
ATOM 3228 O O . ASN D 1 46 ? -14.70700 30.64900 10.84600 1.000 18.57854 67 ASN D O 1
ATOM 3233 N N . ALA D 1 47 ? -15.62600 32.55500 11.59200 1.000 16.68095 68 ALA D N 1
ATOM 3234 C CA . ALA D 1 47 ? -16.68700 32.48500 10.59400 1.000 14.94653 68 ALA D CA 1
ATOM 3235 C C . ALA D 1 47 ? -16.07900 32.49100 9.18800 1.000 13.62795 68 ALA D C 1
ATOM 3236 O O . ALA D 1 47 ? -15.06500 33.13700 8.94800 1.000 15.03075 68 ALA D O 1
ATOM 3238 N N . MET D 1 48 ? -16.69400 31.77500 8.27800 1.000 12.90418 69 MET D N 1
ATOM 3239 C CA . MET D 1 48 ? -16.25600 31.71000 6.88400 1.000 13.14105 69 MET D CA 1
ATOM 3240 C C . MET D 1 48 ? -17.48600 31.82100 5.99700 1.000 11.62508 69 MET D C 1
ATOM 3241 O O . MET D 1 48 ? -18.53700 31.25700 6.32400 1.000 13.35686 69 MET D O 1
ATOM 3246 N N . CYS D 1 49 ? -17.34700 32.41700 4.82200 1.000 10.92499 70 CYS D N 1
ATOM 3247 C CA . CYS D 1 49 ? -18.49500 32.69500 3.96000 1.000 11.32767 70 CYS D CA 1
ATOM 3248 C C . CYS D 1 49 ? -18.21200 32.35700 2.52000 1.000 10.01436 70 CYS D C 1
ATOM 3249 O O . CYS D 1 49 ? -17.05500 32.21900 2.09500 1.000 10.89604 70 CYS D O 1
ATOM 3252 N N . LYS D 1 50 ? -19.27800 32.22600 1.74700 1.000 10.04594 71 LYS D N 1
ATOM 3253 C CA . LYS D 1 50 ? -19.20700 32.04800 0.30900 1.000 9.43271 71 LYS D CA 1
ATOM 3254 C C . LYS D 1 50 ? -20.28600 32.91700 -0.29900 1.000 9.85908 71 LYS D C 1
ATOM 3255 O O . LYS D 1 50 ? -21.38700 33.07400 0.26600 1.000 10.03541 71 LYS D O 1
ATOM 3261 N N . VAL D 1 51 ? -19.99100 33.45800 -1.47400 1.000 10.57232 72 VAL D N 1
ATOM 3262 C CA . VAL D 1 51 ? -20.87300 34.45100 -2.13200 1.000 9.21953 72 VAL D CA 1
ATOM 3263 C C . VAL D 1 51 ? -21.03800 34.00100 -3.57700 1.000 9.89856 72 VAL D C 1
ATOM 3264 O O . VAL D 1 51 ? -20.06500 33.54400 -4.20400 1.000 11.52507 72 VAL D O 1
ATOM 3268 N N . ASP D 1 52 ? -22.26400 34.03700 -4.10700 1.000 9.82486 73 ASP D N 1
ATOM 3269 C CA . ASP D 1 52 ? -22.46600 33.44200 -5.42700 1.000 10.46968 73 ASP D CA 1
ATOM 3270 C C . ASP D 1 52 ? -21.77000 34.14400 -6.57200 1.000 12.58046 73 ASP D C 1
ATOM 3271 O O . ASP D 1 52 ? -21.35700 33.46600 -7.53300 1.000 13.27791 73 ASP D O 1
ATOM 3276 N N . VAL D 1 53 ? -21.62600 35.46500 -6.50800 1.000 10.93289 74 VAL D N 1
ATOM 3277 C CA . VAL D 1 53 ? -21.14200 36.22900 -7.65500 1.000 12.19094 74 VAL D CA 1
ATOM 3278 C C . VAL D 1 53 ? -19.81800 36.91400 -7.39300 1.000 12.40412 74 VAL D C 1
ATOM 3279 O O . VAL D 1 53 ? -19.39800 37.73800 -8.22000 1.000 14.29382 74 VAL D O 1
ATOM 3283 N N . TYR D 1 54 ? -19.20100 36.67700 -6.23900 1.000 12.58835 75 TYR D N 1
ATOM 3284 C CA . TYR D 1 54 ? -17.89400 37.24800 -5.90200 1.000 12.64625 75 TYR D CA 1
ATOM 3285 C C . TYR D 1 54 ? -17.05300 36.13100 -5.31700 1.000 11.57507 75 TYR D C 1
ATOM 3286 O O . TYR D 1 54 ? -17.56900 35.12600 -4.84800 1.000 13.79113 75 TYR D O 1
ATOM 3295 N N . GLY D 1 55 ? -15.75800 36.35900 -5.26500 1.000 13.00419 76 GLY D N 1
ATOM 3296 C CA . GLY D 1 55 ? -14.80200 35.48700 -4.61400 1.000 14.13854 76 GLY D CA 1
ATOM 3297 C C . GLY D 1 55 ? -13.81000 34.92500 -5.60300 1.000 13.38845 76 GLY D C 1
ATOM 3298 O O . GLY D 1 55 ? -13.90900 35.10100 -6.83000 1.000 14.40962 76 GLY D O 1
ATOM 3299 N N . ASN D 1 56 ? -12.87400 34.19400 -5.03500 1.000 14.49384 77 ASN D N 1
ATOM 3300 C CA . ASN D 1 56 ? -11.89500 33.50800 -5.85200 1.000 15.00180 77 ASN D CA 1
ATOM 3301 C C . ASN D 1 56 ? -12.5050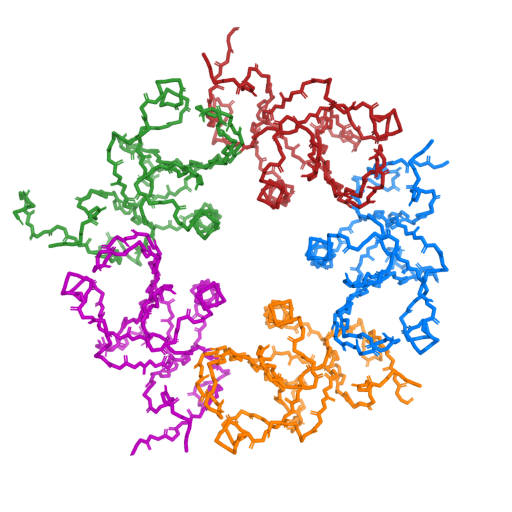0 32.34800 -6.60900 1.000 14.45700 77 ASN D C 1
ATOM 3302 O O . ASN D 1 56 ? -11.97300 31.95600 -7.65700 1.000 16.87571 77 ASN D O 1
ATOM 3307 N N . HIS D 1 57 ? -13.59000 31.79200 -6.10500 1.000 13.35686 78 HIS D N 1
ATOM 3308 C CA . HIS D 1 57 ? -14.23700 30.64700 -6.75800 1.000 13.54110 78 HIS D CA 1
ATOM 3309 C C . HIS D 1 57 ? -15.73500 30.87600 -6.64000 1.000 13.74375 78 HIS D C 1
ATOM 3310 O O . HIS D 1 57 ? -16.31300 30.64400 -5.58000 1.000 15.31499 78 HIS D O 1
ATOM 3317 N N . LYS D 1 58 ? -16.36500 31.31900 -7.71200 1.000 13.11736 79 LYS D N 1
ATOM 3318 C CA . LYS D 1 58 ? -17.80200 31.55900 -7.69100 1.000 13.20948 79 LYS D CA 1
ATOM 3319 C C . LYS D 1 58 ? -18.64500 30.31400 -7.85300 1.000 12.58572 79 LYS D C 1
ATOM 3320 O O . LYS D 1 58 ? -19.83100 30.34400 -7.49600 1.000 12.65152 79 LYS D O 1
ATOM 3326 N N . GLN D 1 59 ? -18.07100 29.26400 -8.44100 1.000 12.55414 80 GLN D N 1
ATOM 3327 C CA . GLN D 1 59 ? -18.79500 28.02700 -8.66300 1.000 12.01986 80 GLN D CA 1
ATOM 3328 C C . GLN D 1 59 ? -19.08000 27.32800 -7.34500 1.000 11.18555 80 GLN D C 1
ATOM 3329 O O . GLN D 1 59 ? -18.46900 27.56700 -6.31200 1.000 11.64877 80 GLN D O 1
ATOM 3335 N N . GLY D 1 60 ? -20.07800 26.44500 -7.39800 1.000 11.68824 81 GLY D N 1
ATOM 3336 C CA . GLY D 1 60 ? -20.36400 25.58400 -6.26600 1.000 12.43044 81 GLY D CA 1
ATOM 3337 C C . GLY D 1 60 ? -21.15000 26.21300 -5.13700 1.000 10.37756 81 GLY D C 1
ATOM 3338 O O . GLY D 1 60 ? -21.13500 25.70400 -4.01200 1.000 11.54612 81 GLY D O 1
ATOM 3339 N N . PHE D 1 61 ? -21.83000 27.35000 -5.37400 1.000 10.83025 82 PHE D N 1
ATOM 3340 C CA . PHE D 1 61 ? -22.57300 28.00400 -4.29600 1.000 11.59876 82 PHE D CA 1
ATOM 3341 C C . PHE D 1 61 ? -23.59400 27.05900 -3.67300 1.000 10.49600 82 PHE D C 1
ATOM 3342 O O . PHE D 1 61 ? -23.60200 26.88500 -2.43800 1.000 10.61180 82 PHE D O 1
ATOM 3350 N N . ASP D 1 62 ? -24.48100 26.47400 -4.49600 1.000 11.44611 83 ASP D N 1
ATOM 3351 C CA . ASP D 1 62 ? -25.55700 25.67400 -3.90900 1.000 11.50401 83 ASP D CA 1
ATOM 3352 C C . ASP D 1 62 ? -24.98500 24.41500 -3.27300 1.000 11.55665 83 ASP D C 1
ATOM 3353 O O . ASP D 1 62 ? -25.41700 24.01500 -2.17400 1.000 11.51191 83 ASP D O 1
ATOM 3358 N N . ASN D 1 63 ? -23.98300 23.77600 -3.91700 1.000 11.76720 84 ASN D N 1
ATOM 3359 C CA . ASN D 1 63 ? -23.43300 22.55300 -3.35600 1.000 13.14894 84 ASN D CA 1
ATOM 3360 C C . ASN D 1 63 ? -22.71800 22.83600 -2.04000 1.000 10.80656 84 ASN D C 1
ATOM 3361 O O . ASN D 1 63 ? -22.78200 22.04100 -1.08800 1.000 11.84616 84 ASN D O 1
ATOM 3366 N N . MET D 1 64 ? -21.96100 23.93800 -1.96500 1.000 10.60390 85 MET D N 1
ATOM 3367 C CA . MET D 1 64 ? -21.29200 24.24600 -0.70900 1.000 11.17502 85 MET D CA 1
ATOM 3368 C C . MET D 1 64 ? -22.31000 24.56700 0.37400 1.000 11.22766 85 MET D C 1
ATOM 3369 O O . MET D 1 64 ? -22.13100 24.19800 1.53600 1.000 11.53296 85 MET D O 1
ATOM 337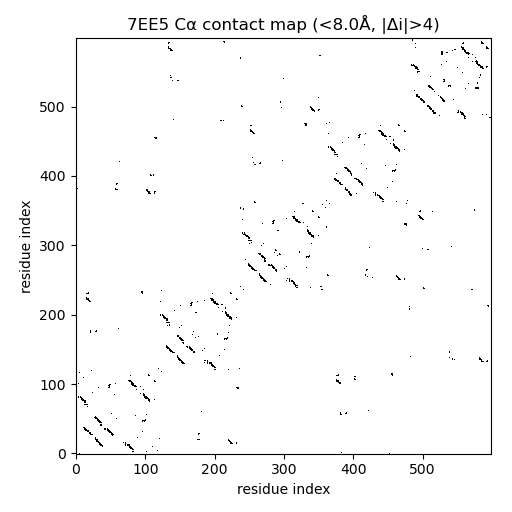4 N N . LEU D 1 65 ? -23.36000 25.34100 0.03100 1.000 10.92236 86 LEU D N 1
ATOM 3375 C CA . LEU D 1 65 ? -24.40200 25.65900 1.01300 1.000 12.81996 86 LEU D CA 1
ATOM 3376 C C . LEU D 1 65 ? -25.04100 24.38700 1.55300 1.000 10.76445 86 LEU D C 1
ATOM 3377 O O . LEU D 1 65 ? -25.20600 24.21200 2.76900 1.000 11.50927 86 LEU D O 1
ATOM 3382 N N . ASN D 1 66 ? -25.37900 23.45800 0.67600 1.000 11.93301 87 ASN D N 1
ATOM 3383 C CA . ASN D 1 66 ? -26.03100 22.24900 1.15500 1.000 12.93576 87 ASN D CA 1
ATOM 3384 C C . ASN D 1 66 ? -25.08900 21.37400 1.96400 1.000 13.18053 87 ASN D C 1
ATOM 3385 O O . ASN D 1 66 ? -25.51100 20.73400 2.93600 1.000 13.51741 87 ASN D O 1
ATOM 3390 N N . THR D 1 67 ? -23.80300 21.39800 1.63500 1.000 13.12526 88 THR D N 1
ATOM 3391 C CA . THR D 1 67 ? -22.78300 20.68100 2.42100 1.000 13.58321 88 THR D CA 1
ATOM 3392 C C . THR D 1 67 ? -22.64900 21.29800 3.80800 1.000 13.03314 88 THR D C 1
ATOM 3393 O O . THR D 1 67 ? -22.62300 20.58700 4.81900 1.000 13.69638 88 THR D O 1
ATOM 3397 N N . ALA D 1 68 ? -22.56100 22.63600 3.88300 1.000 13.27001 89 ALA D N 1
ATOM 3398 C CA . ALA D 1 68 ? -22.47200 23.27000 5.19000 1.000 13.64374 89 ALA D CA 1
ATOM 3399 C C . ALA D 1 68 ? -23.70600 23.01500 6.03600 1.000 12.45939 89 ALA D C 1
ATOM 3400 O O . ALA D 1 68 ? -23.59100 22.75300 7.24700 1.000 13.42793 89 ALA D O 1
ATOM 3402 N N . LYS D 1 69 ? -24.91400 23.10800 5.43800 1.000 13.11210 90 LYS D N 1
ATOM 3403 C CA . LYS D 1 69 ? -26.12500 22.82500 6.17900 1.000 13.49899 90 LYS D CA 1
ATOM 3404 C C . LYS D 1 69 ? -26.10500 21.39000 6.72100 1.000 14.12538 90 LYS D C 1
ATOM 3405 O O . LYS D 1 69 ? -26.55800 21.12500 7.84900 1.000 15.50186 90 LYS D O 1
ATOM 3411 N N . TYR D 1 70 ? -25.61400 20.44200 5.91000 1.000 14.66492 91 TYR D N 1
ATOM 3412 C CA . TYR D 1 70 ? -25.54200 19.03900 6.31500 1.000 13.68322 91 TYR D CA 1
ATOM 3413 C C . TYR D 1 70 ? -24.73400 18.89700 7.60900 1.000 14.78862 91 TYR D C 1
ATOM 3414 O O . TYR D 1 70 ? -25.17500 18.29000 8.58500 1.000 16.09930 91 TYR D O 1
ATOM 3423 N N . TYR D 1 71 ? -23.52300 19.48300 7.64500 1.000 13.60689 92 TYR D N 1
ATOM 3424 C CA . TYR D 1 71 ? -22.69200 19.31200 8.85300 1.000 14.39383 92 TYR D CA 1
ATOM 3425 C C . TYR D 1 71 ? -23.14200 20.14100 10.03600 1.000 12.58309 92 TYR D C 1
ATOM 3426 O O . TYR D 1 71 ? -22.90300 19.75900 11.18300 1.000 14.28592 92 TYR D O 1
ATOM 3435 N N . TYR D 1 72 ? -23.83800 21.23700 9.79000 1.000 13.68059 93 TYR D N 1
ATOM 3436 C CA . TYR D 1 72 ? -24.51200 21.94900 10.88300 1.000 13.80692 93 TYR D CA 1
ATOM 3437 C C . TYR D 1 72 ? -25.57400 21.05800 11.50700 1.000 13.78060 93 TYR D C 1
ATOM 3438 O O . TYR D 1 72 ? -25.69700 20.99000 12.72600 1.000 13.77007 93 TYR D O 1
ATOM 3447 N N . THR D 1 73 ? -26.28200 20.29600 10.68100 1.000 14.66492 94 THR D N 1
ATOM 3448 C CA . THR D 1 73 ? -27.32700 19.37900 11.16900 1.000 15.92033 94 THR D CA 1
ATOM 3449 C C . THR D 1 73 ? -26.72700 18.22600 11.95900 1.000 16.79149 94 THR D C 1
ATOM 3450 O O . THR D 1 73 ? -27.20200 17.90000 13.05200 1.000 19.63656 94 THR D O 1
ATOM 3454 N N . THR D 1 74 ? -25.67200 17.60800 11.43400 1.000 16.07824 95 THR D N 1
ATOM 3455 C CA . THR D 1 74 ? -25.12400 16.43700 12.12500 1.000 18.44168 95 THR D CA 1
ATOM 3456 C C . THR D 1 74 ? -24.27700 16.82100 13.32100 1.000 18.79962 95 THR D C 1
ATOM 3457 O O . THR D 1 74 ? -24.14700 16.01000 14.25300 1.000 23.27121 95 THR D O 1
ATOM 3461 N N . GLY D 1 75 ? -23.67700 18.00900 13.31400 1.000 18.41800 96 GLY D N 1
ATOM 3462 C CA . GLY D 1 75 ? -22.67400 18.35100 14.30500 1.000 17.63106 96 GLY D CA 1
ATOM 3463 C C . GLY D 1 75 ? -21.38200 17.56900 14.17100 1.000 17.73107 96 GLY D C 1
ATOM 3464 O O . GLY D 1 75 ? -20.56000 17.59500 15.09200 1.000 19.54708 96 GLY D O 1
ATOM 3465 N N . GLY D 1 76 ? -21.15900 16.91200 13.03600 1.000 17.38366 97 GLY D N 1
ATOM 3466 C CA . GLY D 1 76 ? -19.98500 16.05100 12.89500 1.000 18.36010 97 GLY D CA 1
ATOM 3467 C C . GLY D 1 76 ? -18.68800 16.83500 12.79300 1.000 15.36500 97 GLY D C 1
ATOM 3468 O O . GLY D 1 76 ? -18.68800 18.02000 12.44400 1.000 17.10995 97 GLY D O 1
ATOM 3469 N N . ASP D 1 77 ? -17.58400 16.17300 13.11300 1.000 15.37026 98 ASP D N 1
ATOM 3470 C CA . ASP D 1 77 ? -16.26200 16.78400 13.02500 1.000 15.74136 98 ASP D CA 1
ATOM 3471 C C . ASP D 1 77 ? -15.86300 16.89500 11.57200 1.000 14.58333 98 ASP D C 1
ATOM 3472 O O . ASP D 1 77 ? -15.91200 15.91200 10.82200 1.000 16.47303 98 ASP D O 1
ATOM 3477 N N . VAL D 1 78 ? -15.38200 18.07800 11.17800 1.000 12.48834 99 VAL D N 1
ATOM 3478 C CA . VAL D 1 78 ? -14.98500 18.32400 9.80100 1.000 13.29107 99 VAL D CA 1
ATOM 3479 C C . VAL D 1 78 ? -13.66300 19.09200 9.79700 1.000 12.63573 99 VAL D C 1
ATOM 3480 O O . VAL D 1 78 ? -13.22400 19.65200 10.82100 1.000 12.73837 99 VAL D O 1
ATOM 3484 N N . ARG D 1 79 ? -13.04600 19.13200 8.61700 1.000 13.00682 100 ARG D N 1
ATOM 3485 C CA . ARG D 1 79 ? -11.94200 20.03300 8.33700 1.000 12.90944 100 ARG D CA 1
ATOM 3486 C C . ARG D 1 79 ? -12.46300 21.05200 7.34400 1.000 12.78048 100 ARG D C 1
ATOM 3487 O O . ARG D 1 79 ? -13.16100 20.71800 6.36700 1.000 12.80417 100 ARG D O 1
ATOM 3495 N N . ILE D 1 80 ? -12.15500 22.31700 7.59400 1.000 11.89616 101 ILE D N 1
ATOM 3496 C CA . ILE D 1 80 ? -12.61100 23.41300 6.74600 1.000 12.64625 101 ILE D CA 1
ATOM 3497 C C . ILE D 1 80 ? -11.39400 24.11600 6.14400 1.000 11.23556 101 ILE D C 1
ATOM 3498 O O . ILE D 1 80 ? -10.51500 24.60800 6.87700 1.000 12.20409 101 ILE D O 1
ATOM 3503 N N . TYR D 1 81 ? -11.32700 24.13000 4.82800 1.000 10.83814 102 TYR D N 1
ATOM 3504 C CA . TYR D 1 81 ? -10.30200 24.87900 4.09200 1.000 10.92236 102 TYR D CA 1
ATOM 3505 C C . TYR D 1 81 ? -10.90600 26.22400 3.70400 1.000 10.50126 102 TYR D C 1
ATOM 3506 O O . TYR D 1 81 ? -12.06600 26.30600 3.26900 1.000 11.40663 102 TYR D O 1
ATOM 3515 N N . TYR D 1 82 ? -10.12200 27.28700 3.86900 1.000 11.95406 103 TYR D N 1
ATOM 3516 C CA . TYR D 1 82 ? -10.62800 28.63600 3.65100 1.000 12.29358 103 TYR D CA 1
ATOM 3517 C C . TYR D 1 82 ? -9.47700 29.53100 3.21500 1.000 12.65152 103 TYR D C 1
ATOM 3518 O O . TYR D 1 82 ? -8.29500 29.17600 3.36300 1.000 15.24656 103 TYR D O 1
ATOM 3527 N N . LYS D 1 83 ? -9.82600 30.71600 2.73200 1.000 13.00945 104 LYS D N 1
ATOM 3528 C CA . LYS D 1 83 ? -8.86100 31.72200 2.28500 1.000 14.19644 104 LYS D CA 1
ATOM 3529 C C . LYS D 1 83 ? -9.10100 32.99200 3.06200 1.000 14.24644 104 LYS D C 1
ATOM 3530 O O . LYS D 1 83 ? -10.23100 33.47200 3.14600 1.000 15.87032 104 LYS D O 1
ATOM 3536 N N . GLU D 1 84 ? -8.04000 33.56900 3.59800 1.000 16.53356 105 GLU D N 1
ATOM 3537 C CA . GLU D 1 84 ? -8.11200 34.79700 4.38800 1.000 18.65224 105 GLU D CA 1
ATOM 3538 C C . GLU D 1 84 ? -8.17300 36.02400 3.48900 1.000 16.94940 105 GLU D C 1
ATOM 3539 O O . GLU D 1 84 ? -7.71100 36.02000 2.34900 1.000 17.46262 105 GLU D O 1
ATOM 3545 N N . ASN D 1 85 ? -8.81400 37.08600 3.99400 1.000 16.82307 106 ASN D N 1
ATOM 3546 C CA . ASN D 1 85 ? -8.70800 38.41100 3.39300 1.000 18.84700 106 ASN D CA 1
ATOM 3547 C C . ASN D 1 85 ? -9.32000 38.47300 2.01300 1.000 17.99163 106 ASN D C 1
ATOM 3548 O O . ASN D 1 85 ? -8.79500 39.14700 1.12000 1.000 21.05252 106 ASN D O 1
ATOM 3553 N N . VAL D 1 86 ? -10.49400 37.87400 1.87500 1.000 14.97022 107 VAL D N 1
ATOM 3554 C CA . VAL D 1 86 ? -11.16800 37.84700 0.58900 1.000 14.44384 107 VAL D CA 1
ATOM 3555 C C . VAL D 1 86 ? -12.24400 38.94000 0.49800 1.000 14.90179 107 VAL D C 1
ATOM 3556 O O . VAL D 1 86 ? -12.19900 39.76300 -0.42400 1.000 16.67832 107 VAL D O 1
ATOM 3560 N N . TRP D 1 87 ? -13.21300 38.95100 1.41300 1.000 13.41213 108 TRP D N 1
ATOM 3561 C CA . TRP D 1 87 ? -14.35800 39.87900 1.26800 1.000 13.75165 108 TRP D CA 1
ATOM 3562 C C . TRP D 1 87 ? -13.93500 41.29800 1.61700 1.000 14.79388 108 TRP D C 1
ATOM 3563 O O . TRP D 1 87 ? -13.32100 41.53500 2.66500 1.000 17.53105 108 TRP D O 1
ATOM 3574 N N . ARG D 1 88 ? -14.23500 42.23200 0.72100 1.000 14.83862 109 ARG D N 1
ATOM 3575 C CA . ARG D 1 88 ? -13.78400 43.60300 0.87400 1.000 15.91243 109 ARG D CA 1
ATOM 3576 C C . ARG D 1 88 ? -14.90100 44.59500 1.15200 1.000 13.81745 109 ARG D C 1
ATOM 3577 O O . ARG D 1 88 ? -14.60800 45.76000 1.37900 1.000 16.30985 109 ARG D O 1
ATOM 3585 N N . ASP D 1 89 ? -16.16100 44.19100 1.07100 1.000 11.94091 110 ASP D N 1
ATOM 3586 C CA . ASP D 1 89 ? -17.23500 45.07300 1.50300 1.000 11.28293 110 ASP D CA 1
ATOM 3587 C C . ASP D 1 89 ? -17.12300 45.27600 2.99700 1.000 12.55940 110 ASP D C 1
ATOM 3588 O O . ASP D 1 89 ? -17.21200 44.28200 3.74800 1.000 12.36727 110 ASP D O 1
ATOM 3593 N N . PRO D 1 90 ? -16.83900 46.49800 3.47800 1.000 12.41465 111 PRO D N 1
ATOM 3594 C CA . PRO D 1 90 ? -16.55600 46.64600 4.91600 1.000 13.06736 111 PRO D CA 1
ATOM 3595 C C . PRO D 1 90 ? -17.70800 46.25800 5.79000 1.000 14.18065 111 PRO D C 1
ATOM 3596 O O . PRO D 1 90 ? -17.48700 45.75900 6.91100 1.000 14.65965 111 PRO D O 1
ATOM 3600 N N . ASP D 1 91 ? -18.92300 46.53100 5.33300 1.000 13.51741 112 ASP D N 1
ATOM 3601 C CA . ASP D 1 91 ? -20.08900 46.17500 6.13500 1.000 14.03063 112 ASP D CA 1
ATOM 3602 C C . ASP D 1 91 ? -20.25100 44.67200 6.25300 1.000 12.71731 112 ASP D C 1
ATOM 3603 O O . ASP D 1 91 ? -20.56900 44.14800 7.32400 1.000 13.89640 112 ASP D O 1
ATOM 3608 N N . PHE D 1 92 ? -20.02200 43.97600 5.16400 1.000 12.05408 113 PHE D N 1
ATOM 3609 C CA . PHE D 1 92 ? -20.13300 42.52100 5.17500 1.000 11.05133 113 PHE D CA 1
ATOM 3610 C C . PHE D 1 92 ? -19.04900 41.90300 6.04200 1.000 12.48834 113 PHE D C 1
ATOM 3611 O O . PHE D 1 92 ? -19.31800 40.98100 6.84700 1.000 13.29107 113 PHE D O 1
ATOM 3619 N N . LYS D 1 93 ? -17.79700 42.34700 5.85400 1.000 12.57256 114 LYS D N 1
ATOM 3620 C CA . LYS D 1 93 ? -16.68800 41.81600 6.64600 1.000 16.41513 114 LYS D CA 1
ATOM 3621 C C . LYS D 1 93 ? -16.93200 41.99800 8.13500 1.000 16.93887 114 LYS D C 1
ATOM 3622 O O . LYS D 1 93 ? -16.61200 41.09600 8.92200 1.000 17.67054 114 LYS D O 1
ATOM 3628 N N . SER D 1 94 ? -17.43400 43.17500 8.53800 1.000 15.50712 115 SER D N 1
ATOM 3629 C CA . SER D 1 94 ? -17.69300 43.46400 9.94900 1.000 16.69674 115 SER D CA 1
ATOM 3630 C C . SER D 1 94 ? -18.80800 42.56500 10.49700 1.000 16.74148 115 SER D C 1
ATOM 3631 O O . SER D 1 94 ? -18.71400 42.09200 11.63600 1.000 19.68657 115 SER D O 1
ATOM 3634 N N . ALA D 1 95 ? -19.87100 42.34700 9.71500 1.000 14.77019 116 ALA D N 1
ATOM 3635 C CA . ALA D 1 95 ? -21.04200 41.58100 10.15800 1.000 15.16498 116 ALA D CA 1
ATOM 3636 C C . ALA D 1 95 ? -20.81300 40.08300 10.15200 1.000 16.93887 116 ALA D C 1
ATOM 3637 O O . ALA D 1 95 ? -21.41600 39.38000 10.98000 1.000 18.13902 116 ALA D O 1
ATOM 3639 N N . PHE D 1 96 ? -19.99000 39.60000 9.23200 1.000 17.28628 117 PHE D N 1
ATOM 3640 C CA . PHE D 1 96 ? -19.82400 38.14700 9.00400 1.000 17.09152 117 PHE D CA 1
ATOM 3641 C C . PHE D 1 96 ? -18.34900 37.83300 9.07600 1.000 19.42338 117 PHE D C 1
ATOM 3642 O O . PHE D 1 96 ? -17.85300 37.72700 10.16900 1.000 26.22683 117 PHE D O 1
ATOM 3650 N N . SER D 1 97 ? -17.66700 37.88600 7.93800 1.000 17.87846 118 SER D N 1
ATOM 3651 C CA . SER D 1 97 ? -16.26100 37.52100 7.94100 1.000 18.24956 118 SER D CA 1
ATOM 3652 C C . SER D 1 97 ? -15.54400 38.08700 6.70900 1.000 16.78096 118 SER D C 1
ATOM 3653 O O . SER D 1 97 ? -16.19400 38.42000 5.74100 1.000 16.05192 118 SER D O 1
ATOM 3656 N N . SER D 1 98 ? -14.19800 38.08700 6.69300 1.000 16.30722 119 SER D N 1
ATOM 3657 C CA . SER D 1 98 ? -13.43700 38.27100 5.44800 1.000 16.53356 119 SER D CA 1
ATOM 3658 C C . SER D 1 98 ? -13.01700 36.94900 4.76100 1.000 13.23580 119 SER D C 1
ATOM 3659 O O . SER D 1 98 ? -12.48000 36.98700 3.63600 1.000 15.38606 119 SER D O 1
ATOM 3662 N N . ARG D 1 99 ? -13.28200 35.79700 5.35900 1.000 12.83049 120 ARG D N 1
ATOM 3663 C CA . ARG D 1 99 ? -12.73000 34.51900 4.87700 1.000 12.60414 120 ARG D CA 1
ATOM 3664 C C . ARG D 1 99 ? -13.66700 33.86800 3.85700 1.000 12.56466 120 ARG D C 1
ATOM 3665 O O . ARG D 1 99 ? -14.91300 33.84300 4.06900 1.000 12.25936 120 ARG D O 1
ATOM 3673 N N . GLU D 1 100 ? -13.11300 33.31200 2.77100 1.000 12.63836 121 GLU D N 1
ATOM 3674 C CA . GLU D 1 100 ? -13.89000 32.56800 1.77000 1.000 11.59350 121 GLU D CA 1
ATOM 3675 C C . GLU D 1 100 ? -13.75500 31.07100 2.01600 1.000 10.10384 121 GLU D C 1
ATOM 3676 O O . GLU D 1 100 ? -12.60900 30.54400 2.13700 1.000 12.52255 121 GLU D O 1
ATOM 3682 N N A LEU D 1 101 ? -14.86400 30.37100 2.09800 0.710 10.86183 122 LEU D N 1
ATOM 3683 N N B LEU D 1 101 ? -14.88600 30.38200 2.02600 0.290 11.00395 122 LEU D N 1
ATOM 3684 C CA A LEU D 1 101 ? -14.88500 28.92200 2.28700 0.710 10.12227 122 LEU D CA 1
ATOM 3685 C CA B LEU D 1 101 ? -14.91400 28.93200 2.10600 0.290 10.25386 122 LEU D CA 1
ATOM 3686 C C A LEU D 1 101 ? -14.52400 28.22200 0.97600 0.710 11.10396 122 LEU D C 1
ATOM 3687 C C B LEU D 1 101 ? -14.33400 28.32700 0.85100 0.290 10.58811 122 LEU D C 1
ATOM 3688 O O A LEU D 1 101 ? -15.11700 28.49600 -0.07200 0.710 11.97249 122 LEU D O 1
ATOM 3689 O O B LEU D 1 101 ? -14.62100 28.73900 -0.28600 0.290 11.11186 122 LEU D O 1
ATOM 3698 N N . ILE D 1 102 ? -13.52500 27.30000 1.04700 1.000 10.76445 123 ILE D N 1
ATOM 3699 C CA . ILE D 1 102 ? -12.94800 26.59400 -0.09300 1.000 12.33043 123 ILE D CA 1
ATOM 3700 C C . ILE D 1 102 ? -13.40800 25.13300 -0.15000 1.000 10.93552 123 ILE D C 1
ATOM 3701 O O . ILE D 1 102 ? -13.67500 24.60800 -1.22700 1.000 11.06975 123 ILE D O 1
ATOM 3706 N N . ALA D 1 103 ? -13.44800 24.45000 0.99000 1.000 11.11449 124 ALA D N 1
ATOM 3707 C CA . ALA D 1 103 ? -13.77700 23.01600 0.94800 1.000 11.40926 124 ALA D CA 1
ATOM 3708 C C . ALA D 1 103 ? -14.14000 22.59000 2.34800 1.000 10.10647 124 ALA D C 1
ATOM 3709 O O . ALA D 1 103 ? -13.69400 23.16500 3.33400 1.000 11.08291 124 ALA D O 1
ATOM 3711 N N . ILE D 1 104 ? -14.95900 21.53100 2.42300 1.000 10.68812 125 ILE D N 1
ATOM 3712 C CA . ILE D 1 104 ? -15.31100 20.91200 3.70300 1.000 10.30387 125 ILE D CA 1
ATOM 3713 C C . ILE D 1 104 ? -15.11400 19.41900 3.55400 1.000 11.57507 125 ILE D C 1
ATOM 3714 O O . ILE D 1 104 ? -15.64700 18.80000 2.61400 1.000 12.04355 125 ILE D O 1
ATOM 3719 N N . THR D 1 105 ? -14.35400 18.82500 4.48100 1.000 11.67245 126 THR D N 1
ATOM 3720 C CA . THR D 1 105 ? -14.12300 17.38600 4.41900 1.000 11.58034 126 THR D CA 1
ATOM 3721 C C . THR D 1 105 ? -14.39700 16.78700 5.78800 1.000 11.40400 126 THR D C 1
ATOM 3722 O O . THR D 1 105 ? -14.42000 17.46500 6.81900 1.000 12.81996 126 THR D O 1
ATOM 3726 N N . THR D 1 106 ? -14.65200 15.47600 5.81400 1.000 13.36213 127 THR D N 1
ATOM 3727 C CA . THR D 1 106 ? -15.01800 14.86100 7.07600 1.000 12.53045 127 THR D CA 1
ATOM 3728 C C . THR D 1 106 ? -13.76500 14.37900 7.80700 1.000 13.60689 127 THR D C 1
ATOM 3729 O O . THR D 1 106 ? -12.71800 14.05500 7.21600 1.000 14.98601 127 THR D O 1
ATOM 3733 N N . CYS D 1 107 ? -13.90500 14.26100 9.12200 1.000 14.58070 128 CYS D N 1
ATOM 3734 C CA . CYS D 1 107 ? -12.89200 13.65600 9.98100 1.000 17.38893 128 CYS D CA 1
ATOM 3735 C C . CYS D 1 107 ? -13.46200 12.37000 10.52800 1.000 20.44982 128 CYS D C 1
ATOM 3736 O O . CYS D 1 107 ? -14.47600 12.40800 11.23500 1.000 24.17395 128 CYS D O 1
ATOM 3739 N N . SER D 1 108 ? -12.81400 11.25300 10.22800 1.000 23.72653 129 SER D N 1
ATOM 3740 C CA . SER D 1 108 ? -13.29100 9.97400 10.75300 1.000 25.86363 129 SER D CA 1
ATOM 3741 C C . SER D 1 108 ? -12.68100 9.65000 12.10100 1.000 28.09021 129 SER D C 1
ATOM 3742 O O . SER D 1 108 ? -13.16600 8.73400 12.78700 1.000 32.96448 129 SER D O 1
ATOM 3745 N N . SER D 1 109 ? -11.62100 10.35400 12.48800 1.000 28.77977 130 SER D N 1
ATOM 3746 C CA . SER D 1 109 ? -11.01500 10.17600 13.79300 1.000 31.20374 130 SER D CA 1
ATOM 3747 C C . SER D 1 109 ? -10.40300 11.50100 14.23500 1.000 33.08291 130 SER D C 1
ATOM 3748 O O . SER D 1 109 ? -10.33300 12.48500 13.47700 1.000 30.28521 130 SER D O 1
ATOM 3751 N N . SER D 1 110 ? -9.95600 11.51000 15.49200 1.000 37.93613 131 SER D N 1
ATOM 3752 C CA . SER D 1 110 ? -9.24100 12.65400 16.03400 1.000 39.32577 131 SER D CA 1
ATOM 3753 C C . SER D 1 110 ? -7.98300 12.96400 15.24300 1.000 37.99666 131 SER D C 1
ATOM 3754 O O . SER D 1 110 ? -7.47200 14.08500 15.32300 1.000 37.49923 131 SER D O 1
ATOM 3757 N N . SER D 1 111 ? -7.46200 11.98400 14.49500 1.000 39.04416 132 SER D N 1
ATOM 3758 C CA . SER D 1 111 ? -6.18600 12.12200 13.81200 1.000 41.26811 132 SER D CA 1
ATOM 3759 C C . SER D 1 111 ? -6.29100 12.18600 12.29300 1.000 42.98673 132 SER D C 1
ATOM 3760 O O . SER D 1 111 ? -5.29600 12.53400 11.64500 1.000 43.57365 132 SER D O 1
ATOM 3763 N N . TYR D 1 112 ? -7.45800 11.88800 11.70600 1.000 33.72773 133 TYR D N 1
ATOM 3764 C CA . TYR D 1 112 ? -7.59100 11.83800 10.25200 1.000 26.11892 133 TYR D CA 1
ATOM 3765 C C . TYR D 1 112 ? -8.79000 12.65300 9.78900 1.000 22.49217 133 TYR D C 1
ATOM 3766 O O . TYR D 1 112 ? -9.92100 12.40000 10.22300 1.000 22.30531 133 TYR D O 1
ATOM 3775 N N . CYS D 1 113 ? -8.54800 13.58600 8.87700 1.000 19.27863 134 CYS D N 1
ATOM 3776 C CA . CYS D 1 113 ? -9.62000 14.17400 8.07800 1.000 17.98900 134 CYS D CA 1
ATOM 3777 C C . CYS D 1 113 ? -9.19400 14.05300 6.63000 1.000 18.29430 134 CYS D C 1
ATOM 3778 O O . CYS D 1 113 ? -7.98600 14.00300 6.35200 1.000 19.44970 134 CYS D O 1
ATOM 3781 N N . MET D 1 114 ? -10.14300 13.94400 5.70500 1.000 16.66516 135 MET D N 1
ATOM 3782 C CA . MET D 1 114 ? -9.72200 13.88300 4.31400 1.000 16.28880 135 MET D CA 1
ATOM 3783 C C . MET D 1 114 ? -9.06900 15.18500 3.86200 1.000 15.59397 135 MET D C 1
ATOM 3784 O O . MET D 1 114 ? -9.36800 16.26900 4.35500 1.000 17.27576 135 MET D O 1
ATOM 3789 N N . GLY D 1 115 ? -8.21300 15.07500 2.82800 1.000 15.96244 136 GLY D N 1
ATOM 3790 C CA . GLY D 1 115 ? -7.66800 16.20500 2.14200 1.000 16.03350 136 GLY D CA 1
ATOM 3791 C C . GLY D 1 115 ? -6.22800 16.45100 2.50800 1.000 17.29944 136 GLY D C 1
ATOM 3792 O O . GLY D 1 115 ? -5.64100 15.79100 3.37400 1.000 19.96029 136 GLY D O 1
ATOM 3793 N N . PRO D 1 116 ? -5.62600 17.37500 1.81100 1.000 18.73646 137 PRO D N 1
ATOM 3794 C CA . PRO D 1 116 ? -4.18200 17.62500 1.99900 1.000 19.99977 137 PRO D CA 1
ATOM 3795 C C . PRO D 1 116 ? -3.87300 18.34400 3.31000 1.000 18.04427 137 PRO D C 1
ATOM 3796 O O . PRO D 1 116 ? -4.66900 19.16600 3.78600 1.000 16.74148 137 PRO D O 1
ATOM 3800 N N . THR D 1 117 ? -2.65200 18.13200 3.81800 1.000 19.07860 138 THR D N 1
ATOM 3801 C CA . THR D 1 117 ? -2.19700 18.77600 5.03800 1.000 20.90251 138 THR D CA 1
ATOM 3802 C C . THR D 1 117 ? -0.90800 19.55100 4.81000 1.000 21.56838 138 THR D C 1
ATOM 3803 O O . THR D 1 117 ? -0.15600 19.26100 3.87300 1.000 22.73167 138 THR D O 1
ATOM 3807 N N . VAL D 1 118 ? -0.62800 20.48200 5.72400 1.000 21.19465 139 VAL D N 1
ATOM 3808 C CA . VAL D 1 118 ? 0.61700 21.23800 5.69000 1.000 23.79233 139 VAL D CA 1
ATOM 3809 C C . VAL D 1 118 ? 1.29400 21.05700 7.03500 1.000 30.39049 139 VAL D C 1
ATOM 3810 O O . VAL D 1 118 ? 0.64700 20.84000 8.06400 1.000 32.40915 139 VAL D O 1
ATOM 3814 N N . THR D 1 119 ? 2.60100 21.20700 7.03200 1.000 36.23066 140 THR D N 1
ATOM 3815 C CA . THR D 1 119 ? 3.38500 20.99500 8.25500 1.000 43.43152 140 THR D CA 1
ATOM 3816 C C . THR D 1 119 ? 4.14500 22.26400 8.62500 1.000 47.63992 140 THR D C 1
ATOM 3817 O O . THR D 1 119 ? 3.99700 23.29300 7.96600 1.000 51.99044 140 THR D O 1
ATOM 3821 N N . ALA E 1 1 ? -57.52700 5.16300 -22.04100 1.000 29.92464 22 ALA E N 1
ATOM 3822 C CA . ALA E 1 1 ? -56.46200 4.89000 -21.05100 1.000 25.22145 22 ALA E CA 1
ATOM 3823 C C . ALA E 1 1 ? -55.24800 5.74800 -21.33000 1.000 22.68693 22 ALA E C 1
ATOM 3824 O O . ALA E 1 1 ? -55.06600 6.19500 -22.47200 1.000 23.67915 22 ALA E O 1
ATOM 3826 N N . MET E 1 2 ? -54.42800 5.97800 -20.30100 1.000 19.29179 23 MET E N 1
ATOM 3827 C CA . MET E 1 2 ? -53.21100 6.76600 -20.48900 1.000 17.47841 23 MET E CA 1
ATOM 3828 C C . MET E 1 2 ? -52.12300 5.95900 -21.21800 1.000 17.17574 23 MET E C 1
ATOM 3829 O O . MET E 1 2 ? -51.71600 4.88600 -20.74200 1.000 16.19931 23 MET E O 1
ATOM 3834 N N . ALA E 1 3 ? -51.64900 6.47100 -22.36500 1.000 16.60725 24 ALA E N 1
ATOM 3835 C CA . ALA E 1 3 ? -50.54000 5.83100 -23.07600 1.000 16.20194 24 ALA E CA 1
ATOM 3836 C C . ALA E 1 3 ? -49.36100 5.64500 -22.14200 1.000 14.70966 24 ALA E C 1
ATOM 3837 O O . ALA E 1 3 ? -48.95400 6.57900 -21.43400 1.000 14.79388 24 ALA E O 1
ATOM 3839 N N . ASP E 1 4 ? -48.78300 4.43900 -22.17400 1.000 15.37026 25 ASP E N 1
ATOM 3840 C CA . ASP E 1 4 ? -47.62000 4.00700 -21.41900 1.000 14.53595 25 ASP E CA 1
ATOM 3841 C C . ASP E 1 4 ? -47.92100 3.76300 -19.95000 1.000 13.90167 25 ASP E C 1
ATOM 3842 O O . ASP E 1 4 ? -46.97200 3.61000 -19.16500 1.000 16.90992 25 ASP E O 1
ATOM 3847 N N . TYR E 1 5 ? -49.21300 3.69000 -19.54900 1.000 14.28329 26 TYR E N 1
ATOM 3848 C CA . TYR E 1 5 ? -49.60100 3.40400 -18.17200 1.000 14.11485 26 TYR E CA 1
ATOM 3849 C C . TYR E 1 5 ? -50.33200 2.05300 -18.03800 1.000 13.67269 26 TYR E C 1
ATOM 3850 O O . TYR E 1 5 ? -50.84600 1.75600 -16.95900 1.000 15.97560 26 TYR E O 1
ATOM 3859 N N . ASP E 1 6 ? -50.22500 1.21200 -19.03900 1.000 14.38594 27 ASP E N 1
ATOM 3860 C CA . ASP E 1 6 ? -50.96700 -0.04200 -19.01300 1.000 15.48344 27 ASP E CA 1
ATOM 3861 C C . ASP E 1 6 ? -50.17900 -1.17800 -18.37500 1.000 14.31487 27 ASP E C 1
ATOM 3862 O O . ASP E 1 6 ? -50.75900 -2.25200 -18.17700 1.000 17.71002 27 ASP E O 1
ATOM 3867 N N . THR E 1 7 ? -48.90600 -1.02200 -18.10700 1.000 13.15421 28 THR E N 1
ATOM 3868 C CA . THR E 1 7 ? -48.03500 -2.08200 -17.60800 1.00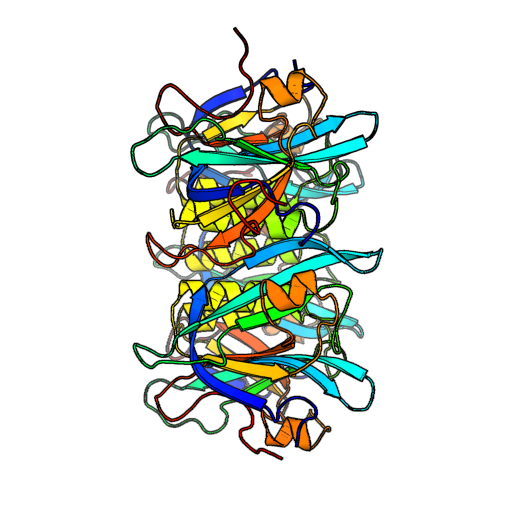0 14.22276 28 THR E CA 1
ATOM 3869 C C . THR E 1 7 ? -47.41400 -1.61300 -16.30500 1.000 12.30674 28 THR E C 1
ATOM 3870 O O . THR E 1 7 ? -46.75700 -0.54600 -16.26100 1.000 13.32002 28 THR E O 1
ATOM 3874 N N . TYR E 1 8 ? -47.64400 -2.33100 -15.20500 1.000 11.60929 29 TYR E N 1
ATOM 3875 C CA . TYR E 1 8 ? -47.22500 -1.90700 -13.87400 1.000 12.03829 29 TYR E CA 1
ATOM 3876 C C . TYR E 1 8 ? -47.12100 -3.13500 -12.97300 1.000 12.25147 29 TYR E C 1
ATOM 3877 O O . TYR E 1 8 ? -47.70700 -4.18900 -13.26700 1.000 13.57531 29 TYR E O 1
ATOM 3886 N N . VAL E 1 9 ? -46.44600 -2.99000 -11.85200 1.000 12.97524 30 VAL E N 1
ATOM 3887 C CA . VAL E 1 9 ? -46.44800 -3.96600 -10.75000 1.000 13.28054 30 VAL E CA 1
ATOM 3888 C C . VAL E 1 9 ? -46.75200 -3.20700 -9.46400 1.000 12.49097 30 VAL E C 1
ATOM 3889 O O . VAL E 1 9 ? -46.24300 -2.08300 -9.29000 1.000 12.94892 30 VAL E O 1
ATOM 3893 N N . SER E 1 10 ? -47.62600 -3.73800 -8.61700 1.000 13.22527 31 SER E N 1
ATOM 3894 C CA . SER E 1 10 ? -48.16200 -3.03800 -7.45500 1.000 13.72007 31 SER E CA 1
ATOM 3895 C C . SER E 1 10 ? -47.66600 -3.58400 -6.14300 1.000 12.80153 31 SER E C 1
ATOM 3896 O O . SER E 1 10 ? -47.40400 -4.79200 -6.01200 1.000 14.13064 31 SER E O 1
ATOM 3899 N N . ASN E 1 11 ? -47.65500 -2.73600 -5.12400 1.000 12.93576 32 ASN E N 1
ATOM 3900 C CA . ASN E 1 11 ? -47.37000 -3.14600 -3.74700 1.000 12.63573 32 ASN E CA 1
ATOM 3901 C C . ASN E 1 11 ? -46.00700 -3.80300 -3.65100 1.000 14.28856 32 ASN E C 1
ATOM 3902 O O . ASN E 1 11 ? -45.81400 -4.79300 -2.95500 1.000 15.29131 32 ASN E O 1
ATOM 3907 N N . VAL E 1 12 ? -45.05900 -3.27100 -4.40400 1.000 13.05420 33 VAL E N 1
ATOM 3908 C CA . VAL E 1 12 ? -43.67000 -3.71200 -4.35600 1.000 12.99366 33 VAL E CA 1
ATOM 3909 C C . VAL E 1 12 ? -42.88800 -2.73600 -3.48300 1.000 13.29370 33 VAL E C 1
ATOM 3910 O O . VAL E 1 12 ? -43.37500 -1.65200 -3.11400 1.000 13.44372 33 VAL E O 1
ATOM 3914 N N . GLN E 1 13 ? -41.65400 -3.09800 -3.15400 1.000 13.89640 34 GLN E N 1
ATOM 3915 C CA . GLN E 1 13 ? -40.73300 -2.18600 -2.47400 1.000 12.88049 34 GLN E CA 1
ATOM 3916 C C . GLN E 1 13 ? -39.47900 -2.02300 -3.32800 1.000 12.89628 34 GLN E C 1
ATOM 3917 O O . GLN E 1 13 ? -39.04400 -3.00000 -3.97700 1.000 13.73059 34 GLN E O 1
ATOM 3923 N N . ILE E 1 14 ? -38.90100 -0.81900 -3.33800 1.000 11.23293 35 ILE E N 1
ATOM 3924 C CA . ILE E 1 14 ? -37.63400 -0.62000 -4.02000 1.000 12.71468 35 ILE E CA 1
ATOM 3925 C C . ILE E 1 14 ? -36.55300 -1.04600 -3.02800 1.000 13.68585 35 ILE E C 1
ATOM 3926 O O . ILE E 1 14 ? -36.35000 -0.35800 -2.01800 1.000 15.21761 35 ILE E O 1
ATOM 3931 N N . ASN E 1 15 ? -35.91100 -2.19500 -3.26400 1.000 12.50413 36 ASN E N 1
ATOM 3932 C CA . ASN E 1 15 ? -34.89600 -2.68200 -2.33000 1.000 13.31475 36 ASN E CA 1
ATOM 3933 C C . ASN E 1 15 ? -33.47300 -2.55600 -2.86800 1.000 12.14093 36 ASN E C 1
ATOM 3934 O O . ASN E 1 15 ? -32.53800 -2.97000 -2.17400 1.000 14.55438 36 ASN E O 1
ATOM 3939 N N . ASN E 1 16 ? -33.28500 -1.99300 -4.06500 1.000 11.21713 37 ASN E N 1
ATOM 3940 C CA . ASN E 1 16 ? -31.92900 -1.71300 -4.55300 1.000 12.27516 37 ASN E CA 1
ATOM 3941 C C . ASN E 1 16 ? -32.00900 -0.55400 -5.52300 1.000 11.10923 37 ASN E C 1
ATOM 3942 O O . ASN E 1 16 ? -33.06800 -0.28300 -6.11400 1.000 12.14093 37 ASN E O 1
ATOM 3947 N N A LEU E 1 17 ? -30.89500 0.15300 -5.68900 0.740 11.99354 38 LEU E N 1
ATOM 3948 N N B LEU E 1 17 ? -30.89800 0.17800 -5.62000 0.260 11.31451 38 LEU E N 1
ATOM 3949 C CA A LEU E 1 17 ? -30.83800 1.34300 -6.51100 0.740 11.51717 38 LEU E CA 1
ATOM 3950 C CA B LEU E 1 17 ? -30.75900 1.32800 -6.49500 0.260 11.25661 38 LEU E CA 1
ATOM 3951 C C A LEU E 1 17 ? -29.43600 1.46500 -7.09900 0.740 10.95658 38 LEU E C 1
ATOM 3952 C C B LEU E 1 17 ? -29.40000 1.29500 -7.18800 0.260 11.28293 38 LEU E C 1
ATOM 3953 O O A LEU E 1 17 ? -28.42000 1.25000 -6.40300 0.740 11.44874 38 LEU E O 1
ATOM 3954 O O B LEU E 1 17 ? -28.38800 0.81900 -6.64900 0.260 11.60665 38 LEU E O 1
ATOM 3963 N N . SER E 1 18 ? -29.38200 1.80000 -8.40800 1.000 11.11975 39 SER E N 1
ATOM 3964 C CA . SER E 1 18 ? -28.11000 2.04100 -9.10100 1.000 11.99091 39 SER E CA 1
ATOM 3965 C C . SER E 1 18 ? -28.16500 3.40100 -9.74000 1.000 11.03817 39 SER E C 1
ATOM 3966 O O . SER E 1 18 ? -29.19000 3.75200 -10.34200 1.000 12.07250 39 SER E O 1
ATOM 3969 N N . TYR E 1 19 ? -27.07000 4.17400 -9.65100 1.000 10.25912 40 TYR E N 1
ATOM 3970 C CA . TYR E 1 19 ? -26.98600 5.44100 -10.35400 1.000 11.07238 40 TYR E CA 1
ATOM 3971 C C . TYR E 1 19 ? -25.58000 5.51900 -10.94500 1.000 10.65654 40 TYR E C 1
ATOM 3972 O O . TYR E 1 19 ? -24.56000 5.24500 -10.26700 1.000 11.61981 40 TYR E O 1
ATOM 3981 N N . GLY E 1 20 ? -25.49100 5.83200 -12.23300 1.000 10.26965 41 GLY E N 1
ATOM 3982 C CA . GLY E 1 20 ? -24.15400 5.97500 -12.81200 1.000 11.67245 41 GLY E CA 1
ATOM 3983 C C . GLY E 1 20 ? -24.12500 6.78600 -14.07700 1.000 10.51705 41 GLY E C 1
ATOM 3984 O O . GLY E 1 20 ? -25.15700 7.27200 -14.58500 1.000 11.73299 41 GLY E O 1
ATOM 3985 N N . VAL E 1 21 ? -22.89100 6.98600 -14.53800 1.000 10.75129 42 VAL E N 1
ATOM 3986 C CA . VAL E 1 21 ? -22.66800 7.67800 -15.80200 1.000 11.26714 42 VAL E CA 1
ATOM 3987 C C . VAL E 1 21 ? -22.00300 6.68600 -16.75700 1.000 11.73299 42 VAL E C 1
ATOM 3988 O O . VAL E 1 21 ? -21.25800 5.77700 -16.33900 1.000 12.28042 42 VAL E O 1
ATOM 3992 N N . TYR E 1 22 ? -22.27200 6.81900 -18.05700 1.000 11.80405 43 TYR E N 1
ATOM 3993 C CA . TYR E 1 22 ? -22.00700 5.72100 -18.98500 1.000 11.91722 43 TYR E CA 1
ATOM 3994 C C . TYR E 1 22 ? -22.10300 6.23100 -20.40500 1.000 13.58321 43 TYR E C 1
ATOM 3995 O O . TYR E 1 22 ? -23.07900 6.92700 -20.74400 1.000 14.15170 43 TYR E O 1
ATOM 4004 N N . THR E 1 23 ? -21.15300 5.84900 -21.24300 1.000 13.34634 44 THR E N 1
ATOM 4005 C CA . THR E 1 23 ? -21.25500 6.12000 -22.67400 1.000 13.08841 44 THR E CA 1
ATOM 4006 C C . THR E 1 23 ? -22.06600 5.04800 -23.36400 1.000 13.48583 44 THR E C 1
ATOM 4007 O O . THR E 1 23 ? -21.72000 3.87500 -23.27300 1.000 16.17826 44 THR E O 1
ATOM 4011 N N . SER E 1 24 ? -23.14600 5.44000 -24.04600 1.000 16.19668 45 SER E N 1
ATOM 4012 C CA . SER E 1 24 ? -24.02300 4.43900 -24.67700 1.000 17.23891 45 SER E CA 1
ATOM 4013 C C . SER E 1 24 ? -24.36900 4.92300 -26.07400 1.000 17.93636 45 SER E C 1
ATOM 4014 O O . SER E 1 24 ? -24.81600 6.05800 -26.22800 1.000 17.59158 45 SER E O 1
ATOM 4017 N N . GLY E 1 25 ? -24.13200 4.10000 -27.08700 1.000 19.10492 46 GLY E N 1
ATOM 4018 C CA . GLY E 1 25 ? -24.47800 4.52700 -28.44200 1.000 20.15768 46 GLY E CA 1
ATOM 4019 C C . GLY E 1 25 ? -23.80500 5.81900 -28.87100 1.000 21.64996 46 GLY E C 1
ATOM 4020 O O . GLY E 1 25 ? -24.40300 6.63600 -29.58600 1.000 22.50533 46 GLY E O 1
ATOM 4021 N N . GLY E 1 26 ? -22.56200 6.02700 -28.44900 1.000 20.38139 47 GLY E N 1
ATOM 4022 C CA . GLY E 1 26 ? -21.87000 7.23900 -28.85800 1.000 22.66324 47 GLY E CA 1
ATOM 4023 C C . GLY E 1 26 ? -22.26700 8.50200 -28.11600 1.000 21.99737 47 GLY E C 1
ATOM 4024 O O . GLY E 1 26 ? -21.79700 9.57800 -28.48300 1.000 23.85812 47 GLY E O 1
ATOM 4025 N N . LYS E 1 27 ? -23.04100 8.40100 -27.03700 1.000 20.76828 48 LYS E N 1
ATOM 4026 C CA . LYS E 1 27 ? -23.56300 9.55800 -26.31700 1.000 20.41561 48 LYS E CA 1
ATOM 4027 C C . LYS E 1 27 ? -23.21700 9.38400 -24.84200 1.000 16.32301 48 LYS E C 1
ATOM 4028 O O . LYS E 1 27 ? -23.28400 8.27100 -24.30000 1.000 17.35208 48 LYS E O 1
ATOM 4034 N N . GLU E 1 28 ? -22.92200 10.49600 -24.17900 1.000 15.01233 49 GLU E N 1
ATOM 4035 C CA . GLU E 1 28 ? -22.72300 10.48400 -22.72600 1.000 14.48332 49 GLU E CA 1
ATOM 4036 C C . GLU E 1 28 ? -24.06000 10.45600 -22.01500 1.000 14.62544 49 GLU E C 1
ATOM 4037 O O . GLU E 1 28 ? -24.90800 11.35500 -22.22200 1.000 16.19931 49 GLU E O 1
ATOM 4043 N N . THR E 1 29 ? -24.26400 9.47000 -21.14400 1.000 12.44360 50 THR E N 1
ATOM 4044 C CA . THR E 1 29 ? -25.54000 9.34800 -20.42900 1.000 12.11724 50 THR E CA 1
ATOM 4045 C C . THR E 1 29 ? -25.34100 9.37600 -18.92000 1.000 11.64087 50 THR E C 1
ATOM 4046 O O . THR E 1 29 ? -24.25500 9.04300 -18.38600 1.000 12.50150 50 THR E O 1
ATOM 4050 N N . GLN E 1 30 ? -26.43800 9.69900 -18.24500 1.000 10.90131 51 GLN E N 1
ATOM 4051 C CA . GLN E 1 30 ? -26.66500 9.29800 -16.87500 1.000 10.68023 51 GLN E CA 1
ATOM 4052 C C . GLN E 1 30 ? -27.78800 8.26200 -16.89300 1.000 10.95658 51 GLN E C 1
ATOM 4053 O O . GLN E 1 30 ? -28.68600 8.32400 -17.73700 1.000 11.80931 51 GLN E O 1
ATOM 4059 N N . PHE E 1 31 ? -27.77900 7.35500 -15.92000 1.000 11.08028 52 PHE E N 1
ATOM 4060 C CA . PHE E 1 31 ? -28.90600 6.45800 -15.77400 1.000 10.45652 52 PHE E CA 1
ATOM 4061 C C . PHE E 1 31 ? -29.10000 6.16800 -14.31000 1.000 10.40914 52 PHE E C 1
ATOM 4062 O O . PHE E 1 31 ? -28.18600 6.27400 -13.47500 1.000 10.76708 52 PHE E O 1
ATOM 4070 N N . PHE E 1 32 ? -30.30500 5.70700 -14.01200 1.000 10.37493 53 PHE E N 1
ATOM 4071 C CA . PHE E 1 32 ? -30.49400 5.01800 -12.75600 1.000 10.85920 53 PHE E CA 1
ATOM 4072 C C . PHE E 1 32 ? -31.41600 3.83500 -12.99200 1.000 11.72246 53 PHE E C 1
ATOM 4073 O O . PHE E 1 32 ? -32.19000 3.80900 -13.95300 1.000 13.18053 53 PHE E O 1
ATOM 4081 N N . CYS E 1 33 ? -31.35200 2.88000 -12.07000 1.000 10.98290 54 CYS E N 1
ATOM 4082 C CA . CYS E 1 33 ? -32.18500 1.68500 -12.15000 1.000 11.72509 54 CYS E CA 1
ATOM 4083 C C . CYS E 1 33 ? -32.65000 1.38600 -10.74500 1.000 11.37768 54 CYS E C 1
ATOM 4084 O O . CYS E 1 33 ? -31.93800 1.59300 -9.76000 1.000 12.42781 54 CYS E O 1
ATOM 4087 N N . ILE E 1 34 ? -33.88000 0.86400 -10.66700 1.000 11.43821 55 ILE E N 1
ATOM 4088 C CA . ILE E 1 34 ? -34.42400 0.40500 -9.40300 1.000 12.01197 55 ILE E CA 1
ATOM 4089 C C . ILE E 1 34 ? -34.54700 -1.09800 -9.44000 1.000 11.43821 55 ILE E C 1
ATOM 4090 O O . ILE E 1 34 ? -34.90300 -1.66600 -10.48600 1.000 13.88588 55 ILE E O 1
ATOM 4095 N N . GLY E 1 35 ? -34.26900 -1.71100 -8.31000 1.000 11.35136 56 GLY E N 1
ATOM 4096 C CA . GLY E 1 35 ? -34.52200 -3.12100 -8.10800 1.000 12.10145 56 GLY E CA 1
ATOM 4097 C C . GLY E 1 35 ? -35.64000 -3.29200 -7.09800 1.000 12.14619 56 GLY E C 1
ATOM 4098 O O . GLY E 1 35 ? -35.76500 -2.49100 -6.14700 1.000 12.87260 56 GLY E O 1
ATOM 4099 N N . LEU E 1 36 ? -36.47900 -4.28800 -7.33900 1.000 11.65403 57 LEU E N 1
ATOM 4100 C CA . LEU E 1 36 ? -37.72900 -4.44900 -6.59600 1.000 12.50413 57 LEU E CA 1
ATOM 4101 C C . LEU E 1 36 ? -37.78000 -5.77800 -5.84900 1.000 12.33569 57 LEU E C 1
ATOM 4102 O O . LEU E 1 36 ? -37.17800 -6.78000 -6.26100 1.000 15.18340 57 LEU E O 1
ATOM 4107 N N . LYS E 1 37 ? -38.50900 -5.79300 -4.74800 1.000 12.69889 58 LYS E N 1
ATOM 4108 C CA . LYS E 1 37 ? -38.96900 -7.01300 -4.10200 1.000 13.68322 58 LYS E CA 1
ATOM 4109 C C . LYS E 1 37 ? -40.45500 -6.84100 -3.84400 1.000 14.47279 58 LYS E C 1
ATOM 4110 O O . LYS E 1 37 ? -41.04100 -5.75300 -3.99000 1.000 15.37026 58 LYS E O 1
ATOM 4116 N N . HIS E 1 38 ? -41.08300 -7.93600 -3.43400 1.000 15.11497 59 HIS E N 1
ATOM 4117 C CA . HIS E 1 38 ? -42.48200 -7.92400 -2.98000 1.000 15.96770 59 HIS E CA 1
ATOM 4118 C C . HIS E 1 38 ? -42.49700 -8.82100 -1.75100 1.000 16.32301 59 HIS E C 1
ATOM 4119 O O . HIS E 1 38 ? -42.84000 -10.00200 -1.85600 1.000 17.52579 59 HIS E O 1
ATOM 4126 N N . GLY E 1 39 ? -42.09200 -8.29300 -0.59800 1.000 19.13914 60 GLY E N 1
ATOM 4127 C CA . GLY E 1 39 ? -41.88600 -9.15500 0.54700 1.000 20.25506 60 GLY E CA 1
ATOM 4128 C C . GLY E 1 39 ? -40.91900 -10.27000 0.20500 1.000 23.17646 60 GLY E C 1
ATOM 4129 O O . GLY E 1 39 ? -39.83800 -10.06600 -0.34900 1.000 22.97907 60 GLY E O 1
ATOM 4130 N N . SER E 1 40 ? -41.33400 -11.49900 0.50300 1.000 23.24752 61 SER E N 1
ATOM 4131 C CA . SER E 1 40 ? -40.54300 -12.68100 0.16800 1.000 24.81613 61 SER E CA 1
ATOM 4132 C C . SER E 1 40 ? -41.06400 -13.42200 -1.06300 1.000 21.08148 61 SER E C 1
ATOM 4133 O O . SER E 1 40 ? -40.61300 -14.53700 -1.33900 1.000 22.67903 61 SER E O 1
ATOM 4136 N N . GLU E 1 41 ? -41.97800 -12.82900 -1.81000 1.000 18.97859 62 GLU E N 1
ATOM 4137 C CA . GLU E 1 41 ? -42.52800 -13.43400 -3.02000 1.000 18.81805 62 GLU E CA 1
ATOM 4138 C C . GLU E 1 41 ? -41.47600 -13.44000 -4.11700 1.000 19.11545 62 GLU E C 1
ATOM 4139 O O . GLU E 1 41 ? -40.66300 -12.51200 -4.23300 1.000 19.60235 62 GLU E O 1
ATOM 4145 N N . ALA E 1 42 ? -41.41400 -14.51600 -4.90200 1.000 17.04941 63 ALA E N 1
ATOM 4146 C CA . ALA E 1 42 ? -40.47100 -14.52900 -6.01800 1.000 18.42589 63 ALA E CA 1
ATOM 4147 C C . ALA E 1 42 ? -41.03000 -13.69400 -7.15200 1.000 17.92847 63 ALA E C 1
ATOM 4148 O O . ALA E 1 42 ? -42.12000 -13.98200 -7.68500 1.000 18.25219 63 ALA E O 1
ATOM 4150 N N . ILE E 1 43 ? -40.30900 -12.65800 -7.52800 1.000 19.76553 64 ILE E N 1
ATOM 4151 C CA . ILE E 1 43 ? -40.70200 -11.80700 -8.63800 1.000 20.24716 64 ILE E CA 1
ATOM 4152 C C . ILE E 1 43 ? -39.63400 -11.87400 -9.72200 1.000 21.27097 64 ILE E C 1
ATOM 4153 O O . ILE E 1 43 ? -38.43700 -12.00800 -9.42800 1.000 26.20314 64 ILE E O 1
ATOM 4158 N N . SER E 1 44 ? -40.06600 -11.85400 -10.97000 1.000 17.75213 65 SER E N 1
ATOM 4159 C CA . SER E 1 44 ? -39.15300 -11.83000 -12.10400 1.000 18.61802 65 SER E CA 1
ATOM 4160 C C . SER E 1 44 ? -39.09500 -10.44400 -12.75500 1.000 18.83647 65 SER E C 1
ATOM 4161 O O . SER E 1 44 ? -38.08900 -10.10400 -13.37800 1.000 24.85824 65 SER E O 1
ATOM 4164 N N . ILE E 1 45 ? -40.14200 -9.65800 -12.56500 1.000 19.73131 66 ILE E N 1
ATOM 4165 C CA . ILE E 1 45 ? -40.27400 -8.32100 -13.19000 1.000 21.96316 66 ILE E CA 1
ATOM 4166 C C . ILE E 1 45 ? -39.70700 -7.36200 -12.14100 1.000 20.11557 66 ILE E C 1
ATOM 4167 O O . ILE E 1 45 ? -40.42700 -6.81900 -11.30400 1.000 25.18986 66 ILE E O 1
ATOM 4172 N N . ASN E 1 46 ? -38.39500 -7.28200 -12.07500 1.000 20.43403 67 ASN E N 1
ATOM 4173 C CA . ASN E 1 46 ? -37.79700 -6.77800 -10.82100 1.000 18.04953 67 ASN E CA 1
ATOM 4174 C C . ASN E 1 46 ? -36.75200 -5.67600 -11.01300 1.000 16.54672 67 ASN E C 1
ATOM 4175 O O . ASN E 1 46 ? -36.03800 -5.37600 -10.02700 1.000 16.09403 67 ASN E O 1
ATOM 4180 N N . ALA E 1 47 ? -36.63400 -5.11500 -12.22600 1.000 17.36524 68 ALA E N 1
ATOM 4181 C CA . ALA E 1 47 ? -35.69300 -4.03900 -12.49200 1.000 15.39921 68 ALA E CA 1
ATOM 4182 C C . ALA E 1 47 ? -36.25400 -3.13900 -13.60000 1.000 15.15708 68 ALA E C 1
ATOM 4183 O O . ALA E 1 47 ? -36.85200 -3.60400 -14.57600 1.000 17.20733 68 ALA E O 1
ATOM 4185 N N . MET E 1 48 ? -36.01200 -1.82500 -13.49200 1.000 12.84628 69 MET E N 1
ATOM 4186 C CA . MET E 1 48 ? -36.50800 -0.80000 -14.43500 1.000 13.39108 69 MET E CA 1
ATOM 4187 C C . MET E 1 48 ? -35.58000 0.40200 -14.35300 1.000 11.96196 69 MET E C 1
ATOM 4188 O O . MET E 1 48 ? -35.09700 0.73600 -13.25100 1.000 14.10169 69 MET E O 1
ATOM 4193 N N . CYS E 1 49 ? -35.34100 1.03100 -15.48100 1.000 11.84089 70 CYS E N 1
ATOM 4194 C CA . CYS E 1 49 ? -34.31400 2.08300 -15.53000 1.000 12.16198 70 CYS E CA 1
ATOM 4195 C C . CYS E 1 49 ? -34.80400 3.30800 -16.27800 1.000 10.34861 70 CYS E C 1
ATOM 4196 O O . CYS E 1 49 ? -35.75200 3.27200 -17.06000 1.000 11.48822 70 CYS E O 1
ATOM 4199 N N . LYS E 1 50 ? -34.07700 4.40700 -16.06700 1.000 11.14081 71 LYS E N 1
ATOM 4200 C CA . LYS E 1 50 ? -34.35900 5.65700 -16.73800 1.000 11.35662 71 LYS E CA 1
ATOM 4201 C C . LYS E 1 50 ? -33.02300 6.26200 -17.12000 1.000 11.92248 71 LYS E C 1
ATOM 4202 O O . LYS E 1 50 ? -32.03600 6.11500 -16.39500 1.000 12.18041 71 LYS E O 1
ATOM 4208 N N . VAL E 1 51 ? -32.94600 6.81200 -18.31700 1.000 11.91459 72 VAL E N 1
ATOM 4209 C CA . VAL E 1 51 ? -31.70400 7.33400 -18.89000 1.000 11.81457 72 VAL E CA 1
ATOM 4210 C C . VAL E 1 51 ? -31.97200 8.77600 -19.29400 1.000 11.76983 72 VAL E C 1
ATOM 4211 O O . VAL E 1 51 ? -33.03000 9.08900 -19.84500 1.000 12.26726 72 VAL E O 1
ATOM 4215 N N . ASP E 1 52 ? -31.03000 9.68700 -19.01700 1.000 11.55665 73 ASP E N 1
ATOM 4216 C CA . ASP E 1 52 ? -31.30800 11.11100 -19.22100 1.000 12.06197 73 ASP E CA 1
ATOM 4217 C C . ASP E 1 52 ? -31.48700 11.50000 -20.67100 1.000 13.05946 73 ASP E C 1
ATOM 4218 O O . ASP E 1 52 ? -32.33900 12.36900 -20.95400 1.000 15.70715 73 ASP E O 1
ATOM 4223 N N . VAL E 1 53 ? -30.80300 10.86800 -21.61900 1.000 12.58309 74 VAL E N 1
ATOM 4224 C CA . VAL E 1 53 ? -30.74500 11.30000 -23.00600 1.000 13.89903 74 VAL E CA 1
ATOM 4225 C C . VAL E 1 53 ? -31.29900 10.27300 -23.97000 1.000 14.69124 74 VAL E C 1
ATOM 4226 O O . VAL E 1 53 ? -31.26100 10.48500 -25.17500 1.000 16.23879 74 VAL E O 1
ATOM 4230 N N . TYR E 1 54 ? -31.86400 9.17300 -23.46300 1.000 13.99905 75 TYR E N 1
ATOM 4231 C CA . TYR E 1 54 ? -32.50900 8.18000 -24.31000 1.000 14.40699 75 TYR E CA 1
ATOM 4232 C C . TYR E 1 54 ? -33.84300 7.80800 -23.67500 1.000 13.33055 75 TYR E C 1
ATOM 4233 O O . TYR E 1 54 ? -34.00900 7.92500 -22.46500 1.000 14.82546 75 TYR E O 1
ATOM 4242 N N . GLY E 1 55 ? -34.71100 7.20400 -24.46900 1.000 14.73071 76 GLY E N 1
ATOM 4243 C CA . GLY E 1 55 ? -35.96800 6.66300 -23.97200 1.000 14.86231 76 GLY E CA 1
ATOM 4244 C C . GLY E 1 55 ? -37.17900 7.31000 -24.62700 1.000 14.59122 76 GLY E C 1
ATOM 4245 O O . GLY E 1 55 ? -37.09400 8.29700 -25.36800 1.000 16.43881 76 GLY E O 1
ATOM 4246 N N . ASN E 1 56 ? -38.33000 6.72000 -24.33200 1.000 13.65427 77 ASN E N 1
ATOM 4247 C CA . ASN E 1 56 ? -39.59200 7.29400 -24.80000 1.000 14.66492 77 ASN E CA 1
ATOM 4248 C C . ASN E 1 56 ? -39.88900 8.64000 -24.15200 1.000 14.28066 77 ASN E C 1
ATOM 4249 O O . ASN E 1 56 ? -40.62800 9.45900 -24.72800 1.000 16.07035 77 ASN E O 1
ATOM 4254 N N . HIS E 1 57 ? -39.40500 8.84700 -22.92200 1.000 13.55426 78 HIS E N 1
ATOM 4255 C CA . HIS E 1 57 ? -39.67400 10.09300 -22.19300 1.000 15.44133 78 HIS E CA 1
ATOM 4256 C C . HIS E 1 57 ? -38.37700 10.53000 -21.51400 1.000 15.10181 78 HIS E C 1
ATOM 4257 O O . HIS E 1 57 ? -38.01200 9.96400 -20.47600 1.000 16.57830 78 HIS E O 1
ATOM 4264 N N . LYS E 1 58 ? -37.64600 11.47700 -22.13100 1.000 13.76744 79 LYS E N 1
ATOM 4265 C CA . LYS E 1 58 ? -36.36100 11.90300 -21.60100 1.000 14.01747 79 LYS E CA 1
ATOM 4266 C C . LYS E 1 58 ? -36.49000 12.87900 -20.44100 1.000 13.05683 79 LYS E C 1
ATOM 4267 O O . LYS E 1 58 ? -35.55700 13.03200 -19.64500 1.000 13.89640 79 LYS E O 1
ATOM 4273 N N . GLN E 1 59 ? -37.63100 13.56800 -20.35900 1.000 12.65941 80 GLN E N 1
ATOM 4274 C CA . GLN E 1 59 ? -37.86700 14.51400 -19.26800 1.000 12.13040 80 GLN E CA 1
ATOM 4275 C C . GLN E 1 59 ? -37.90500 13.80900 -17.91500 1.000 11.56191 80 GLN E C 1
ATOM 4276 O O . GLN E 1 59 ? -38.16700 12.59900 -17.80400 1.000 11.51980 80 GLN E O 1
ATOM 4282 N N . GLY E 1 60 ? -37.69300 14.59100 -16.85700 1.000 11.98038 81 GLY E N 1
ATOM 4283 C CA . GLY E 1 60 ? -37.91800 14.12100 -15.50500 1.000 10.73550 81 GLY E CA 1
ATOM 4284 C C . GLY E 1 60 ? -36.84400 13.24000 -14.93800 1.000 10.61706 81 GLY E C 1
ATOM 4285 O O . GLY E 1 60 ? -37.10400 12.55600 -13.95700 1.000 11.30925 81 GLY E O 1
ATOM 4286 N N . PHE E 1 61 ? -35.60900 13.27800 -15.46500 1.000 10.73023 82 PHE E N 1
ATOM 4287 C CA . PHE E 1 61 ? -34.56500 12.39800 -14.93800 1.000 10.47231 82 PHE E CA 1
ATOM 4288 C C . PHE E 1 61 ? -34.33000 12.65500 -13.44700 1.000 10.71707 82 PHE E C 1
ATOM 4289 O O . PHE E 1 61 ? -34.35900 11.73600 -12.63000 1.000 11.07501 82 PHE E O 1
ATOM 4297 N N . ASP E 1 62 ? -34.03300 13.90100 -13.08500 1.000 10.42230 83 ASP E N 1
ATOM 4298 C CA . ASP E 1 62 ? -33.69000 14.20000 -11.70200 1.000 11.05922 83 ASP E CA 1
ATOM 4299 C C . ASP E 1 62 ? -34.86800 13.92100 -10.80300 1.000 10.07226 83 ASP E C 1
ATOM 4300 O O . ASP E 1 62 ? -34.69900 13.42800 -9.67600 1.000 11.06448 83 ASP E O 1
ATOM 4305 N N . ASN E 1 63 ? -36.06600 14.39900 -11.19500 1.000 11.19082 84 ASN E N 1
ATOM 4306 C CA . ASN E 1 63 ? -37.23900 14.18200 -10.33300 1.000 11.49612 84 ASN E CA 1
ATOM 4307 C C . ASN E 1 63 ? -37.53200 12.69500 -10.13700 1.000 10.80393 84 ASN E C 1
ATOM 4308 O O . ASN E 1 63 ? -37.91000 12.28700 -9.02900 1.000 11.38558 84 ASN E O 1
ATOM 4313 N N . MET E 1 64 ? -37.43100 11.89700 -11.19400 1.000 10.20649 85 MET E N 1
ATOM 4314 C CA . MET E 1 64 ? -37.66700 10.46600 -11.02600 1.000 10.64338 85 MET E CA 1
ATOM 4315 C C . MET E 1 64 ? -36.60000 9.83000 -10.14100 1.000 12.19883 85 MET E C 1
ATOM 4316 O O . MET E 1 64 ? -36.90600 8.96700 -9.28700 1.000 11.79615 85 MET E O 1
ATOM 4321 N N . LEU E 1 65 ? -35.33000 10.22900 -10.32800 1.000 11.71193 86 LEU E N 1
ATOM 4322 C CA . LEU E 1 65 ? -34.25400 9.71700 -9.49000 1.000 11.26451 86 LEU E CA 1
ATOM 4323 C C . LEU E 1 65 ? -34.51500 10.03400 -8.03200 1.000 12.15672 86 LEU E C 1
ATOM 4324 O O . LEU E 1 65 ? -34.38500 9.15900 -7.15300 1.000 12.96734 86 LEU E O 1
ATOM 4329 N N . ASN E 1 66 ? -34.81700 11.30200 -7.72600 1.000 11.34083 87 ASN E N 1
ATOM 4330 C CA . ASN E 1 66 ? -35.01600 11.63200 -6.33300 1.000 12.47518 87 ASN E CA 1
ATOM 4331 C C . ASN E 1 66 ? -36.22600 10.89100 -5.77000 1.000 12.08040 87 ASN E C 1
ATOM 4332 O O . ASN E 1 66 ? -36.27400 10.60900 -4.57900 1.000 13.95430 87 ASN E O 1
ATOM 4337 N N . THR E 1 67 ? -37.27100 10.70000 -6.56300 1.000 13.37529 88 THR E N 1
ATOM 4338 C CA . THR E 1 67 ? -38.45000 9.93400 -6.12200 1.000 13.97010 88 THR E CA 1
ATOM 4339 C C . THR E 1 67 ? -38.08100 8.48900 -5.80800 1.000 11.69614 88 THR E C 1
ATOM 4340 O O . THR E 1 67 ? -38.44700 7.97500 -4.74000 1.000 13.97536 88 THR E O 1
ATOM 4344 N N . ALA E 1 68 ? -37.32800 7.84800 -6.69600 1.000 13.91219 89 ALA E N 1
ATOM 4345 C CA . ALA E 1 68 ? -36.87200 6.48200 -6.47100 1.000 12.69100 89 ALA E CA 1
ATOM 4346 C C . ALA E 1 68 ? -36.02800 6.38900 -5.19700 1.000 13.10683 89 ALA E C 1
ATOM 4347 O O . ALA E 1 68 ? -36.21000 5.48100 -4.35800 1.000 14.96232 89 ALA E O 1
ATOM 4349 N N . LYS E 1 69 ? -35.12200 7.35100 -5.00100 1.000 13.34371 90 LYS E N 1
ATOM 4350 C CA . LYS E 1 69 ? -34.27000 7.33300 -3.82700 1.000 15.28868 90 LYS E CA 1
ATOM 4351 C C . LYS E 1 69 ? -35.09000 7.48300 -2.55900 1.000 14.31224 90 LYS E C 1
ATOM 4352 O O . LYS E 1 69 ? -34.81700 6.82500 -1.52800 1.000 14.81493 90 LYS E O 1
ATOM 4358 N N . TYR E 1 70 ? -36.14700 8.31500 -2.61100 1.000 14.11485 91 TYR E N 1
ATOM 4359 C CA . TYR E 1 70 ? -36.98900 8.47600 -1.44800 1.000 14.25434 91 TYR E CA 1
ATOM 4360 C C . TYR E 1 70 ? -37.62700 7.13800 -1.02200 1.000 14.32540 91 TYR E C 1
ATOM 4361 O O . TYR E 1 70 ? -37.65800 6.80300 0.15700 1.000 15.83085 91 TYR E O 1
ATOM 4370 N N . TYR E 1 71 ? -38.23500 6.40600 -1.96400 1.000 13.49899 92 TYR E N 1
ATOM 4371 C CA . TYR E 1 71 ? -38.91600 5.15800 -1.59300 1.000 13.81218 92 TYR E CA 1
ATOM 4372 C C . TYR E 1 71 ? -37.94500 4.05500 -1.23900 1.000 14.53595 92 TYR E C 1
ATOM 4373 O O . TYR E 1 71 ? -38.29600 3.16200 -0.46600 1.000 15.17814 92 TYR E O 1
ATOM 4382 N N . TYR E 1 72 ? -36.73400 4.10100 -1.76700 1.000 13.95430 93 TYR E N 1
ATOM 4383 C CA . TYR E 1 72 ? -35.68700 3.18800 -1.30000 1.000 13.63058 93 TYR E CA 1
ATOM 4384 C C . TYR E 1 72 ? -35.40700 3.46500 0.16600 1.000 14.62017 93 TYR E C 1
ATOM 4385 O O . TYR E 1 72 ? -35.24000 2.55200 0.98600 1.000 16.22826 93 TYR E O 1
ATOM 4394 N N . THR E 1 73 ? -35.37300 4.74700 0.54000 1.000 15.81769 94 THR E N 1
ATOM 4395 C CA . THR E 1 73 ? -35.18900 5.06200 1.95000 1.000 17.09152 94 THR E CA 1
ATOM 4396 C C . THR E 1 73 ? -36.33200 4.52900 2.81900 1.000 17.33892 94 THR E C 1
ATOM 4397 O O . THR E 1 73 ? -36.09300 3.93400 3.88300 1.000 19.48655 94 THR E O 1
ATOM 4401 N N . THR E 1 74 ? -37.57500 4.81400 2.45400 1.000 16.56514 95 THR E N 1
ATOM 4402 C CA . THR E 1 74 ? -38.66900 4.42800 3.33700 1.000 17.87056 95 THR E CA 1
ATOM 4403 C C . THR E 1 74 ? -38.92600 2.93100 3.31000 1.000 17.27576 95 THR E C 1
ATOM 4404 O O . THR E 1 74 ? -39.41900 2.37200 4.29400 1.000 19.62867 95 THR E O 1
ATOM 4408 N N . GLY E 1 75 ? -38.62300 2.25800 2.20700 1.000 17.05994 96 GLY E N 1
ATOM 4409 C CA . GLY E 1 75 ? -39.03200 0.86500 2.07700 1.000 17.28628 96 GLY E CA 1
ATOM 4410 C C . GLY E 1 75 ? -40.53400 0.70200 1.90400 1.000 15.32552 96 GLY E C 1
ATOM 4411 O O . GLY E 1 75 ? -41.02600 -0.43300 1.98100 1.000 17.50210 96 GLY E O 1
ATOM 4412 N N . GLY E 1 76 ? -41.27200 1.78000 1.65200 1.000 15.45448 97 GLY E N 1
ATOM 4413 C CA . GLY E 1 76 ? -42.72100 1.68300 1.58200 1.000 15.77821 97 GLY E CA 1
ATOM 4414 C C . GLY E 1 76 ? -43.20500 1.01100 0.31800 1.000 14.83336 97 GLY E C 1
ATOM 4415 O O . GLY E 1 76 ? -42.52200 0.92700 -0.69700 1.000 15.63345 97 GLY E O 1
ATOM 4416 N N . ASP E 1 77 ? -44.46000 0.57800 0.35100 1.000 15.24130 98 ASP E N 1
ATOM 4417 C CA . ASP E 1 77 ? -45.08400 -0.05300 -0.81600 1.000 13.94904 98 ASP E CA 1
ATOM 4418 C C . ASP E 1 77 ? -45.40200 0.98200 -1.89300 1.000 12.26726 98 ASP E C 1
ATOM 4419 O O . ASP E 1 77 ? -45.98100 2.07300 -1.61800 1.000 13.23843 98 ASP E O 1
ATOM 4424 N N . VAL E 1 78 ? -45.04800 0.66600 -3.14000 1.000 11.52770 99 VAL E N 1
ATOM 4425 C CA . VAL E 1 78 ? -45.25700 1.52100 -4.30000 1.000 11.51717 99 VAL E CA 1
ATOM 4426 C C . VAL E 1 78 ? -45.79400 0.68900 -5.45700 1.000 11.70930 99 VAL E C 1
ATOM 4427 O O . VAL E 1 78 ? -45.72000 -0.56100 -5.46200 1.000 11.88564 99 VAL E O 1
ATOM 4431 N N . ARG E 1 79 ? -46.31400 1.38900 -6.44500 1.000 11.16713 100 ARG E N 1
ATOM 4432 C CA . ARG E 1 79 ? -46.61700 0.83800 -7.75500 1.000 10.40388 100 ARG E CA 1
ATOM 4433 C C . ARG E 1 79 ? -45.65900 1.43400 -8.76500 1.000 9.75643 100 ARG E C 1
ATOM 4434 O O . ARG E 1 79 ? -45.41900 2.65700 -8.76700 1.000 10.78287 100 ARG E O 1
ATOM 4442 N N . ILE E 1 80 ? -45.09000 0.57000 -9.60500 1.000 11.58823 101 ILE E N 1
ATOM 4443 C CA . ILE E 1 80 ? -44.13000 0.96200 -10.62900 1.000 10.55390 101 ILE E CA 1
ATOM 4444 C C . ILE E 1 80 ? -44.78200 0.78700 -11.98100 1.000 11.89880 101 ILE E C 1
ATOM 4445 O O . ILE E 1 80 ? -45.18400 -0.34600 -12.32500 1.000 12.24094 101 ILE E O 1
ATOM 4450 N N . TYR E 1 81 ? -44.94300 1.87800 -12.73600 1.000 10.24333 102 TYR E N 1
ATOM 4451 C CA . TYR E 1 81 ? -45.34200 1.83100 -14.14100 1.000 10.34071 102 TYR E CA 1
ATOM 4452 C C . TYR E 1 81 ? -44.10500 1.79400 -15.01500 1.000 11.48559 102 TYR E C 1
ATOM 4453 O O . TYR E 1 81 ? -43.16300 2.56300 -14.77200 1.000 11.10396 102 TYR E O 1
ATOM 4462 N N . TYR E 1 82 ? -44.08000 0.92000 -16.04000 1.000 11.38821 103 TYR E N 1
ATOM 4463 C CA . TYR E 1 82 ? -42.87100 0.75200 -16.82900 1.000 10.66970 103 TYR E CA 1
ATOM 4464 C C . TYR E 1 82 ? -43.26900 0.34600 -18.23500 1.000 12.05144 103 TYR E C 1
ATOM 4465 O O . TYR E 1 82 ? -44.39200 -0.11000 -18.46800 1.000 12.59625 103 TYR E O 1
ATOM 4474 N N . LYS E 1 83 ? -42.31600 0.40800 -19.14500 1.000 12.50150 104 LYS E N 1
ATOM 4475 C CA . LYS E 1 83 ? -42.51700 0.04200 -20.53000 1.000 13.43056 104 LYS E CA 1
ATOM 4476 C C . LYS E 1 83 ? -41.46500 -1.00300 -20.89300 1.000 13.80955 104 LYS E C 1
ATOM 4477 O O . LYS E 1 83 ? -40.25800 -0.77600 -20.70700 1.000 15.10971 104 LYS E O 1
ATOM 4483 N N . GLU E 1 84 ? -41.89300 -2.13300 -21.44900 1.000 15.24656 105 GLU E N 1
ATOM 4484 C CA . GLU E 1 84 ? -40.96300 -3.19700 -21.84800 1.000 15.93612 105 GLU E CA 1
ATOM 4485 C C . GLU E 1 84 ? -40.22400 -2.85700 -23.14200 1.000 16.70990 105 GLU E C 1
ATOM 4486 O O . GLU E 1 84 ? -40.73700 -2.14300 -24.00700 1.000 17.38630 105 GLU E O 1
ATOM 4492 N N . ASN E 1 85 ? -39.03900 -3.43800 -23.30400 1.000 16.28616 106 ASN E N 1
ATOM 4493 C CA . ASN E 1 85 ? -38.36600 -3.52700 -24.60900 1.000 17.89425 106 ASN E CA 1
ATOM 4494 C C . ASN E 1 85 ? -37.89100 -2.16000 -25.11000 1.000 18.34167 106 ASN E C 1
ATOM 4495 O O . ASN E 1 85 ? -37.93300 -1.87700 -26.31000 1.000 20.89987 106 ASN E O 1
ATOM 4500 N N . VAL E 1 86 ? -37.41700 -1.31000 -24.21100 1.000 16.76254 107 VAL E N 1
ATOM 4501 C CA . VAL E 1 86 ? -36.96700 0.02700 -24.58700 1.000 15.19919 107 VAL E CA 1
ATOM 4502 C C . VAL E 1 86 ? -35.46300 0.07400 -24.81700 1.000 15.10971 107 VAL E C 1
ATOM 4503 O O . VAL E 1 86 ? -35.02300 0.55300 -25.85900 1.000 19.28389 107 VAL E O 1
ATOM 4507 N N . TRP E 1 87 ? -34.65300 -0.35100 -23.85200 1.000 15.25972 108 TRP E N 1
ATOM 4508 C CA . TRP E 1 87 ? -33.18800 -0.17500 -23.95000 1.000 14.83336 108 TRP E CA 1
ATOM 4509 C C . TRP E 1 87 ? -32.59300 -1.18500 -24.88700 1.000 19.03123 108 TRP E C 1
ATOM 4510 O O . TRP E 1 87 ? -32.88000 -2.38400 -24.76900 1.000 21.51574 108 TRP E O 1
ATOM 4521 N N . ARG E 1 88 ? -31.90700 -0.68900 -25.92300 1.000 19.17335 109 ARG E N 1
ATOM 4522 C CA . ARG E 1 88 ? -31.37000 -1.56100 -27.00400 1.000 22.03948 109 ARG E CA 1
ATOM 4523 C C . ARG E 1 88 ? -29.88100 -1.85400 -26.80100 1.000 21.29992 109 ARG E C 1
ATOM 4524 O O . ARG E 1 88 ? -29.40500 -2.84900 -27.38500 1.000 23.01855 109 ARG E O 1
ATOM 4532 N N . ASP E 1 89 ? -29.17900 -1.01500 -26.04900 1.000 17.39682 110 ASP E N 1
ATOM 4533 C CA . ASP E 1 89 ? -27.74700 -1.24400 -25.75700 1.000 16.52567 110 ASP E CA 1
ATOM 4534 C C . ASP E 1 89 ? -27.64300 -2.63700 -25.15500 1.000 20.13662 110 ASP E C 1
ATOM 4535 O O . ASP E 1 89 ? -28.08500 -2.83200 -24.07800 1.000 19.03123 110 ASP E O 1
ATOM 4540 N N . PRO E 1 90 ? -27.05400 -3.63400 -25.84900 1.000 20.05767 111 PRO E N 1
ATOM 4541 C CA . PRO E 1 90 ? -27.04100 -4.98200 -25.33400 1.000 20.09188 111 PRO E CA 1
ATOM 4542 C C . PRO E 1 90 ? -26.34400 -5.12700 -23.98200 1.000 18.49169 111 PRO E C 1
ATOM 4543 O O . PRO E 1 90 ? -26.75400 -5.89300 -23.24400 1.000 19.92871 111 PRO E O 1
ATOM 4547 N N . ASP E 1 91 ? -25.26200 -4.38300 -23.78500 1.000 18.52327 112 ASP E N 1
ATOM 4548 C CA . ASP E 1 91 ? -24.53500 -4.45200 -22.51000 1.000 17.65475 112 ASP E CA 1
ATOM 4549 C C . ASP E 1 91 ? -25.34900 -3.87700 -21.36600 1.000 17.45209 112 ASP E C 1
ATOM 4550 O O . ASP E 1 91 ? -25.39200 -4.43800 -20.26100 1.000 19.93134 112 ASP E O 1
ATOM 4555 N N . PHE E 1 92 ? -26.01900 -2.76100 -21.61900 1.000 17.33892 113 PHE E N 1
ATOM 4556 C CA . PHE E 1 92 ? -26.86200 -2.16100 -20.59500 1.000 14.67544 113 PHE E CA 1
ATOM 4557 C C . PHE E 1 92 ? -28.07000 -3.03800 -20.28100 1.000 15.78347 113 PHE E C 1
ATOM 4558 O O . PHE E 1 92 ? -28.39500 -3.28800 -19.12000 1.000 16.23089 113 PHE E O 1
ATOM 4566 N N . LYS E 1 93 ? -28.72300 -3.55300 -21.31800 1.000 17.09415 114 LYS E N 1
ATOM 4567 C CA . LYS E 1 93 ? -29.87900 -4.40400 -21.08600 1.000 19.42865 114 LYS E CA 1
ATOM 4568 C C . LYS E 1 93 ? -29.49700 -5.67900 -20.32300 1.000 19.06808 114 LYS E C 1
ATOM 4569 O O . LYS E 1 93 ? -30.21000 -6.10500 -19.41000 1.000 19.60498 114 LYS E O 1
ATOM 4575 N N . SER E 1 94 ? -28.32200 -6.24100 -20.59900 1.000 19.06018 115 SER E N 1
ATOM 4576 C CA . SER E 1 94 ? -27.89300 -7.45300 -19.89900 1.000 20.61300 115 SER E CA 1
ATOM 4577 C C . SER E 1 94 ? -27.60100 -7.16400 -18.44100 1.000 20.35507 115 SER E C 1
ATOM 4578 O O . SER E 1 94 ? -27.89200 -7.98300 -17.56300 1.000 23.15014 115 SER E O 1
ATOM 4581 N N . ALA E 1 95 ? -27.01100 -6.00000 -18.16300 1.000 19.49444 116 ALA E N 1
ATOM 4582 C CA . ALA E 1 95 ? -26.66800 -5.67100 -16.78600 1.000 20.85513 116 ALA E CA 1
ATOM 4583 C C . ALA E 1 95 ? -27.90400 -5.34400 -15.96500 1.000 21.16570 116 ALA E C 1
ATOM 4584 O O . ALA E 1 95 ? -27.94500 -5.59600 -14.74700 1.000 21.91052 116 ALA E O 1
ATOM 4586 N N . PHE E 1 96 ? -28.88800 -4.70500 -16.58400 1.000 20.15768 117 PHE E N 1
ATOM 4587 C CA . PHE E 1 96 ? -30.13400 -4.25100 -15.90000 1.000 19.94976 117 PHE E CA 1
ATOM 4588 C C . PHE E 1 96 ? -31.35000 -4.93300 -16.54400 1.000 22.31847 117 PHE E C 1
ATOM 4589 O O . PHE E 1 96 ? -31.58200 -6.08800 -16.30100 1.000 22.90011 117 PHE E O 1
ATOM 4597 N N . SER E 1 97 ? -32.13700 -4.19400 -17.31400 1.000 20.46824 118 SER E N 1
ATOM 4598 C CA . SER E 1 97 ? -33.19700 -4.80100 -18.11000 1.000 20.53141 118 SER E CA 1
ATOM 4599 C C . SER E 1 97 ? -33.43800 -3.85700 -19.26700 1.000 19.32600 118 SER E C 1
ATOM 4600 O O . SER E 1 97 ? -32.77600 -2.82300 -19.39800 1.000 18.68645 118 SER E O 1
ATOM 4603 N N . SER E 1 98 ? -34.39900 -4.22300 -20.07900 1.000 18.62329 119 SER E N 1
ATOM 4604 C CA . SER E 1 98 ? -34.84500 -3.40400 -21.17700 1.000 15.59924 119 SER E CA 1
ATOM 4605 C C . SER E 1 98 ? -35.92000 -2.41900 -20.76800 1.000 14.15959 119 SER E C 1
ATOM 4606 O O . SER E 1 98 ? -36.36000 -1.64100 -21.61200 1.000 14.93600 119 SER E O 1
ATOM 4609 N N . ARG E 1 99 ? -36.33400 -2.42600 -19.51200 1.000 12.59362 120 ARG E N 1
ATOM 4610 C CA . ARG E 1 99 ? -37.55900 -1.70600 -19.15700 1.000 12.48308 120 ARG E CA 1
ATOM 4611 C C . ARG E 1 99 ? -37.27400 -0.24000 -18.83000 1.000 12.78311 120 ARG E C 1
ATOM 4612 O O . ARG E 1 99 ? -36.34800 0.07400 -18.02500 1.000 12.41991 120 ARG E O 1
ATOM 4620 N N . GLU E 1 100 ? -38.14400 0.66700 -19.33700 1.000 12.08829 121 GLU E N 1
ATOM 4621 C CA . GLU E 1 100 ? -38.05500 2.09100 -19.01800 1.000 12.28832 121 GLU E CA 1
ATOM 4622 C C . GLU E 1 100 ? -39.04900 2.40700 -17.91700 1.000 12.94892 121 GLU E C 1
ATOM 4623 O O . GLU E 1 100 ? -40.26700 2.07100 -18.01900 1.000 12.13830 121 GLU E O 1
ATOM 4629 N N . LEU E 1 101 ? -38.57300 3.08500 -16.88400 1.000 10.91447 122 LEU E N 1
ATOM 4630 C CA . LEU E 1 101 ? -39.39200 3.50000 -15.76300 1.000 11.10396 122 LEU E CA 1
ATOM 4631 C C . LEU E 1 101 ? -40.24500 4.69300 -16.18100 1.000 11.18292 122 LEU E C 1
ATOM 4632 O O . LEU E 1 101 ? -39.70400 5.70000 -16.63500 1.000 12.05934 122 LEU E O 1
ATOM 4637 N N . ILE E 1 102 ? -41.56800 4.59100 -15.97900 1.000 10.64601 123 ILE E N 1
ATOM 4638 C CA . ILE E 1 102 ? -42.54400 5.60800 -16.41000 1.000 12.10671 123 ILE E CA 1
ATOM 4639 C C . ILE E 1 102 ? -43.12100 6.41000 -15.24100 1.000 10.61706 123 ILE E C 1
ATOM 4640 O O . ILE E 1 102 ? -43.29700 7.64500 -15.35100 1.000 10.20122 123 ILE E O 1
ATOM 4645 N N . ALA E 1 103 ? -43.40600 5.75500 -14.11300 1.000 9.99067 124 ALA E N 1
ATOM 4646 C CA . ALA E 1 103 ? -44.00700 6.45300 -12.98000 1.000 10.20912 124 ALA E CA 1
ATOM 4647 C C . ALA E 1 103 ? -43.82700 5.64800 -11.72200 1.000 9.62484 124 ALA E C 1
ATOM 4648 O O . ALA E 1 103 ? -43.74300 4.40000 -11.79000 1.000 10.39072 124 ALA E O 1
ATOM 4650 N N . ILE E 1 104 ? -43.85700 6.30300 -10.57800 1.000 9.88276 125 ILE E N 1
ATOM 4651 C CA . ILE E 1 104 ? -43.85600 5.69000 -9.26200 1.000 10.57232 125 ILE E CA 1
ATOM 4652 C C . ILE E 1 104 ? -44.98500 6.29600 -8.47700 1.000 10.19859 125 ILE E C 1
ATOM 4653 O O . ILE E 1 104 ? -45.05300 7.54200 -8.36700 1.000 10.89341 125 ILE E O 1
ATOM 4658 N N . THR E 1 105 ? -45.84000 5.47000 -7.94000 1.000 11.50138 126 THR E N 1
ATOM 4659 C CA . THR E 1 105 ? -46.94300 5.96100 -7.09900 1.000 11.21713 126 THR E CA 1
ATOM 4660 C C . THR E 1 105 ? -46.93200 5.21400 -5.78300 1.000 11.07501 126 THR E C 1
ATOM 4661 O O . THR E 1 105 ? -46.41400 4.07900 -5.69300 1.000 11.90932 126 THR E O 1
ATOM 4665 N N . THR E 1 106 ? 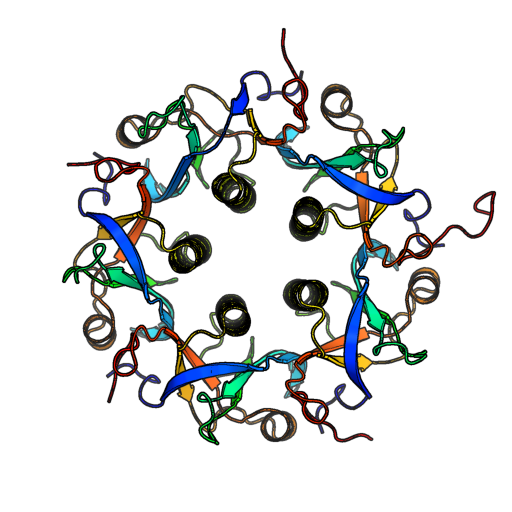-47.52300 5.79700 -4.74000 1.000 11.05396 127 THR E N 1
ATOM 4666 C CA . THR E 1 106 ? -47.52000 5.16000 -3.43500 1.000 11.10133 127 THR E CA 1
ATOM 4667 C C . THR E 1 106 ? -48.73200 4.27800 -3.25300 1.000 12.64099 127 THR E C 1
ATOM 4668 O O . THR E 1 106 ? -49.77900 4.48000 -3.87400 1.000 13.91483 127 THR E O 1
ATOM 4672 N N . CYS E 1 107 ? -48.57300 3.31000 -2.35500 1.000 12.42254 128 CYS E N 1
ATOM 4673 C CA . CYS E 1 107 ? -49.68600 2.44800 -1.93000 1.000 14.49384 128 CYS E CA 1
ATOM 4674 C C . CYS E 1 107 ? -49.95900 2.67000 -0.46400 1.000 17.63106 128 CYS E C 1
ATOM 4675 O O . CYS E 1 107 ? -49.11300 2.39000 0.38700 1.000 25.90311 128 CYS E O 1
ATOM 4678 N N . SER E 1 108 ? -51.17700 3.07200 -0.15200 1.000 16.86781 129 SER E N 1
ATOM 4679 C CA . SER E 1 108 ? -51.55200 3.33400 1.23600 1.000 19.38653 129 SER E CA 1
ATOM 4680 C C . SER E 1 108 ? -52.26000 2.16300 1.87000 1.000 24.18974 129 SER E C 1
ATOM 4681 O O . SER E 1 108 ? -52.61400 2.22200 3.04700 1.000 26.90849 129 SER E O 1
ATOM 4684 N N . SER E 1 109 ? -52.52400 1.11700 1.11000 1.000 23.78706 130 SER E N 1
ATOM 4685 C CA . SER E 1 109 ? -53.07700 -0.11000 1.65200 1.000 26.13471 130 SER E CA 1
ATOM 4686 C C . SER E 1 109 ? -52.73500 -1.24400 0.70300 1.000 27.37960 130 SER E C 1
ATOM 4687 O O . SER E 1 109 ? -52.18900 -1.03000 -0.38300 1.000 26.47686 130 SER E O 1
ATOM 4690 N N . SER E 1 110 ? -53.06600 -2.46800 1.13500 1.000 31.23006 131 SER E N 1
ATOM 4691 C CA . SER E 1 110 ? -52.93400 -3.65800 0.30300 1.000 32.63286 131 SER E CA 1
ATOM 4692 C C . SER E 1 110 ? -53.72500 -3.53400 -0.97400 1.000 33.01975 131 SER E C 1
ATOM 4693 O O . SER E 1 110 ? -53.41900 -4.22700 -1.95100 1.000 36.69387 131 SER E O 1
ATOM 4696 N N . SER E 1 111 ? -54.78700 -2.73400 -0.96300 1.000 33.46717 132 SER E N 1
ATOM 4697 C CA . SER E 1 111 ? -55.69300 -2.67000 -2.08600 1.000 33.75668 132 SER E CA 1
ATOM 4698 C C . SER E 1 111 ? -55.59200 -1.38300 -2.87700 1.000 36.36489 132 SER E C 1
ATOM 4699 O O . SER E 1 111 ? -56.18400 -1.31100 -3.96200 1.000 46.92668 132 SER E O 1
ATOM 4702 N N . TYR E 1 112 ? -54.86200 -0.36000 -2.39300 1.000 25.02142 133 TYR E N 1
ATOM 4703 C CA . TYR E 1 112 ? -54.86400 0.88800 -3.09400 1.000 21.14990 133 TYR E CA 1
ATOM 4704 C C . TYR E 1 112 ? -53.46000 1.38400 -3.30600 1.000 17.62843 133 TYR E C 1
ATOM 4705 O O . TYR E 1 112 ? -52.73500 1.63600 -2.33300 1.000 17.87056 133 TYR E O 1
ATOM 4714 N N . CYS E 1 113 ? -53.15700 1.64700 -4.56700 1.000 16.17562 134 CYS E N 1
ATOM 4715 C CA . CYS E 1 113 ? -52.05900 2.53100 -4.93900 1.000 16.74674 134 CYS E CA 1
ATOM 4716 C C . CYS E 1 113 ? -52.59500 3.59400 -5.88300 1.000 16.35722 134 CYS E C 1
ATOM 4717 O O . CYS E 1 113 ? -53.55400 3.31300 -6.62500 1.000 15.32815 134 CYS E O 1
ATOM 4720 N N . MET E 1 114 ? -52.00900 4.78400 -5.85800 1.000 15.06496 135 MET E N 1
ATOM 4721 C CA . MET E 1 114 ? -52.53700 5.78300 -6.77400 1.000 16.16510 135 MET E CA 1
ATOM 4722 C C . MET E 1 114 ? -52.23300 5.43500 -8.21500 1.000 15.70715 135 MET E C 1
ATOM 4723 O O . MET E 1 114 ? -51.31700 4.67800 -8.51500 1.000 15.63609 135 MET E O 1
ATOM 4728 N N . GLY E 1 115 ? -53.07700 5.92400 -9.10600 1.000 16.40986 136 GLY E N 1
ATOM 4729 C CA . GLY E 1 115 ? -52.85900 5.79100 -10.51800 1.000 16.30195 136 GLY E CA 1
ATOM 4730 C C . GLY E 1 115 ? -53.81300 4.82200 -11.15700 1.000 15.20445 136 GLY E C 1
ATOM 4731 O O . GLY E 1 115 ? -54.55500 4.07100 -10.48400 1.000 18.57065 136 GLY E O 1
ATOM 4732 N N . PRO E 1 116 ? -53.81600 4.78400 -12.48800 1.000 15.94402 137 PRO E N 1
ATOM 4733 C CA . PRO E 1 116 ? -54.80000 3.95400 -13.20000 1.000 16.41513 137 PRO E CA 1
ATOM 4734 C C . PRO E 1 116 ? -54.43000 2.47600 -13.12200 1.000 16.21773 137 PRO E C 1
ATOM 4735 O O . PRO E 1 116 ? -53.25600 2.09000 -13.02200 1.000 16.99414 137 PRO E O 1
ATOM 4739 N N . THR E 1 117 ? -55.46300 1.61800 -13.17300 1.000 17.78108 138 THR E N 1
ATOM 4740 C CA . THR E 1 117 ? -55.23100 0.18800 -13.14200 1.000 18.54696 138 THR E CA 1
ATOM 4741 C C . THR E 1 117 ? -55.68600 -0.54800 -14.38900 1.000 22.70535 138 THR E C 1
ATOM 4742 O O . THR E 1 117 ? -55.36900 -1.73400 -14.54100 1.000 21.04989 138 THR E O 1
ATOM 4746 N N . VAL E 1 118 ? -56.38100 0.13100 -15.29800 1.000 22.70535 139 VAL E N 1
ATOM 4747 C CA . VAL E 1 118 ? -56.85300 -0.54400 -16.49600 1.000 23.73442 139 VAL E CA 1
ATOM 4748 C C . VAL E 1 118 ? -55.68200 -1.03600 -17.34700 1.000 23.92655 139 VAL E C 1
ATOM 4749 O O . VAL E 1 118 ? -54.62700 -0.38800 -17.45100 1.000 23.74495 139 VAL E O 1
ATOM 4753 N N . THR E 1 119 ? -55.84900 -2.20700 -17.92900 1.000 24.23448 140 THR E N 1
ATOM 4754 C CA . THR E 1 119 ? -54.86300 -2.85500 -18.78400 1.000 29.63776 140 THR E CA 1
ATOM 4755 C C . THR E 1 119 ? -55.39000 -2.93300 -20.21400 1.000 35.81745 140 THR E C 1
ATOM 4756 O O . THR E 1 119 ? -56.56000 -2.64800 -20.48700 1.000 33.56192 140 THR E O 1
ATOM 4760 N N . ASN E 1 120 ? -54.51600 -3.34600 -21.13400 1.000 40.56276 141 ASN E N 1
ATOM 4761 C CA . ASN E 1 120 ? -54.86000 -3.39900 -22.56200 1.000 46.92931 141 ASN E CA 1
ATOM 4762 C C . ASN E 1 120 ? -55.96800 -4.41200 -22.91400 1.000 46.92668 141 ASN E C 1
ATOM 4763 O O . ASN E 1 120 ? -56.24200 -5.33700 -22.14900 1.000 47.95575 141 ASN E O 1
#

Organism: NCBI:txid220341

InterPro domains:
  IPR008992 Enterotoxin [SSF50203] (18-135)

Radius of gyration: 24.7 Å; Cα contacts (8 Å, |Δi|>4): 1491; chains: 5; bounding box: 67×63×54 Å

Solvent-accessible surface area: 23207 Å² total; per-residue (Å²): 119,8,65,29,5,87,32,49,15,34,26,0,14,3,44,7,3,0,1,0,0,8,50,14,69,74,105,78,2,21,0,0,0,0,6,8,71,76,35,130,102,93,32,109,61,67,11,0,0,0,7,28,58,55,26,75,7,111,38,12,14,77,16,0,3,48,4,0,35,33,4,57,82,73,38,27,55,0,14,0,0,7,65,91,84,23,14,158,31,98,50,8,80,100,25,20,6,28,50,1,0,0,0,1,0,1,15,44,38,105,104,55,3,8,16,28,87,137,121,7,64,29,5,94,42,50,27,34,20,0,18,3,41,7,9,1,4,0,0,9,51,13,75,67,129,78,1,21,1,0,0,0,4,10,80,56,45,122,116,114,36,91,50,64,11,0,0,0,8,29,69,73,19,65,6,104,32,12,16,74,15,0,11,51,4,0,46,32,4,56,83,73,39,28,57,0,8,0,0,14,70,67,102,17,16,194,32,95,51,8,104,98,20,23,7,16,36,1,0,0,0,1,0,0,13,64,53,107,97,111,3,7,17,27,87,144,99,6,64,36,6,84,44,50,25,33,33,2,16,3,44,8,3,0,1,0,0,21,53,32,73,80,100,76,2,21,0,0,0,0,6,9,69,69,38,123,105,98,41,103,38,65,12,0,0,1,10,26,51,62,20,71,6,106,38,12,13,78,12,0,6,49,3,0,43,34,4,56,85,74,37,27,55,0,18,0,0,14,69,79,79,24,19,168,52,88,61,9,90,98,16,18,5,20,41,0,0,0,0,1,1,0,12,57,52,105,108,110,11,8,16,16,85,52,90,69,187,147,59,124,110,4,65,34,4,88,33,47,36,43,45,25,51,4,26,0,2,0,1,0,0,8,53,16,75,77,106,75,2,20,1,0,0,0,0,1,101,92,58,118,98,32,105,16,64,62,15,0,0,0,7,28,48,61,20,69,5,104,37,12,12,74,19,0,4,50,6,0,34,34,5,54,83,78,37,28,59,0,15,0,0,24,70,97,101,22,15,174,31,93,50,8,95,103,24,20,5,22,61,1,0,0,0,1,0,1,16,62,53,110,110,108,4,8,14,26,92,83,187,89,5,64,28,3,46,42,52,28,35,24,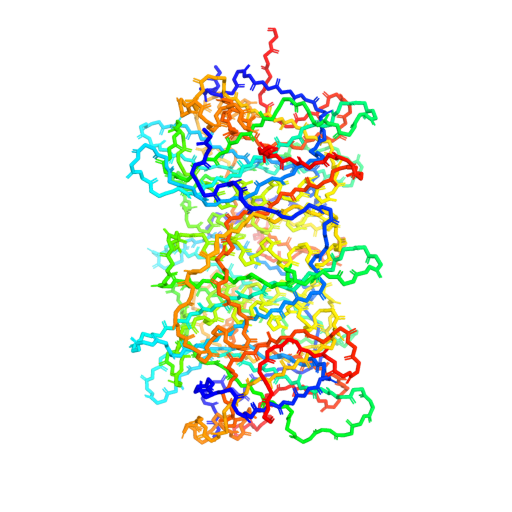4,19,3,40,7,2,0,1,0,0,8,50,12,73,77,100,77,2,20,0,0,0,0,7,12,79,57,49,123,102,105,46,96,60,61,13,0,0,0,8,27,47,64,20,74,6,104,39,12,14,74,19,0,3,45,10,0,32,33,6,55,80,75,37,29,55,0,12,0,0,8,66,72,100,19,17,190,33,97,50,7,97,100,28,23,16,10,37,0,0,0,0,0,0,1,16,59,52,111,106,104,3,8,15,15,76,88,89,169